Protein AF-0000000083205286 (afdb_homodimer)

Nearest PDB structures (foldseek):
  1tbw-assembly1_A  TM=3.039E-01  e=1.364E-01  Canis lupus familiaris
  3hy3-assembly1_A  TM=5.755E-01  e=4.249E+00  Homo sapiens
  6asq-assembly1_A  TM=2.634E-01  e=1.875E-01  Canis lupus familiaris
  4nh9-assembly1_A  TM=1.576E-01  e=9.306E-02  Homo sapiens
  6c91-assembly1_B-2  TM=2.487E-01  e=3.778E-01  Canis lupus familiaris

pLDDT: mean 75.02, std 19.28, range [24.83, 97.94]

Solvent-accessible surface area (backbone atoms only — not comparable to full-atom values): 28706 Å² total; per-residue (Å²): 123,73,58,51,61,51,50,43,53,39,55,13,52,40,60,54,64,45,63,73,66,80,78,65,88,62,72,61,52,34,20,33,78,33,34,46,70,60,41,48,43,30,66,72,67,17,35,45,64,31,44,39,41,77,72,50,52,46,80,65,44,57,50,70,33,60,51,54,27,57,76,36,51,88,51,39,76,78,43,65,61,59,57,59,29,56,40,29,16,41,31,70,28,14,71,59,86,73,54,63,66,57,36,38,57,66,34,38,21,27,14,32,32,40,28,30,31,48,70,49,47,51,52,42,49,33,58,65,42,66,67,62,25,35,19,29,41,42,72,42,69,49,42,61,32,70,55,57,75,79,65,64,51,66,63,60,44,70,74,59,72,85,54,72,65,76,85,37,48,50,48,74,64,23,50,50,47,51,51,48,40,67,26,39,40,52,46,91,53,52,88,53,48,39,31,34,42,35,38,48,50,38,89,45,88,81,50,47,64,90,44,62,45,71,37,83,42,76,66,25,42,54,34,35,36,32,28,69,53,46,70,65,62,64,66,59,52,52,55,49,23,68,76,45,52,22,31,33,30,32,35,36,79,45,58,66,39,70,49,73,45,73,43,80,75,43,61,44,83,81,104,122,76,58,51,59,51,50,42,54,35,54,13,51,42,58,54,61,45,62,71,65,82,79,66,89,64,72,60,55,35,21,32,78,32,34,45,69,59,41,49,43,30,66,72,67,17,34,47,63,30,44,39,42,77,72,50,53,47,79,65,43,56,51,72,35,60,52,55,27,56,74,35,51,89,50,41,74,80,45,63,61,61,58,59,29,57,40,31,16,41,30,70,27,16,72,58,87,74,54,63,65,58,37,39,58,66,34,39,22,27,12,33,32,40,28,30,32,47,70,49,46,50,51,39,49,34,59,65,42,65,67,61,26,34,18,30,41,43,72,42,69,49,42,61,33,71,53,57,74,80,65,64,51,66,62,59,42,70,74,59,72,86,54,73,66,76,85,38,48,50,49,74,65,25,50,51,46,51,50,50,41,66,28,38,41,52,47,90,52,52,87,53,49,40,32,35,43,36,37,49,50,40,90,45,86,80,51,48,63,90,43,61,44,71,37,80,42,74,66,24,43,53,33,35,36,31,28,68,54,45,70,64,62,63,65,57,54,51,53,50,22,67,74,47,52,21,31,34,30,33,34,38,78,45,57,65,38,70,49,73,43,75,42,80,75,42,60,43,84,82,103

Radius of gyration: 26.82 Å; Cα contacts (8 Å, |Δi|>4): 1043; chains: 2; bounding box: 70×79×53 Å

Sequence (542 aa):
MVNGIFLYLYQRFKAQESTMTNKDQHPAILYKYIDTTGGLSMLQKEELWFRRTGFLNDPYDCYLSHECQGKYPEFSVSFDLNELTKYFGICSLSETATTFLMWSYYNEHKGMCIGVNMKDIYTSLINHFHDKINSYLSFRKVVYKNKLPDLNLINIVPFDYQTPRIDNTPSKKAQNEINGFLSTKAKWWEHEKEYRLILRQTPNPYLNLDEPVKLQMRNLINRVYLGCKFDGNIDTIINIAKEKKFDVYKFRQQSHTYGLYAEKLYSHNNQMVNGIFLYLYQRFKAQESTMTNKDQHPAILYKYIDTTGGLSMLQKEELWFRRTGFLNDPYDCYLSHECQGKYPEFSVSFDLNELTKYFGICSLSETATTFLMWSYYNEHKGMCIGVNMKDIYTSLINHFHDKINSYLSFRKVVYKNKLPDLNLINIVPFDYQTPRIDNTPSKKAQNEINGFLSTKAKWWEHEKEYRLILRQTPNPYLNLDEPVKLQMRNLINRVYLGCKFDGNIDTIINIAKEKKFDVYKFRQQSHTYGLYAEKLYSHNNQ

Structure (mmCIF, N/CA/C/O backbone):
data_AF-0000000083205286-model_v1
#
loop_
_entity.id
_entity.type
_entity.pdbx_description
1 polymer 'DUF2971 domain-containing protein'
#
loop_
_atom_site.group_PDB
_atom_site.id
_atom_site.type_symbol
_atom_site.label_atom_id
_atom_site.label_alt_id
_atom_site.label_comp_id
_atom_site.label_asym_id
_atom_site.label_entity_id
_atom_site.label_seq_id
_atom_site.pdbx_PDB_ins_code
_atom_site.Cartn_x
_atom_site.Cartn_y
_atom_site.Cartn_z
_atom_site.occupancy
_atom_site.B_iso_or_equiv
_atom_site.auth_seq_id
_atom_site.auth_comp_id
_atom_site.auth_asym_id
_atom_site.auth_atom_id
_atom_site.pdbx_PDB_model_num
ATOM 1 N N . MET A 1 1 ? 23.703 20.875 22.359 1 24.83 1 MET A N 1
ATOM 2 C CA . MET A 1 1 ? 23.422 22.234 21.891 1 24.83 1 MET A CA 1
ATOM 3 C C . MET A 1 1 ? 22.531 22.219 20.656 1 24.83 1 MET A C 1
ATOM 5 O O . MET A 1 1 ? 22.406 23.234 19.969 1 24.83 1 MET A O 1
ATOM 9 N N . VAL A 1 2 ? 22.219 21.094 20.109 1 33.22 2 VAL A N 1
ATOM 10 C CA . VAL A 1 2 ? 21.391 20.625 19 1 33.22 2 VAL A CA 1
ATOM 11 C C . VAL A 1 2 ? 19.969 21.141 19.172 1 33.22 2 VAL A C 1
ATOM 13 O O . VAL A 1 2 ? 19.203 21.172 18.203 1 33.22 2 VAL A O 1
ATOM 16 N N . ASN A 1 3 ? 19.656 21.484 20.375 1 37.88 3 ASN A N 1
ATOM 17 C CA . ASN A 1 3 ? 18.453 21.953 21.047 1 37.88 3 ASN A CA 1
ATOM 18 C C . ASN A 1 3 ? 18.078 23.375 20.594 1 37.88 3 ASN A C 1
ATOM 20 O O . ASN A 1 3 ? 16.922 23.75 20.672 1 37.88 3 ASN A O 1
ATOM 24 N N . GLY A 1 4 ? 19.125 24.016 20.359 1 36.72 4 GLY A N 1
ATOM 25 C CA . GLY A 1 4 ? 18.891 25.438 20.219 1 36.72 4 GLY A CA 1
ATOM 26 C C . GLY A 1 4 ? 18.188 25.812 18.938 1 36.72 4 GLY A C 1
ATOM 27 O O . GLY A 1 4 ? 17.297 26.656 18.938 1 36.72 4 GLY A O 1
ATOM 28 N N . ILE A 1 5 ? 18.672 25.25 17.875 1 41.09 5 ILE A N 1
ATOM 29 C CA . ILE A 1 5 ? 18.078 25.625 16.594 1 41.09 5 ILE A CA 1
ATOM 30 C C . ILE A 1 5 ? 16.641 25.125 16.516 1 41.09 5 ILE A C 1
ATOM 32 O O . ILE A 1 5 ? 15.758 25.828 16.016 1 41.09 5 ILE A O 1
ATOM 36 N N . PHE A 1 6 ? 16.438 23.969 17.016 1 41.41 6 PHE A N 1
ATOM 37 C CA . PHE A 1 6 ? 15.094 23.406 17.078 1 41.41 6 PHE A CA 1
ATOM 38 C C . PHE A 1 6 ? 14.18 24.297 17.906 1 41.41 6 PHE A C 1
ATOM 40 O O . PHE A 1 6 ? 13.047 24.578 17.516 1 41.41 6 PHE A O 1
ATOM 47 N N . LEU A 1 7 ? 14.75 24.453 19.047 1 41.81 7 LEU A N 1
ATOM 48 C CA . LEU A 1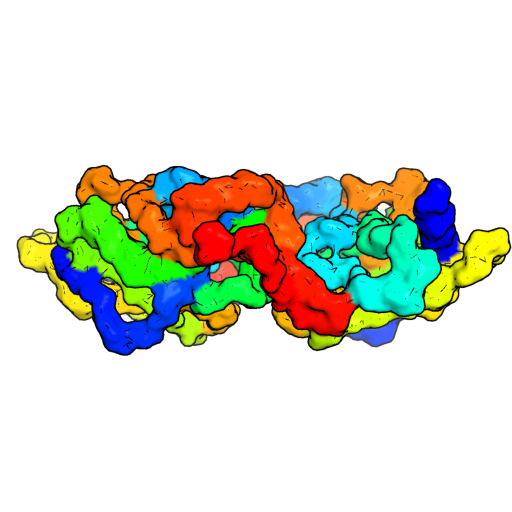 7 ? 14 25.359 19.906 1 41.81 7 LEU A CA 1
ATOM 49 C C . LEU A 1 7 ? 13.758 26.703 19.203 1 41.81 7 LEU A C 1
ATOM 51 O O . LEU A 1 7 ? 12.68 27.297 19.344 1 41.81 7 LEU A O 1
ATOM 55 N N . TYR A 1 8 ? 14.695 26.922 18.422 1 41.91 8 TYR A N 1
ATOM 56 C CA . TYR A 1 8 ? 14.602 28.188 17.688 1 41.91 8 TYR A CA 1
ATOM 57 C C . TYR A 1 8 ? 13.555 28.094 16.578 1 41.91 8 TYR A C 1
ATOM 59 O O . TYR A 1 8 ? 12.719 28.984 16.438 1 41.91 8 TYR A O 1
ATOM 67 N N . LEU A 1 9 ? 13.625 27.109 15.797 1 45.19 9 LEU A N 1
ATOM 68 C CA . LEU A 1 9 ? 12.633 26.906 14.758 1 45.19 9 LEU A CA 1
ATOM 69 C C . LEU A 1 9 ? 11.242 26.734 15.359 1 45.19 9 LEU A C 1
ATOM 71 O O . LEU A 1 9 ? 10.258 27.25 14.836 1 45.19 9 LEU A O 1
ATOM 75 N N . TYR A 1 10 ? 11.273 26.062 16.422 1 45.06 10 TYR A N 1
ATOM 76 C CA . TYR A 1 10 ? 10.039 25.844 17.172 1 45.06 10 TYR A CA 1
ATOM 77 C C . TYR A 1 10 ? 9.438 27.172 17.625 1 45.06 10 TYR A C 1
ATOM 79 O O . TYR A 1 10 ? 8.227 27.375 17.516 1 45.06 10 TYR A O 1
ATOM 87 N N . GLN A 1 11 ? 10.219 27.859 18.234 1 43.25 11 GLN A N 1
ATOM 88 C CA . GLN A 1 11 ? 9.75 29.109 18.812 1 43.25 11 GLN A CA 1
ATOM 89 C C . GLN A 1 11 ? 9.273 30.078 17.734 1 43.25 11 GLN A C 1
ATOM 91 O O . GLN A 1 11 ? 8.359 30.875 17.969 1 43.25 11 GLN A O 1
ATOM 96 N N . ARG A 1 12 ? 9.844 29.906 16.688 1 43.41 12 ARG A N 1
ATOM 97 C CA . ARG A 1 12 ? 9.555 30.922 15.68 1 43.41 12 ARG A CA 1
ATOM 98 C C . ARG A 1 12 ? 8.32 30.547 14.867 1 43.41 12 ARG A C 1
ATOM 100 O O . ARG A 1 12 ? 7.699 31.406 14.242 1 43.41 12 ARG A O 1
ATOM 107 N N . PHE A 1 13 ? 8.148 29.328 14.648 1 42.94 13 PHE A N 1
ATOM 108 C CA . PHE A 1 13 ? 6.965 28.953 13.883 1 42.94 13 PHE A CA 1
ATOM 109 C C . PHE A 1 13 ? 5.695 29.281 14.656 1 42.94 13 PHE A C 1
ATOM 111 O O . PHE A 1 13 ? 4.594 28.922 14.242 1 42.94 13 PHE A O 1
ATOM 118 N N . LYS A 1 14 ? 5.844 29.906 15.836 1 36.5 14 LYS A N 1
ATOM 119 C CA . LYS A 1 14 ? 4.66 30.234 16.625 1 36.5 14 LYS A CA 1
ATOM 120 C C . LYS A 1 14 ? 3.609 30.953 15.773 1 36.5 14 LYS A C 1
ATOM 122 O O . LYS A 1 14 ? 2.424 30.609 15.836 1 36.5 14 LYS A O 1
ATOM 127 N N . ALA A 1 15 ? 3.727 32.312 15.531 1 34 15 ALA A N 1
ATOM 128 C CA . ALA A 1 15 ? 2.607 33.219 15.664 1 34 15 ALA A CA 1
ATOM 129 C C . ALA A 1 15 ? 1.735 33.219 14.414 1 34 15 ALA A C 1
ATOM 131 O O . ALA A 1 15 ? 0.61 33.719 14.43 1 34 15 ALA A O 1
ATOM 132 N N . GLN A 1 16 ? 2.219 33.188 13.156 1 35.47 16 GLN A N 1
ATOM 133 C CA . GLN A 1 16 ? 1.238 33.875 12.312 1 35.47 16 GLN A CA 1
ATOM 134 C C . GLN A 1 16 ? 0.126 32.906 11.891 1 35.47 16 GLN A C 1
ATOM 136 O O . GLN A 1 16 ? 0.354 31.719 11.75 1 35.47 16 GLN A O 1
ATOM 141 N N . GLU A 1 17 ? -1.087 33.5 11.789 1 35.66 17 GLU A N 1
ATOM 142 C CA . GLU A 1 17 ? -2.432 33.094 11.391 1 35.66 17 GLU A CA 1
ATOM 143 C C . GLU A 1 17 ? -2.426 32.469 10.008 1 35.66 17 GLU A C 1
ATOM 145 O O . GLU A 1 17 ? -1.973 33.062 9.039 1 35.66 17 GLU A O 1
ATOM 150 N N . SER A 1 18 ? -1.903 31.281 9.82 1 40.41 18 SER A N 1
ATOM 151 C CA . SER A 1 18 ? -2.176 30.828 8.461 1 40.41 18 SER A CA 1
ATOM 152 C C . SER A 1 18 ? -3.676 30.703 8.203 1 40.41 18 SER A C 1
ATOM 154 O O . SER A 1 18 ? -4.387 30.047 8.969 1 40.41 18 SER A O 1
ATOM 156 N N . THR A 1 19 ? -4.328 31.766 7.75 1 40.41 19 THR A N 1
ATOM 157 C CA . THR A 1 19 ? -5.707 31.75 7.277 1 40.41 19 THR A CA 1
ATOM 158 C C . THR A 1 19 ? -5.883 30.734 6.156 1 40.41 19 THR A C 1
ATOM 160 O O . THR A 1 19 ? -4.945 30.453 5.406 1 40.41 19 THR A O 1
ATOM 163 N N . MET A 1 20 ? -6.688 29.734 6.328 1 46.91 20 MET A N 1
ATOM 164 C CA . MET A 1 20 ? -7.199 29.062 5.141 1 46.91 20 MET A CA 1
ATOM 165 C C . MET A 1 20 ? -7.266 30.016 3.955 1 46.91 20 MET A C 1
ATOM 167 O O . MET A 1 20 ? -7.977 31.031 4.004 1 46.91 20 MET A O 1
ATOM 171 N N . THR A 1 21 ? -6.195 30.5 3.412 1 41.5 21 THR A N 1
ATOM 172 C CA . THR A 1 21 ? -6.41 31.422 2.301 1 41.5 21 THR A CA 1
ATOM 173 C C . THR A 1 21 ? -7.598 30.969 1.453 1 41.5 21 THR A C 1
ATOM 175 O O . THR A 1 21 ? -7.668 29.812 1.027 1 41.5 21 THR A O 1
ATOM 178 N N . ASN A 1 22 ? -8.742 31.516 1.727 1 43.78 22 ASN A N 1
ATOM 179 C CA . ASN A 1 22 ? -10.055 31.484 1.081 1 43.78 22 ASN A CA 1
ATOM 180 C C . ASN A 1 22 ? -9.93 31.219 -0.417 1 43.78 22 ASN A C 1
ATOM 182 O O . ASN A 1 22 ? -10.938 31.016 -1.099 1 43.78 22 ASN A O 1
ATOM 186 N N . LYS A 1 23 ? -8.844 31.609 -1.103 1 43.66 23 LYS A N 1
ATOM 187 C CA . LYS A 1 23 ? -8.953 31.641 -2.559 1 43.66 23 LYS A CA 1
ATOM 188 C C . LYS A 1 23 ? -8.852 30.234 -3.146 1 43.66 23 LYS A C 1
ATOM 190 O O . LYS A 1 23 ? -9.055 30.047 -4.348 1 43.66 23 LYS A O 1
ATOM 195 N N . ASP A 1 24 ? -8.195 29.234 -2.441 1 52.19 24 ASP A N 1
ATOM 196 C CA . ASP A 1 24 ? -8.031 28 -3.207 1 52.19 24 ASP A CA 1
ATOM 197 C C . ASP A 1 24 ? -9.297 27.156 -3.168 1 52.19 24 ASP A C 1
ATOM 199 O O . ASP A 1 24 ? -9.844 26.891 -2.096 1 52.19 24 ASP A O 1
ATOM 203 N N . GLN A 1 25 ? -10.039 27.188 -4.137 1 66.44 25 GLN A N 1
ATOM 204 C CA . GLN A 1 25 ? -11.234 26.391 -4.414 1 66.44 25 GLN A CA 1
ATOM 205 C C . GLN A 1 25 ? -11.016 24.922 -4.07 1 66.44 25 GLN A C 1
ATOM 207 O O . GLN A 1 25 ? -10.203 24.25 -4.703 1 66.44 25 GLN A O 1
ATOM 212 N N . HIS A 1 26 ? -10.992 24.609 -2.699 1 78.06 26 HIS A N 1
ATOM 213 C CA . HIS A 1 26 ? -10.969 23.203 -2.344 1 78.06 26 HIS A CA 1
ATOM 214 C C . HIS A 1 26 ? -12.383 22.641 -2.244 1 78.06 26 HIS A C 1
ATOM 216 O O . HIS A 1 26 ? -13.336 23.375 -2.012 1 78.06 26 HIS A O 1
ATOM 222 N N . PRO A 1 27 ? -12.453 21.266 -2.51 1 86.75 27 PRO A N 1
ATOM 223 C CA . PRO A 1 27 ? -13.766 20.656 -2.275 1 86.75 27 PRO A CA 1
ATOM 224 C C . PRO A 1 27 ? -14.234 20.797 -0.827 1 86.75 27 PRO A C 1
ATOM 226 O O . PRO A 1 27 ? -13.406 20.844 0.089 1 86.75 27 PRO A O 1
ATOM 229 N N . ALA A 1 28 ? -15.484 20.984 -0.706 1 88.31 28 ALA A N 1
ATOM 230 C CA . ALA A 1 28 ? -16.062 21.125 0.627 1 88.31 28 ALA A CA 1
ATOM 231 C C . ALA A 1 28 ? -15.828 19.875 1.466 1 88.31 28 ALA A C 1
ATOM 233 O O . ALA A 1 28 ? -15.602 19.953 2.674 1 88.31 28 ALA A O 1
ATOM 234 N N . ILE A 1 29 ? -15.922 18.703 0.761 1 93.38 29 ILE A N 1
ATOM 235 C CA . ILE A 1 29 ? -15.719 17.438 1.437 1 93.38 29 ILE A CA 1
ATOM 236 C C . ILE A 1 29 ? -14.422 16.797 0.95 1 93.38 29 ILE A C 1
ATOM 238 O O . ILE A 1 29 ? -14.172 16.719 -0.255 1 93.38 29 ILE A O 1
ATOM 242 N N . LEU A 1 30 ? -13.57 16.406 1.927 1 95.38 30 LEU A N 1
AT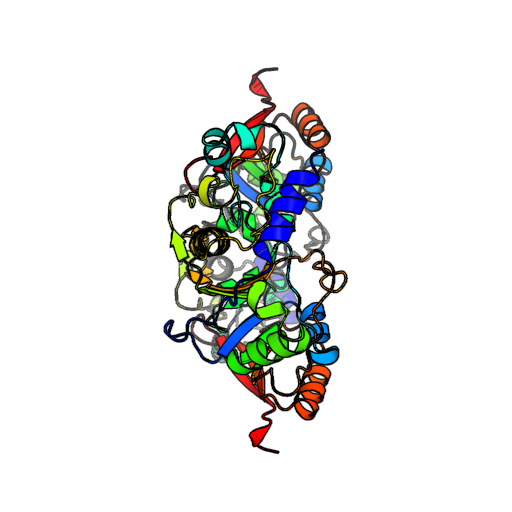OM 243 C CA . LEU A 1 30 ? -12.375 15.617 1.646 1 95.38 30 LEU A CA 1
ATOM 244 C C . LEU A 1 30 ? -12.406 14.281 2.395 1 95.38 30 LEU A C 1
ATOM 246 O O . LEU A 1 30 ? -13.203 14.109 3.318 1 95.38 30 LEU A O 1
ATOM 250 N N . TYR A 1 31 ? -11.586 13.398 1.957 1 96.25 31 TYR A N 1
ATOM 251 C CA . TYR A 1 31 ? -11.742 12.023 2.406 1 96.25 31 TYR A CA 1
ATOM 252 C C . TYR A 1 31 ? -10.461 11.508 3.055 1 96.25 31 TYR A C 1
ATOM 254 O O . TYR A 1 31 ? -9.359 11.758 2.549 1 96.25 31 TYR A O 1
ATOM 262 N N . LYS A 1 32 ? -10.609 10.82 4.145 1 95.81 32 LYS A N 1
ATOM 263 C CA . LYS A 1 32 ? -9.5 10.156 4.828 1 95.81 32 LYS A CA 1
ATOM 264 C C . LYS A 1 32 ? -9.594 8.641 4.68 1 95.81 32 LYS A C 1
ATOM 266 O O . LYS A 1 32 ? -10.531 8.023 5.172 1 95.81 32 LYS A O 1
ATOM 271 N N . TYR A 1 33 ? -8.625 8.094 3.951 1 96.38 33 TYR A N 1
ATOM 272 C CA . TYR A 1 33 ? -8.492 6.645 3.914 1 96.38 33 TYR A CA 1
ATOM 273 C C . TYR A 1 33 ? -7.887 6.121 5.211 1 96.38 33 TYR A C 1
ATOM 275 O O . TYR A 1 33 ? -6.859 6.625 5.672 1 96.38 33 TYR A O 1
ATOM 283 N N . ILE A 1 34 ? -8.516 5.117 5.773 1 95.62 34 ILE A N 1
ATOM 284 C CA . ILE A 1 34 ? -8.07 4.672 7.09 1 95.62 34 ILE A CA 1
ATOM 285 C C . ILE A 1 34 ? -8.484 3.217 7.305 1 95.62 34 ILE A C 1
ATOM 287 O O . ILE A 1 34 ? -9.453 2.744 6.711 1 95.62 34 ILE A O 1
ATOM 291 N N . ASP A 1 35 ? -7.719 2.514 8.117 1 95.31 35 ASP A N 1
ATOM 292 C CA . ASP A 1 35 ? -8.086 1.133 8.414 1 95.31 35 ASP A CA 1
ATOM 293 C C . ASP A 1 35 ? -9.242 1.076 9.406 1 95.31 35 ASP A C 1
ATOM 295 O O . ASP A 1 35 ? -9.688 2.109 9.906 1 95.31 35 ASP A O 1
ATO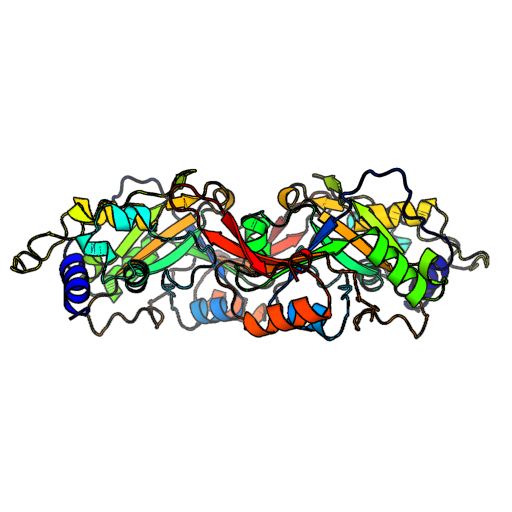M 299 N N . THR A 1 36 ? -9.734 -0.119 9.648 1 96.62 36 THR A N 1
ATOM 300 C CA . THR A 1 36 ? -10.93 -0.292 10.461 1 96.62 36 THR A CA 1
ATOM 301 C C . THR A 1 36 ? -10.688 0.206 11.883 1 96.62 36 THR A C 1
ATOM 303 O O . THR A 1 36 ? -11.508 0.943 12.438 1 96.62 36 THR A O 1
ATOM 306 N N . THR A 1 37 ? -9.602 -0.136 12.5 1 94.12 37 THR A N 1
ATOM 307 C CA . THR A 1 37 ? -9.289 0.242 13.867 1 94.12 37 THR A CA 1
ATOM 308 C C . THR A 1 37 ? -9.18 1.758 14 1 94.12 37 THR A C 1
ATOM 310 O O . THR A 1 37 ? -9.789 2.357 14.891 1 94.12 37 THR A O 1
ATOM 313 N N . GLY A 1 38 ? -8.391 2.359 13.141 1 93.12 38 GLY A N 1
ATOM 314 C CA . GLY A 1 38 ? -8.242 3.807 13.156 1 93.12 38 GLY A CA 1
ATOM 315 C C . GLY A 1 38 ? -9.539 4.543 12.883 1 93.12 38 GLY A C 1
ATOM 316 O O . GLY A 1 38 ? -9.828 5.562 13.508 1 93.12 38 GLY A O 1
ATOM 317 N N . GLY A 1 39 ? -10.266 4.016 11.922 1 94.44 39 GLY A N 1
ATOM 318 C CA . GLY A 1 39 ? -11.547 4.633 11.602 1 94.44 39 GLY A CA 1
ATOM 319 C C . GLY A 1 39 ? -12.516 4.621 12.766 1 94.44 39 GLY A C 1
ATOM 320 O O . GLY A 1 39 ? -13.18 5.625 13.039 1 94.44 39 GLY A O 1
ATOM 321 N N . LEU A 1 40 ? -12.602 3.482 13.438 1 93.69 40 LEU A N 1
ATOM 322 C CA . LEU A 1 40 ? -13.492 3.381 14.586 1 93.69 40 LEU A CA 1
ATOM 323 C C . LEU A 1 40 ? -13.062 4.348 15.688 1 93.69 40 LEU A C 1
ATOM 325 O O . LEU A 1 40 ? -13.906 4.98 16.328 1 93.69 40 LEU A O 1
ATOM 329 N N . SER A 1 41 ? -11.805 4.406 15.875 1 91 41 SER A N 1
ATOM 330 C CA . SER A 1 41 ? -11.297 5.359 16.859 1 91 41 SER A CA 1
ATOM 331 C C . SER A 1 41 ? -11.688 6.789 16.5 1 91 41 SER A C 1
ATOM 333 O O . SER A 1 41 ? -12.164 7.539 17.344 1 91 41 SER A O 1
ATOM 335 N N . MET A 1 42 ? -11.477 7.137 15.281 1 91.38 42 MET A N 1
ATOM 336 C CA . MET A 1 42 ? -11.82 8.477 14.812 1 91.38 42 MET A CA 1
ATOM 337 C C . MET A 1 42 ? -13.305 8.758 15 1 91.38 42 MET A C 1
ATOM 339 O O . MET A 1 42 ? -13.688 9.844 15.438 1 91.38 42 MET A O 1
ATOM 343 N N . LEU A 1 43 ? -14.109 7.797 14.711 1 91.44 43 LEU A N 1
ATOM 344 C CA . LEU A 1 43 ? -15.562 7.977 14.758 1 91.44 43 LEU A CA 1
ATOM 345 C C . LEU A 1 43 ? -16.062 7.965 16.203 1 91.44 43 LEU A C 1
ATOM 347 O O . LEU A 1 43 ? -16.859 8.828 16.594 1 91.44 43 LEU A O 1
ATOM 351 N N . GLN A 1 44 ? -15.609 7.059 16.969 1 89.88 44 GLN A N 1
ATOM 352 C CA . GLN A 1 44 ? -16.125 6.875 18.312 1 89.88 44 GLN A CA 1
ATOM 353 C C . GLN A 1 44 ? -15.508 7.879 19.281 1 89.88 44 GLN A C 1
ATOM 355 O O . GLN A 1 44 ? -16.219 8.492 20.078 1 89.88 44 GLN A O 1
ATOM 360 N N . LYS A 1 45 ? -14.234 8.008 19.219 1 86.94 45 LYS A N 1
ATOM 361 C CA . LYS A 1 45 ? -13.539 8.867 20.172 1 86.94 45 LYS A CA 1
ATOM 362 C C . LYS A 1 45 ? -13.461 10.305 19.656 1 86.94 45 LYS A C 1
ATOM 364 O O . LYS A 1 45 ? -13 11.195 20.359 1 86.94 45 LYS A O 1
ATOM 369 N N . GLU A 1 46 ? -13.82 10.539 18.422 1 85.94 46 GLU A N 1
ATOM 370 C CA . GLU A 1 46 ? -13.82 11.859 17.812 1 85.94 46 GLU A CA 1
ATOM 371 C C . GLU A 1 46 ? -12.422 12.477 17.828 1 85.94 46 GLU A C 1
ATOM 373 O O . GLU A 1 46 ? -12.234 13.586 18.328 1 85.94 46 GLU A O 1
ATOM 378 N N . GLU A 1 47 ? -11.609 11.703 17.297 1 86.81 47 GLU A N 1
ATOM 379 C CA . GLU A 1 47 ? -10.219 12.133 17.312 1 86.81 47 GLU A CA 1
ATOM 380 C C . GLU A 1 47 ? -9.633 12.133 15.898 1 86.81 47 GLU A C 1
ATOM 382 O O . GLU A 1 47 ? -10.039 11.328 15.055 1 86.81 47 GLU A O 1
ATOM 387 N N . LEU A 1 48 ? -8.758 13.031 15.648 1 87.81 48 LEU A N 1
ATOM 388 C CA . LEU A 1 48 ? -8.023 13.133 14.391 1 87.81 48 LEU A CA 1
ATOM 389 C C . LEU A 1 48 ? -6.523 12.992 14.633 1 87.81 48 LEU A C 1
ATOM 391 O O . LEU A 1 48 ? -5.969 13.641 15.523 1 87.81 48 LEU A O 1
ATOM 395 N N . TRP A 1 49 ? -5.984 12.133 13.883 1 87.5 49 TRP A N 1
ATOM 396 C CA . TRP A 1 49 ? -4.551 11.906 14.031 1 87.5 49 TRP A CA 1
ATOM 397 C C . TRP A 1 49 ? -3.762 12.742 13.031 1 87.5 49 TRP A C 1
ATOM 399 O O . TRP A 1 49 ? -4.16 12.875 11.867 1 87.5 49 TRP A O 1
ATOM 409 N N . PHE A 1 50 ? -2.709 13.32 13.547 1 89.38 50 PHE A N 1
ATOM 410 C CA . PHE A 1 50 ? -1.677 13.938 12.727 1 89.38 50 PHE A CA 1
ATOM 411 C C . PHE A 1 50 ? -0.38 13.141 12.797 1 89.38 50 PHE A C 1
ATOM 413 O O . PHE A 1 50 ? 0.263 13.078 13.844 1 89.38 50 PHE A O 1
ATOM 420 N N . ARG A 1 51 ? -0.047 12.562 11.672 1 87 51 ARG A N 1
ATOM 421 C CA . ARG A 1 51 ? 1.141 11.711 11.648 1 87 51 ARG A CA 1
ATOM 422 C C . ARG A 1 51 ? 2.404 12.547 11.469 1 87 51 ARG A C 1
ATOM 424 O O . ARG A 1 51 ? 2.461 13.422 10.602 1 87 51 ARG A O 1
ATOM 431 N N . ARG A 1 52 ? 3.354 12.117 12.242 1 82.38 52 ARG A N 1
ATOM 432 C CA . ARG A 1 52 ? 4.641 12.789 12.094 1 82.38 52 ARG A CA 1
ATOM 433 C C . ARG A 1 52 ? 5.258 12.492 10.734 1 82.38 52 ARG A C 1
ATOM 435 O O . ARG A 1 52 ? 5.168 11.367 10.234 1 82.38 52 ARG A O 1
ATOM 442 N N . THR A 1 53 ? 5.914 13.391 10.133 1 78.5 53 THR A N 1
ATOM 443 C CA . THR A 1 53 ? 6.465 13.297 8.781 1 78.5 53 THR A CA 1
ATOM 444 C C . THR A 1 53 ? 7.473 12.156 8.688 1 78.5 53 THR A C 1
ATOM 446 O O . THR A 1 53 ? 7.621 11.531 7.633 1 78.5 53 THR A O 1
ATOM 449 N N . GLY A 1 54 ? 8.133 11.828 9.75 1 71.5 54 GLY A N 1
ATOM 450 C CA . GLY A 1 54 ? 9.117 10.758 9.727 1 71.5 54 GLY A CA 1
ATOM 451 C C . GLY A 1 54 ? 8.492 9.383 9.578 1 71.5 54 GLY A C 1
ATOM 452 O O . GLY A 1 54 ? 9.188 8.406 9.273 1 71.5 54 GLY A O 1
ATOM 453 N N . PHE A 1 55 ? 7.16 9.281 9.617 1 75.5 55 PHE A N 1
ATOM 454 C CA . PHE A 1 55 ? 6.496 7.984 9.609 1 75.5 55 PHE A CA 1
ATOM 455 C C . PHE A 1 55 ? 5.68 7.809 8.336 1 75.5 55 PHE A C 1
ATOM 457 O O . PHE A 1 55 ? 4.91 6.855 8.211 1 75.5 55 PHE A O 1
ATOM 464 N N . LEU A 1 56 ? 5.895 8.641 7.453 1 81.19 56 LEU A N 1
ATOM 465 C CA . LEU A 1 56 ? 5.168 8.539 6.191 1 81.19 56 LEU A CA 1
ATOM 466 C C . LEU A 1 56 ? 5.758 7.43 5.32 1 81.19 56 LEU A C 1
ATOM 468 O O . LEU A 1 56 ? 6.949 7.137 5.402 1 81.19 56 LEU A O 1
ATOM 472 N N . ASN A 1 57 ? 4.988 6.812 4.5 1 75.25 57 ASN A N 1
ATOM 473 C CA . ASN A 1 57 ? 5.367 5.648 3.709 1 75.25 57 ASN A CA 1
ATOM 474 C C . ASN A 1 57 ? 6.379 6.012 2.625 1 75.25 57 ASN A C 1
ATOM 476 O O . ASN A 1 57 ? 7.199 5.18 2.232 1 75.25 57 ASN A O 1
ATOM 480 N N . ASP A 1 58 ? 6.293 7.168 2.092 1 81.19 58 ASP A N 1
ATOM 481 C CA . ASP A 1 58 ? 7.191 7.641 1.043 1 81.19 58 ASP A CA 1
ATOM 482 C C . ASP A 1 58 ? 8.461 8.25 1.639 1 81.19 58 ASP A C 1
ATOM 484 O O . ASP A 1 58 ? 8.398 9.281 2.316 1 81.19 58 ASP A O 1
ATOM 488 N N . PRO A 1 59 ? 9.531 7.633 1.353 1 80.38 59 PRO A N 1
ATOM 489 C CA . PRO A 1 59 ? 10.773 8.164 1.921 1 80.38 59 PRO A CA 1
ATOM 490 C C . PRO A 1 59 ? 11.117 9.555 1.392 1 80.38 59 PRO A C 1
ATOM 492 O O . PRO A 1 59 ? 11.906 10.273 2.01 1 80.38 59 PRO A O 1
ATOM 495 N N . TYR A 1 60 ? 10.516 9.891 0.306 1 81.94 60 TYR A N 1
ATOM 496 C CA . TYR A 1 60 ? 10.789 11.203 -0.254 1 81.94 60 TYR A CA 1
ATOM 497 C C . TYR A 1 60 ? 9.859 12.258 0.338 1 81.94 60 TYR A C 1
ATOM 499 O O . TYR A 1 60 ? 10.078 13.461 0.165 1 81.94 60 TYR A O 1
ATOM 507 N N . ASP A 1 61 ? 8.852 11.672 0.95 1 83 61 ASP A N 1
ATOM 508 C CA . ASP A 1 61 ? 7.863 12.625 1.455 1 83 61 ASP A CA 1
ATOM 509 C C . ASP A 1 61 ? 8.43 13.445 2.615 1 83 61 ASP A C 1
ATOM 511 O O . ASP A 1 61 ? 8.828 12.883 3.637 1 83 61 ASP A O 1
ATOM 515 N N . CYS A 1 62 ? 8.461 14.758 2.43 1 80.06 62 CYS A N 1
ATOM 516 C CA . CYS A 1 62 ? 9 15.688 3.418 1 80.06 62 CYS A CA 1
ATOM 517 C C . CYS A 1 62 ? 10.469 15.398 3.701 1 80.06 62 CYS A C 1
ATOM 519 O O . CYS A 1 62 ? 10.898 15.43 4.855 1 80.06 62 CYS A O 1
ATOM 521 N N . TYR A 1 63 ? 11.148 14.969 2.662 1 73.81 63 TYR A N 1
ATOM 522 C CA . TYR A 1 63 ? 12.57 14.633 2.75 1 73.81 63 TYR A CA 1
ATOM 523 C C . TYR A 1 63 ? 13.43 15.797 2.271 1 73.81 63 TYR A C 1
ATOM 525 O O . TYR A 1 63 ? 13.219 16.328 1.181 1 73.81 63 TYR A O 1
ATOM 533 N N . LEU A 1 64 ? 14.312 16.188 3.16 1 67.94 64 LEU A N 1
ATOM 534 C CA . LEU A 1 64 ? 15.281 17.203 2.752 1 67.94 64 LEU A CA 1
ATOM 535 C C . LEU A 1 64 ? 16.547 16.562 2.217 1 67.94 64 LEU A C 1
ATOM 537 O O . LEU A 1 64 ? 17.234 15.844 2.941 1 67.94 64 LEU A O 1
ATOM 541 N N . SER A 1 65 ? 16.828 16.891 1.026 1 66.62 65 SER A N 1
ATOM 542 C CA . SER A 1 65 ? 17.984 16.281 0.384 1 66.62 65 SER A CA 1
ATOM 543 C C . SER A 1 65 ? 19.281 16.781 1 1 66.62 65 SER A C 1
ATOM 545 O O . SER A 1 65 ? 19.328 17.859 1.584 1 66.62 65 SER A O 1
ATOM 547 N N . HIS A 1 66 ? 20.219 15.961 0.852 1 62.56 66 HIS A N 1
ATOM 548 C CA . HIS A 1 66 ? 21.562 16.328 1.318 1 62.56 66 HIS A CA 1
ATOM 549 C C . HIS A 1 66 ? 22.062 17.594 0.621 1 62.56 66 HIS A C 1
ATOM 551 O O . HIS A 1 66 ? 22.766 18.406 1.229 1 62.56 66 HIS A O 1
ATOM 557 N N . GLU A 1 67 ? 21.672 17.656 -0.565 1 61.97 67 GLU A N 1
ATOM 558 C CA . GLU A 1 67 ? 22.109 18.828 -1.315 1 61.97 67 GLU A CA 1
ATOM 559 C C . GLU A 1 67 ? 21.562 20.109 -0.697 1 61.97 67 GLU A C 1
ATOM 561 O O . GLU A 1 67 ? 22.266 21.109 -0.62 1 61.97 67 GLU A O 1
ATOM 566 N N . CYS A 1 68 ? 20.359 19.969 -0.404 1 60.88 68 CYS A N 1
ATOM 567 C CA . CYS A 1 68 ? 19.781 21.109 0.272 1 60.88 68 CYS A CA 1
ATOM 568 C C . CYS A 1 68 ? 20.516 21.422 1.571 1 60.88 68 CYS A C 1
ATOM 570 O O . CYS A 1 68 ? 20.766 22.578 1.896 1 60.88 68 CYS A O 1
ATOM 572 N N . GLN A 1 69 ? 20.969 20.297 2.066 1 61.16 69 GLN A N 1
ATOM 573 C CA . GLN A 1 69 ? 21.719 20.453 3.316 1 61.16 69 GLN A CA 1
ATOM 574 C C . GLN A 1 69 ? 23.094 21.047 3.072 1 61.16 69 GLN A C 1
ATOM 576 O O . GLN A 1 69 ? 23.594 21.828 3.877 1 61.16 69 GLN A O 1
ATOM 581 N N . GLY A 1 70 ? 23.594 20.578 1.963 1 61.34 70 GLY A N 1
ATOM 582 C CA . GLY A 1 70 ? 24.922 21.047 1.609 1 61.34 70 GLY A CA 1
ATOM 583 C C . GLY A 1 70 ? 24.953 22.531 1.25 1 61.34 70 GLY A C 1
ATOM 584 O O . GLY A 1 70 ? 25.969 23.203 1.454 1 61.34 70 GLY A O 1
ATOM 585 N N . LYS A 1 71 ? 23.844 22.938 0.68 1 64 71 LYS A N 1
ATOM 586 C CA . LYS A 1 71 ? 23.766 24.344 0.325 1 64 71 LYS A CA 1
ATOM 587 C C . LYS A 1 71 ? 23.859 25.234 1.565 1 64 71 LYS A C 1
ATOM 589 O O . LYS A 1 71 ? 24.25 26.406 1.479 1 64 71 LYS A O 1
ATOM 594 N N . TYR A 1 72 ? 23.469 24.609 2.568 1 57.84 72 TYR A N 1
ATOM 595 C CA . TYR A 1 72 ? 23.5 25.344 3.826 1 57.84 72 TYR A CA 1
ATOM 596 C C . TYR A 1 72 ? 24.344 24.625 4.859 1 57.84 72 TYR A C 1
ATOM 598 O O . TYR A 1 72 ? 23.828 24.031 5.805 1 57.84 72 TYR A O 1
ATOM 606 N N . PRO A 1 73 ? 25.641 24.594 4.52 1 56.41 73 PRO A N 1
ATOM 607 C CA . PRO A 1 73 ? 26.562 23.828 5.359 1 56.41 73 PRO A CA 1
ATOM 608 C C . PRO A 1 73 ? 26.391 24.109 6.848 1 56.41 73 PRO A C 1
ATOM 610 O O . PRO A 1 73 ? 26.672 23.25 7.684 1 56.41 73 PRO A O 1
ATOM 613 N N . GLU A 1 74 ? 26.062 25.344 7.086 1 53.19 74 GLU A N 1
ATOM 614 C CA . GLU A 1 74 ? 25.891 25.703 8.492 1 53.19 74 GLU A CA 1
ATOM 615 C C . GLU A 1 74 ? 24.812 24.859 9.156 1 53.19 74 GLU A C 1
ATOM 617 O O . GLU A 1 74 ? 24.828 24.672 10.367 1 53.19 74 GLU A O 1
ATOM 622 N N . PHE A 1 75 ? 23.953 24.453 8.242 1 51.91 75 PHE A N 1
ATOM 623 C CA . PHE A 1 75 ? 22.875 23.625 8.773 1 51.91 75 PHE A CA 1
ATOM 624 C C . PHE A 1 75 ? 23.219 22.156 8.641 1 51.91 75 PHE A C 1
ATOM 626 O O . PHE A 1 75 ? 22.562 21.297 9.242 1 51.91 75 PHE A O 1
ATOM 633 N N . SER A 1 76 ? 24.094 21.781 7.668 1 49.78 76 SER A N 1
ATOM 634 C CA . SER A 1 76 ? 24.438 20.406 7.32 1 49.78 76 SER A CA 1
ATOM 635 C C . SER A 1 76 ? 25.016 19.672 8.516 1 49.78 76 SER A C 1
ATOM 637 O O . SER A 1 76 ? 24.844 18.453 8.641 1 49.78 76 SER A O 1
ATOM 639 N N . VAL A 1 77 ? 25.953 20.375 9.141 1 44.28 77 VAL A N 1
ATOM 640 C CA . VAL A 1 77 ? 26.75 19.641 10.109 1 44.28 77 VAL A CA 1
ATOM 641 C C . VAL A 1 77 ? 25.844 18.969 11.125 1 44.28 77 VAL A C 1
ATOM 643 O O . VAL A 1 77 ? 26.047 17.812 11.5 1 44.28 77 VAL A O 1
ATOM 646 N N . SER A 1 78 ? 25.047 19.75 11.906 1 43.94 78 SER A N 1
ATOM 647 C CA . SER A 1 78 ? 24.562 19.312 13.203 1 43.94 78 SER A CA 1
ATOM 648 C C . SER A 1 78 ? 23.109 18.812 13.109 1 43.94 78 SER A C 1
ATOM 650 O O . SER A 1 78 ? 22.578 18.266 14.062 1 43.94 78 SER A O 1
ATOM 652 N N . PHE A 1 79 ? 22.422 19.047 12.008 1 44.88 79 PHE A N 1
ATOM 653 C CA . PHE A 1 79 ? 20.984 18.812 12.148 1 44.88 79 PHE A CA 1
ATOM 654 C C . PHE A 1 79 ? 20.484 17.875 11.055 1 44.88 79 PHE A C 1
ATOM 656 O O . PHE A 1 79 ? 20.719 18.125 9.867 1 44.88 79 PHE A O 1
ATOM 663 N N . ASP A 1 80 ? 20.328 16.719 11.359 1 51.47 80 ASP A N 1
ATOM 664 C CA . ASP A 1 80 ? 19.547 15.859 10.477 1 51.47 80 ASP A CA 1
ATOM 665 C C . ASP A 1 80 ? 18.203 16.5 10.133 1 51.47 80 ASP A C 1
ATOM 667 O O . ASP A 1 80 ? 17.312 16.594 10.984 1 51.47 80 ASP A O 1
ATOM 671 N N . LEU A 1 81 ? 18.234 17.484 9.242 1 53.91 81 LEU A N 1
ATOM 672 C CA . LEU A 1 81 ? 17.047 18.203 8.781 1 53.91 81 LEU A CA 1
ATOM 673 C C . LEU A 1 81 ? 15.812 17.312 8.828 1 53.91 81 LEU A C 1
ATOM 675 O O . LEU A 1 81 ? 14.695 17.797 9.008 1 53.91 81 LEU A O 1
ATOM 679 N N . ASN A 1 82 ? 16.062 16.031 8.727 1 59.97 82 ASN A N 1
ATOM 680 C CA . ASN A 1 82 ? 14.93 15.125 8.852 1 59.97 82 ASN A CA 1
ATOM 681 C C . ASN A 1 82 ? 14.352 15.148 10.266 1 59.97 82 ASN A C 1
ATOM 683 O O . ASN A 1 82 ? 13.18 14.805 10.461 1 59.97 82 ASN A O 1
ATOM 687 N N . GLU A 1 83 ? 15.094 15.75 11.102 1 61.09 83 GLU A N 1
ATOM 688 C CA . GLU A 1 83 ? 14.578 15.961 12.453 1 61.09 83 GLU A CA 1
ATOM 689 C C . GLU A 1 83 ? 13.492 17.031 12.469 1 61.09 83 GLU A C 1
ATOM 691 O O . GLU A 1 83 ? 12.586 16.984 13.297 1 61.09 83 GLU A O 1
ATOM 696 N N . LEU A 1 84 ? 13.672 18.016 11.5 1 60.28 84 LEU A N 1
ATOM 697 C CA . LEU A 1 84 ? 12.68 19.078 11.398 1 60.28 84 LEU A CA 1
ATOM 698 C C . LEU A 1 84 ? 11.289 18.5 11.133 1 60.28 84 LEU A C 1
ATOM 700 O O . LEU A 1 84 ? 10.297 18.984 11.68 1 60.28 84 LEU A O 1
ATOM 704 N N . THR A 1 85 ? 11.359 17.516 10.383 1 62.97 85 THR A N 1
ATOM 705 C CA . THR A 1 85 ? 10.078 16.984 9.938 1 62.97 85 THR A CA 1
ATOM 706 C C . THR A 1 85 ? 9.336 16.312 11.094 1 62.97 85 THR A C 1
ATOM 708 O O . THR A 1 85 ? 8.109 16.219 11.07 1 62.97 85 THR A O 1
ATOM 711 N N . LYS A 1 86 ? 10.086 16.125 12.133 1 66.19 86 LYS A N 1
ATOM 712 C CA . LYS A 1 86 ? 9.477 15.461 13.281 1 66.19 86 LYS A CA 1
ATOM 713 C C . LYS A 1 86 ? 8.586 16.422 14.055 1 66.19 86 LYS A C 1
ATOM 715 O O . LYS A 1 86 ? 7.77 16 14.883 1 66.19 86 LYS A O 1
ATOM 720 N N . TYR A 1 87 ? 8.617 17.656 13.711 1 70.81 87 TYR A N 1
ATOM 721 C CA . TYR A 1 87 ? 7.844 18.672 14.422 1 70.81 87 TYR A CA 1
ATOM 722 C C . TYR A 1 87 ? 6.547 18.984 13.68 1 70.81 87 TYR A C 1
ATOM 724 O O . TYR A 1 87 ? 5.785 19.875 14.094 1 70.81 87 TYR A O 1
ATOM 732 N N . PHE A 1 88 ? 6.398 18.359 12.688 1 79.88 88 PHE A N 1
ATOM 733 C CA . PHE A 1 88 ? 5.168 18.562 11.93 1 79.88 88 PHE A CA 1
ATOM 734 C C . PHE A 1 88 ? 4.352 17.281 11.875 1 79.88 88 PHE A C 1
ATOM 736 O O . PHE A 1 88 ? 4.906 16.188 11.734 1 79.88 88 PHE A O 1
ATOM 743 N N . GLY A 1 89 ? 3.117 17.453 12.109 1 86.75 89 GLY A N 1
ATOM 744 C CA . GLY A 1 89 ? 2.156 16.391 11.906 1 86.75 89 GLY A CA 1
ATOM 745 C C . GLY A 1 89 ? 1.276 16.594 10.688 1 86.75 89 GLY A C 1
ATOM 746 O O . GLY A 1 89 ? 0.853 17.719 10.406 1 86.75 89 GLY A O 1
ATOM 747 N N . ILE A 1 90 ? 1.119 15.562 9.992 1 91.38 90 ILE A N 1
ATOM 748 C CA . ILE A 1 90 ? 0.36 15.648 8.75 1 91.38 90 ILE A CA 1
ATOM 749 C C . ILE A 1 90 ? -0.897 14.789 8.852 1 91.38 90 ILE A C 1
ATOM 751 O O . ILE A 1 90 ? -0.842 13.648 9.32 1 91.38 90 ILE A O 1
ATOM 755 N N . CYS A 1 91 ? -2.025 15.383 8.562 1 92.62 91 CYS A N 1
ATOM 756 C CA . CYS A 1 91 ? -3.25 14.648 8.266 1 92.62 91 CYS A CA 1
ATOM 757 C C . CYS A 1 91 ? -3.559 14.688 6.773 1 92.62 91 CYS A C 1
ATOM 759 O O . CYS A 1 91 ? -3.906 15.742 6.23 1 92.62 91 CYS A O 1
ATOM 761 N N . SER A 1 92 ? -3.436 13.555 6.164 1 94.88 92 SER A N 1
ATOM 762 C CA . SER A 1 92 ? -3.605 13.461 4.719 1 94.88 92 SER A CA 1
ATOM 763 C C . SER A 1 92 ? -5.055 13.172 4.352 1 94.88 92 SER A C 1
ATOM 765 O O . SER A 1 92 ? -5.672 12.25 4.906 1 94.88 92 SER A O 1
ATOM 767 N N . LEU A 1 93 ? -5.566 13.977 3.422 1 95.5 93 LEU A N 1
ATOM 768 C CA . LEU A 1 93 ? -6.914 13.82 2.883 1 95.5 93 LEU A CA 1
ATOM 769 C C . LEU A 1 93 ? -6.883 13.742 1.36 1 95.5 93 LEU A C 1
ATOM 771 O O . LEU A 1 93 ? -5.918 14.18 0.73 1 95.5 93 LEU A O 1
ATOM 775 N N . SER A 1 94 ? -7.898 13.156 0.845 1 96.69 94 SER A N 1
ATOM 776 C CA . SER A 1 94 ? -7.984 13.016 -0.605 1 96.69 94 SER A CA 1
ATOM 777 C C . SER A 1 94 ? -9.258 13.672 -1.146 1 96.69 94 SER A C 1
ATOM 779 O O . SER A 1 94 ? -10.273 13.734 -0.451 1 96.69 94 SER A O 1
ATOM 781 N N . GLU A 1 95 ? -9.227 14.109 -2.438 1 94.69 95 GLU A N 1
ATOM 782 C CA . GLU A 1 95 ? -10.383 14.68 -3.117 1 94.69 95 GLU A CA 1
ATOM 783 C C . GLU A 1 95 ? -11.414 13.609 -3.463 1 94.69 95 GLU A C 1
ATOM 785 O O . GLU A 1 95 ? -12.578 13.922 -3.715 1 94.69 95 GLU A O 1
ATOM 790 N N . THR A 1 96 ? -10.961 12.359 -3.447 1 91.81 96 THR A N 1
ATOM 791 C CA . THR A 1 96 ? -11.859 11.32 -3.928 1 91.81 96 THR A CA 1
ATOM 792 C C . THR A 1 96 ? -11.875 10.125 -2.973 1 91.81 96 THR A C 1
ATOM 794 O O . THR A 1 96 ? -10.891 9.875 -2.275 1 91.81 96 THR A O 1
ATOM 797 N N . ALA A 1 97 ? -13.039 9.43 -2.943 1 92.12 97 ALA A N 1
ATOM 798 C CA . ALA A 1 97 ? -13.195 8.211 -2.156 1 92.12 97 ALA A CA 1
ATOM 799 C C . ALA A 1 97 ? -13.266 6.98 -3.057 1 92.12 97 ALA A C 1
ATOM 801 O O . ALA A 1 97 ? -13.391 5.855 -2.572 1 92.12 97 ALA A O 1
ATOM 802 N N . THR A 1 98 ? -13.078 7.168 -4.332 1 84.69 98 THR A N 1
ATOM 803 C CA . THR A 1 98 ? -13.477 6.109 -5.254 1 84.69 98 THR A CA 1
ATOM 804 C C . THR A 1 98 ? -12.258 5.523 -5.961 1 84.69 98 THR A C 1
ATOM 806 O O . THR A 1 98 ? -12.383 4.598 -6.766 1 84.69 98 THR A O 1
ATOM 809 N N . THR A 1 99 ? -11.156 5.996 -5.691 1 84.19 99 THR A N 1
ATOM 810 C CA . THR A 1 99 ? -9.992 5.516 -6.426 1 84.19 99 THR A CA 1
ATOM 811 C C . THR A 1 99 ? -9.578 4.125 -5.941 1 84.19 99 THR A C 1
ATOM 813 O O . THR A 1 99 ? -9.25 3.941 -4.77 1 84.19 99 THR A O 1
ATOM 816 N N . PHE A 1 100 ? -9.57 3.207 -6.871 1 84.5 100 PHE A N 1
ATOM 817 C CA . PHE A 1 100 ? -9.281 1.812 -6.551 1 84.5 100 PHE A CA 1
ATOM 818 C C . PHE A 1 100 ? -7.883 1.665 -5.969 1 84.5 100 PHE A C 1
ATOM 820 O O . PHE A 1 100 ? -7.684 0.928 -5 1 84.5 100 PHE A O 1
ATOM 827 N N . LEU A 1 101 ? -6.973 2.373 -6.52 1 85.06 101 LEU A N 1
ATOM 828 C CA . LEU A 1 101 ? -5.582 2.277 -6.09 1 85.06 101 LEU A CA 1
ATOM 829 C C . LEU A 1 101 ? -5.434 2.705 -4.633 1 85.06 101 LEU A C 1
ATOM 831 O O . LEU A 1 101 ? -4.742 2.045 -3.855 1 85.06 101 LEU A O 1
ATOM 835 N N . MET A 1 102 ? -6.129 3.729 -4.258 1 90.44 102 MET A N 1
ATOM 836 C CA . MET A 1 102 ? -6.051 4.219 -2.885 1 90.44 102 MET A CA 1
ATOM 837 C C . MET A 1 102 ? -6.609 3.189 -1.907 1 90.44 102 MET A C 1
ATOM 839 O O . MET A 1 102 ? -6.016 2.939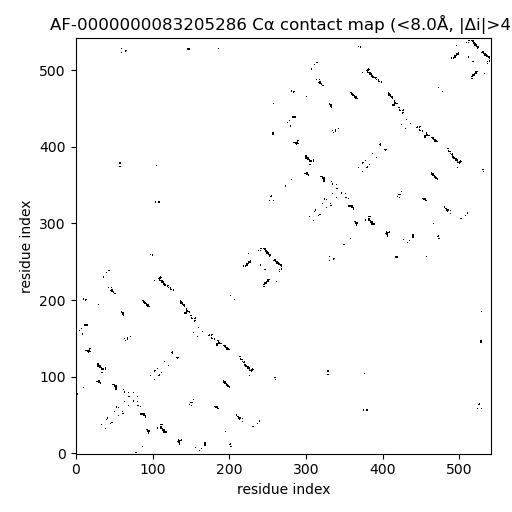 -0.857 1 90.44 102 MET A O 1
ATOM 843 N N . TRP A 1 103 ? -7.711 2.592 -2.285 1 91.81 103 TRP A N 1
ATOM 844 C CA . TRP A 1 103 ? -8.312 1.569 -1.437 1 91.81 103 TRP A CA 1
ATOM 845 C C . TRP A 1 103 ? -7.383 0.373 -1.277 1 91.81 103 TRP A C 1
ATOM 847 O O . TRP A 1 103 ? -7.199 -0.137 -0.17 1 91.81 103 TRP A O 1
ATOM 857 N N . SER A 1 104 ? -6.809 -0.001 -2.311 1 88.12 104 SER A N 1
ATOM 858 C CA . SER A 1 104 ? -5.953 -1.182 -2.307 1 88.12 104 SER A CA 1
ATOM 859 C C . SER A 1 104 ? -4.68 -0.939 -1.504 1 88.12 104 SER A C 1
ATOM 861 O O . SER A 1 104 ? -4.25 -1.802 -0.736 1 88.12 104 SER A O 1
ATOM 863 N N . TYR A 1 105 ? -4.121 0.199 -1.608 1 85.44 105 TYR A N 1
ATOM 864 C CA . TYR A 1 105 ? -2.82 0.491 -1.021 1 85.44 105 TYR A CA 1
ATOM 865 C C . TYR A 1 105 ? -2.957 0.879 0.446 1 85.44 105 TYR A C 1
ATOM 867 O O . TYR A 1 105 ? -2.094 0.553 1.265 1 85.44 105 TYR A O 1
ATOM 875 N N . TYR A 1 106 ? -4.004 1.484 0.755 1 86.88 106 TYR A N 1
ATOM 876 C CA . TYR A 1 106 ? -4.043 2.064 2.094 1 86.88 106 TYR A CA 1
ATOM 877 C C . TYR A 1 106 ? -4.77 1.144 3.066 1 86.88 106 TYR A C 1
ATOM 879 O O . TYR A 1 106 ? -4.473 1.136 4.262 1 86.88 106 TYR A O 1
ATOM 887 N N . ASN A 1 107 ? -5.664 0.323 2.566 1 88.56 107 ASN A N 1
ATOM 888 C CA . ASN A 1 107 ? -6.336 -0.543 3.529 1 88.56 107 ASN A CA 1
ATOM 889 C C . ASN A 1 107 ? -6.855 -1.818 2.871 1 88.56 107 ASN A C 1
ATOM 891 O O . ASN A 1 107 ? -7.707 -2.51 3.43 1 88.56 107 ASN A O 1
ATOM 895 N N . GLU A 1 108 ? -6.41 -2.109 1.644 1 88.19 108 GLU A N 1
ATOM 896 C CA . GLU A 1 108 ? -6.742 -3.334 0.92 1 88.19 108 GLU A CA 1
ATOM 897 C C . GLU A 1 108 ? -8.258 -3.539 0.852 1 88.19 108 GLU A C 1
ATOM 899 O O . GLU A 1 108 ? -8.734 -4.668 0.941 1 88.19 108 GLU A O 1
ATOM 904 N N . HIS A 1 109 ? -8.969 -2.484 0.952 1 92.19 109 HIS A N 1
ATOM 905 C CA . HIS A 1 109 ? -10.43 -2.482 0.908 1 92.19 109 HIS A CA 1
ATOM 906 C C . HIS A 1 109 ? -11.016 -3.059 2.189 1 92.19 109 HIS A C 1
ATOM 908 O O . HIS A 1 109 ? -12.219 -3.348 2.252 1 92.19 109 HIS A O 1
ATOM 914 N N . LYS A 1 110 ? -10.25 -3.199 3.178 1 94.12 110 LYS A N 1
ATOM 915 C CA . LYS A 1 110 ? -10.719 -3.768 4.438 1 94.12 110 LYS A CA 1
ATOM 916 C C . LYS A 1 110 ? -11.156 -2.674 5.406 1 94.12 110 LYS A C 1
ATOM 918 O O . LYS A 1 110 ? -11.82 -2.951 6.41 1 94.12 110 LYS A O 1
ATOM 923 N N . GLY A 1 111 ? -10.789 -1.466 5.074 1 96.38 111 GLY A N 1
ATOM 924 C CA . GLY A 1 111 ? -11.023 -0.37 6 1 96.38 111 GLY A CA 1
ATOM 925 C C . GLY A 1 111 ? -12.148 0.55 5.555 1 96.38 111 GLY A C 1
ATOM 926 O O . GLY A 1 111 ? -13.172 0.089 5.047 1 96.38 111 GLY A O 1
ATOM 927 N N . MET A 1 112 ? -11.883 1.901 5.938 1 97.19 112 MET A N 1
ATOM 928 C CA . MET A 1 112 ? -12.906 2.912 5.688 1 97.19 112 MET A CA 1
ATOM 929 C C . MET A 1 112 ? -12.312 4.129 4.984 1 97.19 112 MET A C 1
ATOM 931 O O . MET A 1 112 ? -11.094 4.293 4.949 1 97.19 112 MET A O 1
ATOM 935 N N . CYS A 1 113 ? -13.188 4.809 4.402 1 97.06 113 CYS A N 1
ATOM 936 C CA . CYS A 1 113 ? -12.922 6.152 3.898 1 97.06 113 CYS A CA 1
ATOM 937 C C . CYS A 1 113 ? -13.93 7.152 4.449 1 97.06 113 CYS A C 1
ATOM 939 O O . CYS A 1 113 ? -15.133 7.043 4.188 1 97.06 113 CYS A O 1
ATOM 941 N N . ILE A 1 114 ? -13.438 8.102 5.168 1 96 114 ILE A N 1
ATOM 942 C CA . ILE A 1 114 ? -14.312 8.992 5.926 1 96 114 ILE A CA 1
ATOM 943 C C . ILE A 1 114 ? -14.32 10.383 5.289 1 96 114 ILE A C 1
ATOM 945 O O . ILE A 1 114 ? -13.273 11.023 5.184 1 96 114 ILE A O 1
ATOM 949 N N . GLY A 1 115 ? -15.516 10.773 4.863 1 94.81 115 GLY A N 1
ATOM 950 C CA . GLY A 1 115 ? -15.688 12.125 4.34 1 94.81 115 GLY A CA 1
ATOM 951 C C . GLY A 1 115 ? -15.859 13.164 5.426 1 94.81 115 GLY A C 1
ATOM 952 O O . GLY A 1 115 ? -16.734 13.039 6.277 1 94.81 115 GLY A O 1
ATOM 953 N N . VAL A 1 116 ? -15.023 14.195 5.359 1 91.88 116 VAL A N 1
ATOM 954 C CA . VAL A 1 116 ? -15.07 15.234 6.383 1 91.88 116 VAL A CA 1
ATOM 955 C C . VAL A 1 116 ? -15.375 16.578 5.734 1 91.88 116 VAL A C 1
ATOM 957 O O . VAL A 1 116 ? -14.883 16.875 4.641 1 91.88 116 VAL A O 1
ATOM 960 N N . ASN A 1 117 ? -16.188 17.328 6.418 1 88.19 117 ASN A N 1
ATOM 961 C CA . ASN A 1 117 ? -16.438 18.703 6.02 1 88.19 117 ASN A CA 1
ATOM 962 C C . ASN A 1 117 ? -15.297 19.625 6.434 1 88.19 117 ASN A C 1
ATOM 964 O O . ASN A 1 117 ? -15.07 19.844 7.629 1 88.19 117 ASN A O 1
ATOM 968 N N . MET A 1 118 ? -14.695 20.25 5.473 1 86.88 118 MET A N 1
ATOM 969 C CA . MET A 1 118 ? -13.453 20.969 5.75 1 86.88 118 MET A CA 1
ATOM 970 C C . MET A 1 118 ? -13.719 22.25 6.535 1 86.88 118 MET A C 1
ATOM 972 O O . MET A 1 118 ? -12.906 22.656 7.367 1 86.88 118 MET A O 1
ATOM 976 N N . LYS A 1 119 ? -14.758 22.875 6.277 1 81.56 119 LYS A N 1
ATOM 977 C CA . LYS A 1 119 ? -15.102 24.062 7.062 1 81.56 119 LYS A CA 1
ATOM 978 C C . LYS A 1 119 ? -15.266 23.719 8.539 1 81.56 119 LYS A C 1
ATOM 980 O O . LYS A 1 119 ? -14.742 24.422 9.406 1 81.56 119 LYS A O 1
ATOM 985 N N . ASP A 1 120 ? -15.914 22.609 8.758 1 81.62 120 ASP A N 1
ATOM 986 C CA . ASP A 1 120 ? -16.203 22.203 10.133 1 81.62 120 ASP A CA 1
ATOM 987 C C . ASP A 1 120 ? -14.93 21.703 10.836 1 81.62 120 ASP A C 1
ATOM 989 O O . ASP A 1 120 ? -14.711 22.016 12.008 1 81.62 120 ASP A O 1
ATOM 993 N N . ILE A 1 121 ? -14.141 20.984 10.117 1 82.88 121 ILE A N 1
ATOM 994 C CA . ILE A 1 121 ? -12.906 20.469 10.711 1 82.88 121 ILE A CA 1
ATOM 995 C C . ILE A 1 121 ? -11.977 21.625 11.062 1 82.88 121 ILE A C 1
ATOM 997 O O . ILE A 1 121 ? -11.367 21.641 12.133 1 82.88 121 ILE A O 1
ATOM 1001 N N . TYR A 1 122 ? -11.93 22.5 10.195 1 78.31 122 TYR A N 1
ATOM 1002 C CA . TYR A 1 122 ? -11.055 23.656 10.422 1 78.31 122 TYR A CA 1
ATOM 1003 C C . TYR A 1 122 ? -11.523 24.469 11.617 1 78.31 122 TYR A C 1
ATOM 1005 O O . TYR A 1 122 ? -10.727 24.828 12.484 1 78.31 122 TYR A O 1
ATOM 1013 N N . THR A 1 123 ? -12.773 24.719 11.641 1 76.62 123 THR A N 1
ATOM 1014 C CA . THR A 1 123 ? -13.352 25.469 12.75 1 76.62 123 THR A CA 1
ATOM 1015 C C . THR A 1 123 ? -13.141 24.734 14.07 1 76.62 123 THR A C 1
ATOM 1017 O O . THR A 1 123 ? -12.789 25.344 15.078 1 76.62 123 THR A O 1
ATOM 1020 N N . SER A 1 124 ? -13.305 23.453 14.062 1 81 124 SER A N 1
ATOM 1021 C CA . SER A 1 124 ? -13.133 22.641 15.266 1 81 124 SER A CA 1
ATOM 1022 C C . SER A 1 124 ? -11.688 22.672 15.75 1 81 124 SER A C 1
ATOM 1024 O O . SER A 1 124 ? -11.43 22.719 16.953 1 81 124 SER A O 1
ATOM 1026 N N . LEU A 1 125 ? -10.805 22.625 14.82 1 80.75 125 LEU A N 1
ATOM 1027 C CA . LEU A 1 125 ? -9.391 22.656 15.164 1 80.75 125 LEU A CA 1
ATOM 1028 C C . LEU A 1 125 ? -9 24 15.75 1 80.75 125 LEU A C 1
ATOM 1030 O O . LEU A 1 125 ? -8.25 24.078 16.719 1 80.75 125 LEU A O 1
ATOM 1034 N N . ILE A 1 126 ? -9.523 25.062 15.227 1 74.44 126 ILE A N 1
ATOM 1035 C CA . ILE A 1 126 ? -9.242 26.406 15.719 1 74.44 126 ILE A CA 1
ATOM 1036 C C . ILE A 1 126 ? -9.766 26.531 17.141 1 74.44 126 ILE A C 1
ATOM 1038 O O . ILE A 1 126 ? -9.078 27.078 18.016 1 74.44 126 ILE A O 1
ATOM 1042 N N . ASN A 1 127 ? -10.938 26.016 17.297 1 75.19 127 ASN A N 1
ATOM 1043 C CA . ASN A 1 127 ? -11.547 26.094 18.625 1 75.19 127 ASN A CA 1
ATOM 1044 C C . ASN A 1 127 ? -10.773 25.266 19.641 1 75.19 127 ASN A C 1
ATOM 1046 O O . ASN A 1 127 ? -10.641 25.656 20.797 1 75.19 127 ASN A O 1
ATOM 1050 N N . HIS A 1 128 ? -10.344 24.125 19.219 1 76.62 128 HIS A N 1
ATOM 1051 C CA . HIS A 1 128 ? -9.609 23.219 20.094 1 76.62 128 HIS A CA 1
ATOM 1052 C C . HIS A 1 128 ? -8.312 23.859 20.578 1 76.62 128 HIS A C 1
ATOM 1054 O O . HIS A 1 128 ? -7.957 23.734 21.75 1 76.62 128 HIS A O 1
ATOM 1060 N N . PHE A 1 129 ? -7.695 24.547 19.703 1 73.19 129 PHE A N 1
ATOM 1061 C CA . PHE A 1 129 ? -6.398 25.109 20.062 1 73.19 129 PHE A CA 1
ATOM 1062 C C . PHE A 1 129 ? -6.527 26.578 20.438 1 73.19 129 PHE A C 1
ATOM 1064 O O . PHE A 1 129 ? -5.523 27.266 20.594 1 73.19 129 PHE A O 1
ATOM 1071 N N . HIS A 1 130 ? -7.711 26.875 21 1 63.91 130 HIS A N 1
ATOM 1072 C CA . HIS A 1 130 ? -8.047 28.188 21.547 1 63.91 130 HIS A CA 1
ATOM 1073 C C . HIS A 1 130 ? -7.328 29.297 20.797 1 63.91 130 HIS A C 1
ATOM 1075 O O . HIS A 1 130 ? -6.668 30.141 21.406 1 63.91 130 HIS A O 1
ATOM 1081 N N . ASP A 1 131 ? -7.488 29.484 19.609 1 55.16 131 ASP A N 1
ATOM 1082 C CA . ASP A 1 131 ? -7.051 30.578 18.734 1 55.16 131 ASP A CA 1
ATOM 1083 C C . ASP A 1 131 ? -5.527 30.625 18.641 1 55.16 131 ASP A C 1
ATOM 1085 O O . ASP A 1 131 ? -4.969 31.484 17.953 1 55.16 131 ASP A O 1
ATOM 1089 N N . LYS A 1 132 ? -4.969 29.812 19.547 1 53.41 132 LYS A N 1
ATOM 1090 C CA . LYS A 1 132 ? -3.51 29.844 19.484 1 53.41 132 LYS A CA 1
ATOM 1091 C C . LYS A 1 132 ? -2.996 29.078 18.266 1 53.41 132 LYS A C 1
ATOM 1093 O O . LYS A 1 132 ? -1.809 29.141 17.938 1 53.41 132 LYS A O 1
ATOM 1098 N N . ILE A 1 133 ? -4.016 28.359 17.516 1 53.78 133 ILE A N 1
ATOM 1099 C CA . ILE A 1 133 ? -3.682 27.375 16.484 1 53.78 133 ILE A CA 1
ATOM 1100 C C . ILE A 1 133 ? -3.391 28.094 15.172 1 53.78 133 ILE A C 1
ATOM 1102 O O . ILE A 1 133 ? -2.619 27.609 14.352 1 53.78 133 ILE A O 1
ATOM 1106 N N . ASN A 1 134 ? -4.137 29.297 15.047 1 53.59 134 ASN A N 1
ATOM 1107 C CA . ASN A 1 134 ? -4.023 29.828 13.695 1 53.59 134 ASN A CA 1
ATOM 1108 C C . ASN A 1 134 ? -2.576 29.844 13.211 1 53.59 134 ASN A C 1
ATOM 1110 O O . ASN A 1 134 ? -2.314 29.703 12.016 1 53.59 134 ASN A O 1
ATOM 1114 N N . SER A 1 135 ? -1.662 29.719 14.305 1 55.25 135 SER A N 1
ATOM 1115 C CA . SER A 1 135 ? -0.265 29.859 13.914 1 55.25 135 SER A CA 1
ATOM 1116 C C . SER A 1 135 ? 0.379 28.5 13.648 1 55.25 135 SER A C 1
ATOM 1118 O O . SER A 1 135 ? 1.469 28.438 13.07 1 55.25 135 SER A O 1
ATOM 1120 N N . TYR A 1 136 ? -0.522 27.5 13.852 1 68.75 136 TYR A N 1
ATOM 1121 C CA . TYR A 1 136 ? 0.205 26.234 13.789 1 68.75 136 TYR A CA 1
ATOM 1122 C C . TYR A 1 136 ? -0.489 25.266 12.844 1 68.75 136 TYR A C 1
ATOM 1124 O O . TYR A 1 136 ? 0.015 24.172 12.602 1 68.75 136 TYR A O 1
ATOM 1132 N N . LEU A 1 137 ? -1.612 25.781 12.219 1 78.25 137 LEU A N 1
ATOM 1133 C CA . LEU A 1 137 ? -2.379 24.906 11.336 1 78.25 137 LEU A CA 1
ATOM 1134 C C . LEU A 1 137 ? -2.348 25.406 9.898 1 78.25 137 LEU A C 1
ATOM 1136 O O . LEU A 1 137 ? -2.525 26.609 9.664 1 78.25 137 LEU A O 1
ATOM 1140 N N . SER A 1 138 ? -1.986 24.578 9.023 1 81.69 138 SER A N 1
ATOM 1141 C CA . SER A 1 138 ? -2.018 24.906 7.602 1 81.69 138 SER A CA 1
ATOM 1142 C C . SER A 1 138 ? -2.797 23.859 6.816 1 81.69 138 SER A C 1
ATOM 1144 O O . SER A 1 138 ? -2.867 22.688 7.223 1 81.69 138 SER A O 1
ATOM 1146 N N . PHE A 1 139 ? -3.502 24.359 5.832 1 87.19 139 PHE A N 1
ATOM 1147 C CA . PHE A 1 139 ? -4.223 23.531 4.883 1 87.19 139 PHE A CA 1
ATOM 1148 C C . PHE A 1 139 ? -3.709 23.734 3.467 1 87.19 139 PHE A C 1
ATOM 1150 O O . PHE A 1 139 ? -3.699 24.875 2.971 1 87.19 139 PHE A O 1
ATOM 1157 N N . ARG A 1 140 ? -3.207 22.672 2.846 1 89.56 140 ARG A N 1
ATOM 1158 C CA . ARG A 1 140 ? -2.562 22.828 1.545 1 89.56 140 ARG A CA 1
ATOM 1159 C C . ARG A 1 140 ? -2.936 21.688 0.61 1 89.56 140 ARG A C 1
ATOM 1161 O O . ARG A 1 140 ? -3.02 20.531 1.036 1 89.56 140 ARG A O 1
ATOM 1168 N N . LYS A 1 141 ? -3.16 22.125 -0.672 1 94 141 LYS A N 1
ATOM 1169 C CA . LYS A 1 141 ? -3.197 21.109 -1.718 1 94 141 LYS A CA 1
ATOM 1170 C C . LYS A 1 141 ? -1.791 20.625 -2.062 1 94 141 LYS A C 1
ATOM 1172 O O . LYS A 1 141 ? -0.87 21.422 -2.211 1 94 141 LYS A O 1
ATOM 1177 N N . VAL A 1 142 ? -1.662 19.312 -2.127 1 94.62 142 VAL A N 1
ATOM 1178 C CA . VAL A 1 142 ? -0.356 18.766 -2.469 1 94.62 142 VAL A CA 1
ATOM 1179 C C . VAL A 1 142 ? -0.048 19.031 -3.939 1 94.62 142 VAL A C 1
ATOM 1181 O O . VAL A 1 142 ? -0.911 18.859 -4.801 1 94.62 142 VAL A O 1
ATOM 1184 N N . VAL A 1 143 ? 1.148 19.562 -4.125 1 94.19 143 VAL A N 1
ATOM 1185 C CA . VAL A 1 143 ? 1.651 19.766 -5.477 1 94.19 143 VAL A CA 1
ATOM 1186 C C . VAL A 1 143 ? 2.576 18.609 -5.863 1 94.19 143 VAL A C 1
ATOM 1188 O O . VAL A 1 143 ? 3.402 18.172 -5.055 1 94.19 143 VAL A O 1
ATOM 1191 N N . TYR A 1 144 ? 2.385 18.125 -7.105 1 92.88 144 TYR A N 1
ATOM 1192 C CA . TYR A 1 144 ? 3.182 16.984 -7.582 1 92.88 144 TYR A CA 1
ATOM 1193 C C . TYR A 1 144 ? 4.223 17.453 -8.594 1 92.88 144 TYR A C 1
ATOM 1195 O O . TYR A 1 144 ? 3.889 18.094 -9.586 1 92.88 144 TYR A O 1
ATOM 1203 N N . LYS A 1 145 ? 5.457 17.125 -8.266 1 90.44 145 LYS A N 1
ATOM 1204 C CA . LYS A 1 145 ? 6.562 17.562 -9.109 1 90.44 145 LYS A CA 1
ATOM 1205 C C . LYS A 1 145 ? 7.523 16.422 -9.414 1 90.44 145 LYS A C 1
ATOM 1207 O O . LYS A 1 145 ? 7.453 15.367 -8.789 1 90.44 145 LYS A O 1
ATOM 1212 N N . ASN A 1 146 ? 8.383 16.625 -10.422 1 86.25 146 ASN A N 1
ATOM 1213 C CA . ASN A 1 146 ? 9.422 15.664 -10.766 1 86.25 146 ASN A CA 1
ATOM 1214 C C . ASN A 1 146 ? 10.703 15.914 -9.984 1 86.25 146 ASN A C 1
ATOM 1216 O O . ASN A 1 146 ? 11.516 15.008 -9.797 1 86.25 146 ASN A O 1
ATOM 1220 N N . LYS A 1 147 ? 10.844 17.156 -9.539 1 82.75 147 LYS A N 1
ATOM 1221 C CA . LYS A 1 147 ? 12.047 17.531 -8.805 1 82.75 147 LYS A CA 1
ATOM 1222 C C . LYS A 1 147 ? 11.734 17.797 -7.332 1 82.75 147 LYS A C 1
ATOM 1224 O O . LYS A 1 147 ? 10.641 18.266 -7 1 82.75 147 LYS A O 1
ATOM 1229 N N . LEU A 1 148 ? 12.805 17.422 -6.539 1 78.56 148 LEU A N 1
ATOM 1230 C CA . LEU A 1 148 ? 12.656 17.672 -5.113 1 78.56 148 LEU A CA 1
ATOM 1231 C C . LEU A 1 148 ? 12.516 19.172 -4.844 1 78.56 148 LEU A C 1
ATOM 1233 O O . LEU A 1 148 ? 13.18 19.984 -5.492 1 78.56 148 LEU A O 1
ATOM 1237 N N . PRO A 1 149 ? 11.57 19.484 -3.916 1 73.69 149 PRO A N 1
ATOM 1238 C CA . PRO A 1 149 ? 11.469 20.891 -3.561 1 73.69 149 PRO A CA 1
ATOM 1239 C C . PRO A 1 149 ? 12.727 21.422 -2.869 1 73.69 149 PRO A C 1
ATOM 1241 O O . PRO A 1 149 ? 13.43 20.672 -2.197 1 73.69 149 PRO A O 1
ATOM 1244 N N . ASP A 1 150 ? 13.031 22.578 -3.248 1 67.81 150 ASP A N 1
ATOM 1245 C CA . ASP A 1 150 ? 14.141 23.266 -2.594 1 67.81 150 ASP A CA 1
ATOM 1246 C C . ASP A 1 150 ? 13.672 24.031 -1.365 1 67.81 150 ASP A C 1
ATOM 1248 O O . ASP A 1 150 ? 12.562 24.562 -1.352 1 67.81 150 ASP A O 1
ATOM 1252 N N . LEU A 1 151 ? 14.273 23.672 -0.27 1 67.38 151 LEU A N 1
ATOM 1253 C CA . LEU A 1 151 ? 13.992 24.484 0.917 1 67.38 151 LEU A CA 1
ATOM 1254 C C . LEU A 1 151 ? 15.07 25.547 1.124 1 67.38 151 LEU A C 1
ATOM 1256 O O . LEU A 1 151 ? 16.25 25.219 1.235 1 67.38 151 LEU A O 1
ATOM 1260 N N . ASN A 1 152 ? 14.602 26.75 0.839 1 62.66 152 ASN A N 1
ATOM 1261 C CA . ASN A 1 152 ? 15.523 27.812 1.197 1 62.66 152 ASN A CA 1
ATOM 1262 C C . ASN A 1 152 ? 15.609 28 2.709 1 62.66 152 ASN A C 1
ATOM 1264 O O . ASN A 1 152 ? 14.805 28.734 3.295 1 62.66 152 ASN A O 1
ATOM 1268 N N . LEU A 1 153 ? 16.531 27.297 3.287 1 61.31 153 LEU A N 1
ATOM 1269 C CA . LEU A 1 153 ? 16.672 27.25 4.738 1 61.31 153 LEU A CA 1
ATOM 1270 C C . LEU A 1 153 ? 16.984 28.625 5.301 1 61.31 153 LEU A C 1
ATOM 1272 O O . LEU A 1 153 ? 16.703 28.906 6.465 1 61.31 153 LEU A O 1
ATOM 1276 N N . ILE A 1 154 ? 17.562 29.453 4.402 1 58.53 154 ILE A N 1
ATOM 1277 C CA . ILE A 1 154 ? 17.922 30.781 4.852 1 58.53 154 ILE A CA 1
ATOM 1278 C C . ILE A 1 154 ? 16.656 31.531 5.285 1 58.53 154 ILE A C 1
ATOM 1280 O O . ILE A 1 154 ? 16.688 32.312 6.242 1 58.53 154 ILE A O 1
ATOM 1284 N N . ASN A 1 155 ? 15.664 31.25 4.477 1 58.75 155 ASN A N 1
ATOM 1285 C CA . ASN A 1 155 ? 14.414 31.922 4.777 1 58.75 155 ASN A CA 1
ATOM 1286 C C . ASN A 1 155 ? 13.758 31.359 6.039 1 58.75 155 ASN A C 1
ATOM 1288 O O . ASN A 1 155 ? 12.922 32.031 6.656 1 58.75 155 ASN A O 1
ATOM 1292 N N . ILE A 1 156 ? 14.172 30.25 6.25 1 57.56 156 ILE A N 1
ATOM 1293 C CA . ILE A 1 156 ? 13.531 29.547 7.352 1 57.56 156 ILE A CA 1
ATOM 1294 C C . ILE A 1 156 ? 14.328 29.75 8.641 1 57.56 156 ILE A C 1
ATOM 1296 O O . ILE A 1 156 ? 13.75 29.969 9.703 1 57.56 156 ILE A O 1
ATOM 1300 N N . VAL A 1 157 ? 15.828 29.656 8.438 1 50.59 157 VAL A N 1
ATOM 1301 C CA . VAL A 1 157 ? 16.688 29.719 9.617 1 50.59 157 VAL A CA 1
ATOM 1302 C C . VAL A 1 157 ? 17.297 31.125 9.727 1 50.59 157 VAL A C 1
ATOM 1304 O O . VAL A 1 157 ? 17.875 31.625 8.766 1 50.59 157 VAL A O 1
ATOM 1307 N N . PRO A 1 158 ? 16.75 32.031 10.383 1 44.59 158 PRO A N 1
ATOM 1308 C CA . PRO A 1 158 ? 17.531 33.281 10.445 1 44.59 158 PRO A CA 1
ATOM 1309 C C . PRO A 1 158 ? 19 33.031 10.828 1 44.59 158 PRO A C 1
ATOM 1311 O O . PRO A 1 158 ? 19.297 32.125 11.617 1 44.59 158 PRO A O 1
ATOM 1314 N N . PHE A 1 159 ? 19.938 33.156 10.023 1 38.56 159 PHE A N 1
ATOM 1315 C CA . PHE A 1 159 ? 21.375 33.031 10.289 1 38.56 159 PHE A CA 1
ATOM 1316 C C . PHE A 1 159 ? 21.734 33.656 11.641 1 38.56 159 PHE A C 1
ATOM 1318 O O . PHE A 1 159 ? 22.828 33.438 12.156 1 38.56 159 PHE A O 1
ATOM 1325 N N . ASP A 1 160 ? 21.297 34.844 12.078 1 37.72 160 ASP A N 1
ATOM 1326 C CA . ASP A 1 160 ? 22.016 35.281 13.273 1 37.72 160 ASP A CA 1
ATOM 1327 C C . ASP A 1 160 ? 21.797 34.312 14.43 1 37.72 160 ASP A C 1
ATOM 1329 O O . ASP A 1 160 ? 20.859 34.469 15.211 1 37.72 160 ASP A O 1
ATOM 1333 N N . TYR A 1 161 ? 22.062 33.094 14.273 1 39.84 161 TYR A N 1
ATOM 1334 C CA . TYR A 1 161 ? 22.078 32.094 15.328 1 39.84 161 TYR A CA 1
ATOM 1335 C C . TYR A 1 161 ? 22.5 32.688 16.656 1 39.84 161 TYR A C 1
ATOM 1337 O O . TYR A 1 161 ? 22.188 32.156 17.719 1 39.84 161 TYR A O 1
ATOM 1345 N N . GLN A 1 162 ? 23.438 33.531 16.703 1 37.66 162 GLN A N 1
ATOM 1346 C CA . GLN A 1 162 ? 23.953 34.156 17.922 1 37.66 162 GLN A CA 1
ATOM 1347 C C . GLN A 1 162 ? 22.938 35.156 18.5 1 37.66 162 GLN A C 1
ATOM 1349 O O . GLN A 1 162 ? 23.016 35.5 19.672 1 37.66 162 GLN A O 1
ATOM 1354 N N . THR A 1 163 ? 22.297 35.969 17.703 1 35.12 163 THR A N 1
ATOM 1355 C CA . THR A 1 163 ? 21.375 36.938 18.281 1 35.12 163 THR A CA 1
ATOM 1356 C C . THR A 1 163 ? 19.922 36.562 17.984 1 35.12 163 THR A C 1
ATOM 1358 O O . THR A 1 163 ? 19.469 36.656 16.844 1 35.12 163 THR A O 1
ATOM 1361 N N . PRO A 1 164 ? 19.406 35.625 18.766 1 38.38 164 PRO A N 1
ATOM 1362 C CA . PRO A 1 164 ? 17.984 35.312 18.688 1 38.38 164 PRO A CA 1
ATOM 1363 C C . PRO A 1 164 ? 17.125 36.562 18.453 1 38.38 164 PRO A C 1
ATOM 1365 O O . PRO A 1 164 ? 17.188 37.5 19.219 1 38.38 164 PRO A O 1
ATOM 1368 N N . ARG A 1 165 ? 17.141 37.188 17.312 1 40 165 ARG A N 1
ATOM 1369 C CA . ARG A 1 165 ? 16.203 38.281 17.281 1 40 165 ARG A CA 1
ATOM 1370 C C . ARG A 1 165 ? 14.859 37.875 17.875 1 40 165 ARG A C 1
ATOM 1372 O O . ARG A 1 165 ? 14.453 36.719 17.75 1 40 165 ARG A O 1
ATOM 1379 N N . ILE A 1 166 ? 14.406 38.469 18.875 1 36.88 166 ILE A N 1
ATOM 1380 C CA . ILE A 1 166 ? 13.18 38.375 19.641 1 36.88 166 ILE A CA 1
ATOM 1381 C C . ILE A 1 166 ? 11.984 38.219 18.703 1 36.88 166 ILE A C 1
ATOM 1383 O O . ILE A 1 166 ? 10.969 37.625 19.078 1 36.88 166 ILE A O 1
ATOM 1387 N N . ASP A 1 167 ? 11.828 39.031 17.703 1 38.97 167 ASP A N 1
ATOM 1388 C CA . ASP A 1 167 ? 10.555 39.031 16.984 1 38.97 167 ASP A CA 1
ATOM 1389 C C . ASP A 1 167 ? 10.406 37.75 16.156 1 38.97 167 ASP A C 1
ATOM 1391 O O . ASP A 1 167 ? 11.047 37.594 15.125 1 38.97 167 ASP A O 1
ATOM 1395 N N . ASN A 1 168 ? 10.266 36.438 16.734 1 43.38 168 ASN A N 1
ATOM 1396 C CA . ASN A 1 168 ? 10.289 35 16.578 1 43.38 168 ASN A CA 1
ATOM 1397 C C . ASN A 1 168 ? 9.305 34.531 15.516 1 43.38 168 ASN A C 1
ATOM 1399 O O . ASN A 1 168 ? 8.93 33.375 15.469 1 43.38 168 ASN A O 1
ATOM 1403 N N . THR A 1 169 ? 8.453 35.406 14.922 1 46.75 169 THR A N 1
ATOM 1404 C CA . THR A 1 169 ? 7.43 34.969 13.984 1 46.75 169 THR A CA 1
ATOM 1405 C C . THR A 1 169 ? 8.047 34.625 12.633 1 46.75 169 THR A C 1
ATOM 1407 O O . THR A 1 169 ? 8.727 35.469 12.039 1 46.75 169 THR A O 1
ATOM 1410 N N . PRO A 1 170 ? 8.117 33.312 12.328 1 52.12 170 PRO A N 1
ATOM 1411 C CA . PRO A 1 170 ? 8.57 33.125 10.945 1 52.12 170 PRO A CA 1
ATOM 1412 C C . PRO A 1 170 ? 7.852 34.062 9.969 1 52.12 170 PRO A C 1
ATOM 1414 O O . PRO A 1 170 ? 6.664 34.344 10.148 1 52.12 170 PRO A O 1
ATOM 1417 N N . SER A 1 171 ? 8.594 34.719 9.148 1 60.41 171 SER A N 1
ATOM 1418 C CA . SER A 1 171 ? 8 35.531 8.086 1 60.41 171 SER A CA 1
ATOM 1419 C C . SER A 1 171 ? 7.023 34.688 7.258 1 60.41 171 SER A C 1
ATOM 1421 O O . SER A 1 171 ? 7.094 33.469 7.242 1 60.41 171 SER A O 1
ATOM 1423 N N . LYS A 1 172 ? 5.832 35.281 6.973 1 65.75 172 LYS A N 1
ATOM 1424 C CA . LYS A 1 172 ? 4.895 34.688 6.035 1 65.75 172 LYS A CA 1
ATOM 1425 C C . LYS A 1 172 ? 5.629 33.938 4.926 1 65.75 172 LYS A C 1
ATOM 1427 O O . LYS A 1 172 ? 5.191 32.875 4.492 1 65.75 172 LYS A O 1
ATOM 1432 N N . LYS A 1 173 ? 6.762 34.438 4.605 1 67.88 173 LYS A N 1
ATOM 1433 C CA . LYS A 1 173 ? 7.555 33.844 3.549 1 67.88 173 LYS A CA 1
ATOM 1434 C C . LYS A 1 173 ? 8.141 32.5 4 1 67.88 173 LYS A C 1
ATOM 1436 O O . LYS A 1 173 ? 8.117 31.516 3.248 1 67.88 173 LYS A O 1
ATOM 1441 N N . ALA A 1 174 ? 8.633 32.406 5.223 1 67.94 174 ALA A N 1
ATOM 1442 C CA . ALA A 1 174 ? 9.203 31.172 5.762 1 67.94 174 ALA A CA 1
ATOM 1443 C C . ALA A 1 174 ? 8.133 30.094 5.906 1 67.94 174 ALA A C 1
ATOM 1445 O O . ALA A 1 174 ? 8.367 28.922 5.574 1 67.94 174 ALA A O 1
ATOM 1446 N N . GLN A 1 175 ? 6.973 30.516 6.27 1 70.12 175 GLN A N 1
ATOM 1447 C CA . GLN A 1 175 ? 5.863 29.578 6.426 1 70.12 175 GLN A CA 1
ATOM 1448 C C . GLN A 1 175 ? 5.441 29 5.078 1 70.12 175 GLN A C 1
ATOM 1450 O O . GLN A 1 175 ? 5.215 27.797 4.965 1 70.12 175 GLN A O 1
ATOM 1455 N N . ASN A 1 176 ? 5.375 29.891 4.176 1 74.81 176 ASN A N 1
ATOM 1456 C CA . ASN A 1 176 ? 4.996 29.438 2.84 1 74.81 176 ASN A CA 1
ATOM 1457 C C . ASN A 1 176 ? 6.023 28.469 2.26 1 74.81 176 ASN A C 1
ATOM 1459 O O . ASN A 1 176 ? 5.664 27.516 1.563 1 74.81 176 ASN A O 1
ATOM 1463 N N . GLU A 1 177 ? 7.191 28.734 2.609 1 74.75 177 GLU A N 1
ATOM 1464 C CA . GLU A 1 177 ? 8.258 27.859 2.123 1 74.75 177 GLU A CA 1
ATOM 1465 C C . GLU A 1 177 ? 8.188 26.484 2.77 1 74.75 177 GLU A C 1
ATOM 1467 O O . GLU A 1 177 ? 8.273 25.453 2.082 1 74.75 177 GLU A O 1
ATOM 1472 N N . ILE A 1 178 ? 7.98 26.469 4.008 1 76.31 178 ILE A N 1
ATOM 1473 C CA . ILE A 1 178 ? 7.93 25.203 4.73 1 76.31 178 ILE A CA 1
ATOM 1474 C C . ILE A 1 178 ? 6.684 24.422 4.32 1 76.31 178 ILE A C 1
ATOM 1476 O O . ILE A 1 178 ? 6.754 23.219 4.051 1 76.31 178 ILE A O 1
ATOM 1480 N N . ASN A 1 179 ? 5.582 25.141 4.223 1 79.44 179 ASN A N 1
ATOM 1481 C CA . ASN A 1 179 ? 4.34 24.484 3.82 1 79.44 179 ASN A CA 1
ATOM 1482 C C . ASN A 1 179 ? 4.426 23.953 2.395 1 79.44 179 ASN A C 1
ATOM 1484 O O . ASN A 1 179 ? 3.881 22.891 2.094 1 79.44 179 ASN A O 1
ATOM 1488 N N . GLY A 1 180 ? 5.07 24.734 1.609 1 80.75 180 GLY A N 1
ATOM 1489 C CA . GLY A 1 180 ? 5.301 24.266 0.255 1 80.75 180 GLY A CA 1
ATOM 1490 C C . GLY A 1 180 ? 6.141 23 0.2 1 80.75 180 GLY A C 1
ATOM 1491 O O . GLY A 1 180 ? 5.82 22.062 -0.537 1 80.75 180 GLY A O 1
ATOM 1492 N N . PHE A 1 181 ? 7.109 23.016 1.087 1 81.38 181 PHE A N 1
ATOM 1493 C CA . PHE A 1 181 ? 7.973 21.844 1.192 1 81.38 181 PHE A CA 1
ATOM 1494 C C . PHE A 1 181 ? 7.188 20.641 1.704 1 81.38 181 PHE A C 1
ATOM 1496 O O . PHE A 1 181 ? 7.281 19.547 1.14 1 81.38 181 PHE A O 1
ATOM 1503 N N . LEU A 1 182 ? 6.355 20.859 2.664 1 85.31 182 LEU A N 1
ATOM 1504 C CA . LEU A 1 182 ? 5.617 19.781 3.309 1 85.31 182 LEU A CA 1
ATOM 1505 C C . LEU A 1 182 ? 4.461 19.312 2.428 1 85.31 182 LEU A C 1
ATOM 1507 O O . LEU A 1 182 ? 3.877 18.25 2.674 1 85.31 182 LEU A O 1
ATOM 1511 N N . SER A 1 183 ? 4.141 20.078 1.358 1 90.81 183 SER A N 1
ATOM 1512 C CA . SER A 1 183 ? 3.012 19.766 0.496 1 90.81 183 SER A CA 1
ATOM 1513 C C . SER A 1 183 ? 3.467 19.484 -0.933 1 90.81 183 SER A C 1
ATOM 1515 O O . SER A 1 183 ? 2.773 19.844 -1.89 1 90.81 183 SER A O 1
ATOM 1517 N N . THR A 1 184 ? 4.609 19.016 -1.071 1 89.81 184 THR A N 1
ATOM 1518 C CA . THR A 1 184 ? 5.121 18.625 -2.379 1 89.81 184 THR A CA 1
ATOM 1519 C C . THR A 1 184 ? 5.473 17.141 -2.396 1 89.81 184 THR A C 1
ATOM 1521 O O . THR A 1 184 ? 6.141 16.641 -1.485 1 89.81 184 THR A O 1
ATOM 1524 N N . LYS A 1 185 ? 4.969 16.469 -3.352 1 91.12 185 LYS A N 1
ATOM 1525 C CA . LYS A 1 185 ? 5.266 15.047 -3.545 1 91.12 185 LYS A CA 1
ATOM 1526 C C . LYS A 1 185 ? 5.738 14.773 -4.969 1 91.12 185 LYS A C 1
ATOM 1528 O O . LYS A 1 185 ? 5.605 15.633 -5.848 1 91.12 185 LYS A O 1
ATOM 1533 N N . ALA A 1 186 ? 6.285 13.633 -5.121 1 89.94 186 ALA A N 1
ATOM 1534 C CA . ALA A 1 186 ? 6.672 13.195 -6.461 1 89.94 186 ALA A CA 1
ATOM 1535 C C . ALA A 1 186 ? 5.449 13 -7.348 1 89.94 186 ALA A C 1
ATOM 1537 O O . ALA A 1 186 ? 4.383 12.602 -6.871 1 89.94 186 ALA A O 1
ATOM 1538 N N . LYS A 1 187 ? 5.621 13.133 -8.648 1 90.69 187 LYS A N 1
ATOM 1539 C CA . LYS A 1 187 ? 4.551 13.062 -9.641 1 90.69 187 LYS A CA 1
ATOM 1540 C C . LYS A 1 187 ? 3.885 11.695 -9.633 1 90.69 187 LYS A C 1
ATOM 1542 O O . LYS A 1 187 ? 2.688 11.578 -9.898 1 90.69 187 LYS A O 1
ATOM 1547 N N . TRP A 1 188 ? 4.57 10.703 -9.273 1 84.94 188 TRP A N 1
ATOM 1548 C CA . TRP A 1 188 ? 4.004 9.359 -9.32 1 84.94 188 TRP A CA 1
ATOM 1549 C C . TRP A 1 188 ? 2.922 9.18 -8.258 1 84.94 188 TRP A C 1
ATOM 1551 O O . TRP A 1 188 ? 2.201 8.18 -8.258 1 84.94 188 TRP A O 1
ATOM 1561 N N . TRP A 1 189 ? 2.736 10.164 -7.414 1 90.31 189 TRP A N 1
ATOM 1562 C CA . TRP A 1 189 ? 1.701 10.117 -6.387 1 90.31 189 TRP A CA 1
ATOM 1563 C C . TRP A 1 189 ? 0.495 10.961 -6.789 1 90.31 189 TRP A C 1
ATOM 1565 O O . TRP A 1 189 ? -0.432 11.148 -5.996 1 90.31 189 TRP A O 1
ATOM 1575 N N . GLU A 1 190 ? 0.45 11.391 -7.938 1 92 190 GLU A N 1
ATOM 1576 C CA . GLU A 1 190 ? -0.57 12.336 -8.375 1 92 190 GLU A CA 1
ATOM 1577 C C . GLU A 1 190 ? -1.969 11.742 -8.25 1 92 190 GLU A C 1
ATOM 1579 O O . GLU A 1 190 ? -2.939 12.461 -8.023 1 92 190 GLU A O 1
ATOM 1584 N N . HIS A 1 191 ? -2.102 10.484 -8.336 1 87.94 191 HIS A N 1
ATOM 1585 C CA . HIS A 1 191 ? -3.402 9.828 -8.273 1 87.94 191 HIS A CA 1
ATOM 1586 C C . HIS A 1 191 ? -4.039 9.992 -6.898 1 87.94 191 HIS A C 1
ATOM 1588 O O . HIS A 1 191 ? -5.238 9.773 -6.734 1 87.94 191 HIS A O 1
ATOM 1594 N N . GLU A 1 192 ? -3.293 10.398 -5.91 1 91.62 192 GLU A N 1
ATOM 1595 C CA . GLU A 1 192 ? -3.811 10.531 -4.551 1 91.62 192 GLU A CA 1
ATOM 1596 C C . GLU A 1 192 ? -4.707 11.758 -4.422 1 91.62 192 GLU A C 1
ATOM 1598 O O . GLU A 1 192 ? -5.602 11.797 -3.57 1 91.62 192 GLU A O 1
ATOM 1603 N N . LYS A 1 193 ? -4.48 12.773 -5.285 1 95 193 LYS A N 1
ATOM 1604 C CA . LYS A 1 193 ? -5.207 14.031 -5.188 1 95 193 LYS A CA 1
ATOM 1605 C C . LYS A 1 193 ? -5.281 14.516 -3.742 1 95 193 LYS A C 1
ATOM 1607 O O . LYS A 1 193 ? -6.367 14.797 -3.232 1 95 193 LYS A O 1
ATOM 1612 N N . GLU A 1 194 ? -4.168 14.695 -3.207 1 95.25 194 GLU A N 1
ATOM 1613 C CA . GLU A 1 194 ? -4 14.797 -1.76 1 95.25 194 GLU A CA 1
ATOM 1614 C C . GLU A 1 194 ? -4.098 16.234 -1.288 1 95.25 194 GLU A C 1
ATOM 1616 O O . GLU A 1 194 ? -3.588 17.156 -1.947 1 95.25 194 GLU A O 1
ATOM 1621 N N . TYR A 1 195 ? -4.793 16.438 -0.218 1 94.44 195 TYR A N 1
ATOM 1622 C CA . TYR A 1 195 ? -4.754 17.641 0.612 1 94.44 195 TYR A CA 1
ATOM 1623 C C . TYR A 1 195 ? -4.211 17.328 2 1 94.44 195 TYR A C 1
ATOM 1625 O O . TYR A 1 195 ? -4.441 16.234 2.533 1 94.44 195 TYR A O 1
ATOM 1633 N N . ARG A 1 196 ? -3.49 18.344 2.572 1 93.06 196 ARG A N 1
ATOM 1634 C CA . ARG A 1 196 ? -2.891 18.109 3.883 1 93.06 196 ARG A CA 1
ATOM 1635 C C . ARG A 1 196 ? -3.318 19.188 4.879 1 93.06 196 ARG A C 1
ATOM 1637 O O . ARG A 1 196 ? -3.307 20.375 4.562 1 93.06 196 ARG A O 1
ATOM 1644 N N . LEU A 1 197 ? -3.822 18.719 6.043 1 90.25 197 LEU A N 1
ATOM 1645 C CA . LEU A 1 197 ? -3.785 19.531 7.25 1 90.25 197 LEU A CA 1
ATOM 1646 C C . LEU A 1 197 ? -2.443 19.391 7.965 1 90.25 197 LEU A C 1
ATOM 1648 O O . LEU A 1 197 ? -2.02 18.281 8.273 1 90.25 197 LEU A O 1
ATOM 1652 N N . ILE A 1 198 ? -1.759 20.469 8.117 1 87.5 198 ILE A N 1
ATOM 1653 C CA . ILE A 1 198 ? -0.423 20.453 8.703 1 87.5 198 ILE A CA 1
ATOM 1654 C C . ILE A 1 198 ? -0.445 21.156 10.055 1 87.5 198 ILE A C 1
ATOM 1656 O O . ILE A 1 198 ? -0.87 22.312 10.156 1 87.5 198 ILE A O 1
ATOM 1660 N N . LEU A 1 199 ? -0.049 20.328 11.047 1 83.62 199 LEU A N 1
ATOM 1661 C CA . LEU A 1 199 ? 0.029 20.844 12.406 1 83.62 199 LEU A CA 1
ATOM 1662 C C . LEU A 1 199 ? 1.479 20.953 12.867 1 83.62 199 LEU A C 1
ATOM 1664 O O . LEU A 1 199 ? 2.24 19.984 12.758 1 83.62 199 LEU A O 1
ATOM 1668 N N . ARG A 1 200 ? 1.849 22.031 13.25 1 76.81 200 ARG A N 1
ATOM 1669 C CA . ARG A 1 200 ? 3.195 22.234 13.781 1 76.81 200 ARG A CA 1
ATOM 1670 C C . ARG A 1 200 ? 3.227 22.031 15.289 1 76.81 200 ARG A C 1
ATOM 1672 O O . ARG A 1 200 ? 2.344 22.516 16 1 76.81 200 ARG A O 1
ATOM 1679 N N . GLN A 1 201 ? 4.266 21.156 15.688 1 65 201 GLN A N 1
ATOM 1680 C CA . GLN A 1 201 ? 4.445 20.984 17.125 1 65 201 GLN A CA 1
ATOM 1681 C C . GLN A 1 201 ? 4.867 22.281 17.797 1 65 201 GLN A C 1
ATOM 1683 O O . GLN A 1 201 ? 5.672 23.047 17.25 1 65 201 GLN A O 1
ATOM 1688 N N . THR A 1 202 ? 4.043 22.703 18.719 1 54.88 202 THR A N 1
ATOM 1689 C CA . THR A 1 202 ? 4.426 23.875 19.5 1 54.88 202 THR A CA 1
ATOM 1690 C C . THR A 1 202 ? 4.895 23.469 20.891 1 54.88 202 THR A C 1
ATOM 1692 O O . THR A 1 202 ? 4.598 22.375 21.359 1 54.88 202 THR A O 1
ATOM 1695 N N . PRO A 1 203 ? 5.996 24.094 21.375 1 48.5 203 PRO A N 1
ATOM 1696 C CA . PRO A 1 203 ? 6.305 23.859 22.781 1 48.5 203 PRO A CA 1
ATOM 1697 C C . PRO A 1 203 ? 5.055 23.828 23.656 1 48.5 203 PRO A C 1
ATOM 1699 O O . PRO A 1 203 ? 5.148 23.594 24.859 1 48.5 203 PRO A O 1
ATOM 1702 N N . ASN A 1 204 ? 4.047 24.141 23.016 1 48.75 204 ASN A N 1
ATOM 1703 C CA . ASN A 1 204 ? 2.834 24.109 23.828 1 48.75 204 ASN A CA 1
ATOM 1704 C C . ASN A 1 204 ? 2.535 22.688 24.344 1 48.75 204 ASN A C 1
ATOM 1706 O O . ASN A 1 204 ? 2.441 21.75 23.547 1 48.75 204 ASN A O 1
ATOM 1710 N N . PRO A 1 205 ? 2.623 22.547 25.625 1 50.88 205 PRO A N 1
ATOM 1711 C CA . PRO A 1 205 ? 2.371 21.281 26.297 1 50.88 205 PRO A CA 1
ATOM 1712 C C . PRO A 1 205 ? 1.125 20.562 25.766 1 50.88 205 PRO A C 1
ATOM 1714 O O . PRO A 1 205 ? 0.976 19.359 25.953 1 50.88 205 PRO A O 1
ATOM 1717 N N . TYR A 1 206 ? 0.369 21.391 25.078 1 52.94 206 TYR A N 1
ATOM 1718 C CA . TYR A 1 206 ? -0.924 20.781 24.766 1 52.94 206 TYR A CA 1
ATOM 1719 C C . TYR A 1 206 ? -0.896 20.109 23.391 1 52.94 206 TYR A C 1
ATOM 1721 O O . TYR A 1 206 ? -1.835 19.391 23.031 1 52.94 206 TYR A O 1
ATOM 1729 N N . LEU A 1 207 ? 0.159 20.484 22.625 1 60.44 207 LEU A N 1
ATOM 1730 C CA . LEU A 1 207 ? 0.203 19.781 21.344 1 60.44 207 LEU A CA 1
ATOM 1731 C C . LEU A 1 207 ? 1.27 18.703 21.359 1 60.44 207 LEU A C 1
ATOM 1733 O O . LEU A 1 207 ? 2.447 18.969 21.578 1 60.44 207 LEU A O 1
ATOM 1737 N N . ASN A 1 208 ? 0.775 17.5 21.5 1 71.12 208 ASN A N 1
ATOM 1738 C CA . ASN A 1 208 ? 1.605 16.312 21.375 1 71.12 208 ASN A CA 1
ATOM 1739 C C . ASN A 1 208 ? 1.25 15.523 20.109 1 71.12 208 ASN A C 1
ATOM 1741 O O . ASN A 1 208 ? 0.175 14.922 20.031 1 71.12 208 ASN A O 1
ATOM 1745 N N . LEU A 1 209 ? 2.133 15.641 19.141 1 75.94 209 LEU A N 1
ATOM 1746 C CA . LEU A 1 209 ? 1.877 14.984 17.859 1 75.94 209 LEU A CA 1
ATOM 1747 C C . LEU A 1 209 ? 1.819 13.477 18.031 1 75.94 209 LEU A C 1
ATOM 1749 O O . LEU A 1 209 ? 1.38 12.758 17.125 1 75.94 209 LEU A O 1
ATOM 1753 N N . ASP A 1 210 ? 2.205 13.039 19.188 1 78.25 210 ASP A N 1
ATOM 1754 C CA . ASP A 1 210 ? 2.146 11.602 19.438 1 78.25 210 ASP A CA 1
ATOM 1755 C C . ASP A 1 210 ? 0.758 11.188 19.922 1 78.25 210 ASP A C 1
ATOM 1757 O O . ASP A 1 210 ? 0.5 10.008 20.141 1 78.25 210 ASP A O 1
ATOM 1761 N N . GLU A 1 211 ? -0.09 12.195 20.062 1 83.31 211 GLU A N 1
ATOM 1762 C CA . GLU A 1 211 ? -1.475 11.953 20.453 1 83.31 211 GLU A CA 1
ATOM 1763 C C . GLU A 1 211 ? -2.449 12.539 19.438 1 83.31 211 GLU A C 1
ATOM 1765 O O . GLU A 1 211 ? -2.145 13.539 18.781 1 83.31 211 GLU A O 1
ATOM 1770 N N . PRO A 1 212 ? -3.617 11.891 19.422 1 87 212 PRO A N 1
ATOM 1771 C CA . PRO A 1 212 ? -4.629 12.453 18.516 1 87 212 PRO A CA 1
ATOM 1772 C C . PRO A 1 212 ? -5.227 13.758 19.047 1 87 212 PRO A C 1
ATOM 1774 O O . PRO A 1 212 ? -5.18 14.016 20.25 1 87 212 PRO A O 1
ATOM 1777 N N . VAL A 1 213 ? -5.672 14.523 18.156 1 83.12 213 VAL A N 1
ATOM 1778 C CA . VAL A 1 213 ? -6.395 15.734 18.531 1 83.12 213 VAL A CA 1
ATOM 1779 C C . VAL A 1 213 ? -7.875 15.414 18.719 1 83.12 213 VAL A C 1
ATOM 1781 O O . VAL A 1 213 ? -8.523 14.891 17.812 1 83.12 213 VAL A O 1
ATOM 1784 N N . LYS A 1 214 ? -8.297 15.672 19.875 1 83.06 214 LYS A N 1
ATOM 1785 C CA . LYS A 1 214 ? -9.719 15.461 20.156 1 83.06 214 LYS A CA 1
ATOM 1786 C C . LYS A 1 214 ? -10.562 16.609 19.594 1 83.06 214 LYS A C 1
ATOM 1788 O O . LYS A 1 214 ? -10.258 17.781 19.828 1 83.06 214 LYS A O 1
ATOM 1793 N N . LEU A 1 215 ? -11.422 16.156 18.797 1 78.94 215 LEU A N 1
ATOM 1794 C CA . LEU A 1 215 ? -12.312 17.156 18.203 1 78.94 215 LEU A CA 1
ATOM 1795 C C . LEU A 1 215 ? -13.766 16.859 18.547 1 78.94 215 LEU A C 1
ATOM 1797 O O . LEU A 1 215 ? -14.117 15.734 18.891 1 78.94 215 LEU A O 1
ATOM 1801 N N . GLN A 1 216 ? -14.5 17.891 18.859 1 65.81 216 GLN A N 1
ATOM 1802 C CA . GLN A 1 216 ? -15.938 17.656 18.922 1 65.81 216 GLN A CA 1
ATOM 1803 C C . GLN A 1 216 ? -16.516 17.375 17.531 1 65.81 216 GLN A C 1
ATOM 1805 O O . GLN A 1 216 ? -16.828 18.297 16.781 1 65.81 216 GLN A O 1
ATOM 1810 N N . MET A 1 217 ? -16.359 16.141 17.234 1 59.44 217 MET A N 1
ATOM 1811 C CA . MET A 1 217 ? -16.594 15.688 15.859 1 59.44 217 MET A CA 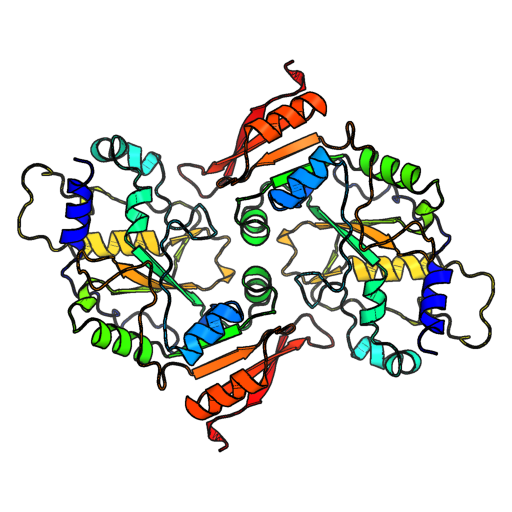1
ATOM 1812 C C . MET A 1 217 ? -18.078 15.695 15.531 1 59.44 217 MET A C 1
ATOM 1814 O O . MET A 1 217 ? -18.469 15.43 14.391 1 59.44 217 MET A O 1
ATOM 1818 N N . ARG A 1 218 ? -18.875 16.047 16.516 1 59.75 218 ARG A N 1
ATOM 1819 C CA . ARG A 1 218 ? -20.281 16.078 16.125 1 59.75 218 ARG A CA 1
ATOM 1820 C C . ARG A 1 218 ? -20.5 16.922 14.883 1 59.75 218 ARG A C 1
ATOM 1822 O O . ARG A 1 218 ? -20 18.047 14.805 1 59.75 218 ARG A O 1
ATOM 1829 N N . ASN A 1 219 ? -20.828 16.297 13.742 1 65.19 219 ASN A N 1
ATOM 1830 C CA . ASN A 1 219 ? -21.219 16.938 12.484 1 65.19 219 ASN A CA 1
ATOM 1831 C C . ASN A 1 219 ? -20 17.125 11.562 1 65.19 219 ASN A C 1
ATOM 1833 O O . ASN A 1 219 ? -20.062 17.891 10.609 1 65.19 219 ASN A O 1
ATOM 1837 N N . LEU A 1 220 ? -18.844 16.594 12 1 80.62 220 LEU A N 1
ATOM 1838 C CA . LEU A 1 220 ? -17.688 16.828 11.148 1 80.62 220 LEU A CA 1
ATOM 1839 C C . LEU A 1 220 ? -17.641 15.836 9.992 1 80.62 220 LEU A C 1
ATOM 1841 O O . LEU A 1 220 ? -17.062 16.125 8.938 1 80.62 220 LEU A O 1
ATOM 1845 N N . ILE A 1 221 ? -18.422 14.719 10.266 1 86.25 221 ILE A N 1
ATOM 1846 C CA . ILE A 1 221 ? -18.375 13.641 9.281 1 86.25 221 ILE A CA 1
ATOM 1847 C C . ILE A 1 221 ? -19.594 13.711 8.383 1 86.25 221 ILE A C 1
ATOM 1849 O O . ILE A 1 221 ? -20.734 13.836 8.867 1 86.25 221 ILE A O 1
ATOM 1853 N N . ASN A 1 222 ? -19.391 13.695 7.199 1 85.31 222 ASN A N 1
ATOM 1854 C CA . ASN A 1 222 ? -20.453 13.75 6.203 1 85.31 222 ASN A CA 1
ATOM 1855 C C . ASN A 1 222 ? -20.906 12.352 5.785 1 85.31 222 ASN A C 1
ATOM 1857 O O . ASN A 1 222 ? -22.094 12.047 5.805 1 85.31 222 ASN A O 1
ATOM 1861 N N . ARG A 1 223 ? -20 11.586 5.492 1 93.94 223 ARG A N 1
ATOM 1862 C CA . ARG A 1 223 ? -20.281 10.234 5.031 1 93.94 223 ARG A CA 1
ATOM 1863 C C . ARG A 1 223 ? -19.094 9.312 5.266 1 93.94 223 ARG A C 1
ATOM 1865 O O . ARG A 1 223 ? -17.953 9.781 5.367 1 93.94 223 ARG A O 1
ATOM 1872 N N . VAL A 1 224 ? -19.453 8.031 5.355 1 96.62 224 VAL A N 1
ATOM 1873 C CA . VAL A 1 224 ? -18.438 6.996 5.523 1 96.62 224 VAL A CA 1
ATOM 1874 C C . VAL A 1 224 ? -18.609 5.914 4.465 1 96.62 224 VAL A C 1
ATOM 1876 O O . VAL A 1 224 ? -19.734 5.441 4.23 1 96.62 224 VAL A O 1
ATOM 1879 N N . TYR A 1 225 ? -17.547 5.648 3.793 1 97.56 225 TYR A N 1
ATOM 1880 C CA . TYR A 1 225 ? -17.5 4.535 2.854 1 97.56 225 TYR A CA 1
ATOM 1881 C C . TYR A 1 225 ? -16.766 3.344 3.455 1 97.56 225 TYR A C 1
ATOM 1883 O O . TYR A 1 225 ? -15.672 3.494 4.004 1 97.56 225 TYR A O 1
ATOM 1891 N N . LEU A 1 226 ? -17.453 2.207 3.365 1 97.94 226 LEU A N 1
ATOM 1892 C CA . LEU A 1 226 ? -16.797 0.951 3.723 1 97.94 226 LEU A CA 1
ATOM 1893 C C . LEU A 1 226 ? -16.25 0.25 2.482 1 97.94 226 LEU A C 1
ATOM 1895 O O . LEU A 1 226 ? -16.891 0.258 1.428 1 97.94 226 LEU A O 1
ATOM 1899 N N . GLY A 1 227 ? -15.039 -0.326 2.625 1 95.19 227 GLY A N 1
ATOM 1900 C CA . GLY A 1 227 ? -14.438 -1.027 1.501 1 95.19 227 GLY A CA 1
ATOM 1901 C C . GLY A 1 227 ? -15.18 -2.301 1.13 1 95.19 227 GLY A C 1
ATOM 1902 O O . GLY A 1 227 ? -16 -2.791 1.899 1 95.19 227 GLY A O 1
ATOM 1903 N N . CYS A 1 228 ? -14.844 -2.885 -0.003 1 90.25 228 CYS A N 1
ATOM 1904 C CA . CYS A 1 228 ? -15.461 -4.102 -0.516 1 90.25 228 CYS A CA 1
ATOM 1905 C C . CYS A 1 228 ? -15.25 -5.266 0.441 1 90.25 228 CYS A C 1
ATOM 1907 O O . CYS A 1 228 ? -16.141 -6.109 0.608 1 90.25 228 CYS A O 1
ATOM 1909 N N . LYS A 1 229 ? -14.148 -5.305 1.086 1 88.75 229 LYS A N 1
ATOM 1910 C CA . LYS A 1 229 ? -13.773 -6.387 1.992 1 88.75 229 LYS A CA 1
ATOM 1911 C C . LYS A 1 229 ? -13.758 -5.91 3.441 1 88.75 229 LYS A C 1
ATOM 1913 O O . LYS A 1 229 ? -12.977 -6.406 4.258 1 88.75 229 LYS A O 1
ATOM 1918 N N . PHE A 1 230 ? -14.617 -4.977 3.715 1 95.31 230 PHE A N 1
ATOM 1919 C CA . PHE A 1 230 ? -14.617 -4.398 5.055 1 95.31 230 PHE A CA 1
ATOM 1920 C C . PHE A 1 230 ? -14.586 -5.492 6.113 1 95.31 230 PHE A C 1
ATOM 1922 O O . PHE A 1 230 ? -15.398 -6.414 6.086 1 95.31 230 PHE A O 1
ATOM 1929 N N . ASP A 1 231 ? -13.68 -5.328 7.059 1 93.5 231 ASP A N 1
ATOM 1930 C CA . ASP A 1 231 ? -13.477 -6.402 8.023 1 93.5 231 ASP A CA 1
ATOM 1931 C C . ASP A 1 231 ? -14 -6.012 9.398 1 93.5 231 ASP A C 1
ATOM 1933 O O . ASP A 1 231 ? -13.758 -6.715 10.383 1 93.5 231 ASP A O 1
ATOM 1937 N N . GLY A 1 232 ? -14.648 -4.934 9.547 1 95 232 GLY A N 1
ATOM 1938 C CA . GLY A 1 232 ? -15.273 -4.527 10.797 1 95 232 GLY A CA 1
ATOM 1939 C C . GLY A 1 232 ? -16.734 -4.934 10.891 1 95 232 GLY A C 1
ATOM 1940 O O . GLY A 1 232 ? -17.219 -5.734 10.086 1 95 232 GLY A O 1
ATOM 1941 N N . ASN A 1 233 ? -17.328 -4.465 11.961 1 96.44 233 ASN A N 1
ATOM 1942 C CA . ASN A 1 233 ? -18.75 -4.699 12.18 1 96.44 233 ASN A CA 1
ATOM 1943 C C . ASN A 1 233 ? -19.609 -3.562 11.609 1 96.44 233 ASN A C 1
ATOM 1945 O O . ASN A 1 233 ? -19.594 -2.449 12.141 1 96.44 233 ASN A O 1
ATOM 1949 N N . ILE A 1 234 ? -20.359 -3.92 10.609 1 97.06 234 ILE A N 1
ATOM 1950 C CA . ILE A 1 234 ? -21.141 -2.922 9.891 1 97.06 234 ILE A CA 1
ATOM 1951 C C . ILE A 1 234 ? -22.172 -2.312 10.828 1 97.06 234 ILE A C 1
ATOM 1953 O O . ILE A 1 234 ? -22.422 -1.103 10.797 1 97.06 234 ILE A O 1
ATOM 1957 N N . ASP A 1 235 ? -22.766 -3.117 11.633 1 96.94 235 ASP A N 1
ATOM 1958 C CA . ASP A 1 235 ? -23.797 -2.625 12.547 1 96.94 235 ASP A CA 1
ATOM 1959 C C . ASP A 1 235 ? -23.234 -1.582 13.5 1 96.94 235 ASP A C 1
ATOM 1961 O O . ASP A 1 235 ? -23.906 -0.617 13.852 1 96.94 235 ASP A O 1
ATOM 1965 N N . THR A 1 236 ? -22.094 -1.836 13.906 1 96.62 236 THR A N 1
ATOM 1966 C CA . THR A 1 236 ? -21.438 -0.872 14.773 1 96.62 236 THR A CA 1
ATOM 1967 C C . THR A 1 236 ? -21.297 0.481 14.086 1 96.62 236 THR A C 1
ATOM 1969 O O . THR A 1 236 ? -21.578 1.521 14.688 1 96.62 236 THR A O 1
ATOM 1972 N N . ILE A 1 237 ? -20.906 0.501 12.836 1 96.5 237 ILE A N 1
ATOM 1973 C CA . ILE A 1 237 ? -20.734 1.733 12.078 1 96.5 237 ILE A CA 1
ATOM 1974 C C . ILE A 1 237 ? -22.078 2.43 11.906 1 96.5 237 ILE A C 1
ATOM 1976 O O . ILE A 1 237 ? -22.188 3.645 12.086 1 96.5 237 ILE A O 1
ATOM 1980 N N . ILE A 1 238 ? -23.062 1.663 11.617 1 96.69 238 ILE A N 1
ATOM 1981 C CA . ILE A 1 238 ? -24.391 2.219 11.414 1 96.69 238 ILE A CA 1
ATOM 1982 C C . ILE A 1 238 ? -24.906 2.848 12.711 1 96.69 238 ILE A C 1
ATOM 1984 O O . ILE A 1 238 ? -25.5 3.922 12.695 1 96.69 238 ILE A O 1
ATOM 1988 N N . ASN A 1 239 ? -24.672 2.166 13.797 1 95.62 239 ASN A N 1
ATOM 1989 C CA . ASN A 1 239 ? -25.078 2.713 15.078 1 95.62 239 ASN A CA 1
ATOM 1990 C C . ASN A 1 239 ? -24.391 4.043 15.375 1 95.62 239 ASN A C 1
ATOM 1992 O O . ASN A 1 239 ? -25.016 4.977 15.875 1 95.62 239 ASN A O 1
ATOM 1996 N N . ILE A 1 240 ? -23.188 4.094 15.078 1 93.38 240 ILE A N 1
ATOM 1997 C CA . ILE A 1 240 ? -22.453 5.344 15.25 1 93.38 240 ILE A CA 1
ATOM 1998 C C . ILE A 1 240 ? -23.031 6.41 14.328 1 93.38 240 ILE A C 1
ATOM 2000 O O . ILE A 1 240 ? -23.188 7.57 14.727 1 93.38 240 ILE A O 1
ATOM 2004 N N . ALA A 1 241 ? -23.328 6.035 13.156 1 93.81 241 ALA A N 1
ATOM 2005 C CA . ALA A 1 241 ? -23.891 6.949 12.164 1 93.81 241 ALA A CA 1
ATOM 2006 C C . ALA A 1 241 ? -25.219 7.527 12.633 1 93.81 241 ALA A C 1
ATOM 2008 O O . ALA A 1 241 ? -25.516 8.695 12.367 1 93.81 241 ALA A O 1
ATOM 2009 N N . LYS A 1 242 ? -26 6.754 13.25 1 92.06 242 LYS A N 1
ATOM 2010 C CA . LYS A 1 242 ? -27.266 7.223 13.797 1 92.06 242 LYS A CA 1
ATOM 2011 C C . LYS A 1 242 ? -27.047 8.312 14.844 1 92.06 242 LYS A C 1
ATOM 2013 O O . LYS A 1 242 ? -27.797 9.297 14.891 1 92.06 242 LYS A O 1
ATOM 2018 N N . GLU A 1 243 ? -26.078 8.078 15.609 1 88.5 243 GLU A N 1
ATOM 2019 C CA . GLU A 1 243 ? -25.781 9.016 16.688 1 88.5 243 GLU A CA 1
ATOM 2020 C C . GLU A 1 243 ? -25.141 10.289 16.156 1 88.5 243 GLU A C 1
ATOM 2022 O O . GLU A 1 243 ? -25.469 11.391 16.609 1 88.5 243 GLU A O 1
ATOM 2027 N N . LYS A 1 244 ? -24.312 10.156 15.18 1 88.06 244 LYS A N 1
ATOM 2028 C CA . LYS A 1 244 ? -23.5 11.281 14.727 1 88.06 244 LYS A CA 1
ATOM 2029 C C . LYS A 1 244 ? -24.047 11.867 13.43 1 88.06 244 LYS A C 1
ATOM 2031 O O . LYS A 1 244 ? -23.484 12.836 12.898 1 88.06 244 LYS A O 1
ATOM 2036 N N . LYS A 1 245 ? -24.938 11.258 12.828 1 88.12 245 LYS A N 1
ATOM 2037 C CA . LYS A 1 245 ? -25.734 11.805 11.727 1 88.12 245 LYS A CA 1
ATOM 2038 C C . LYS A 1 245 ? -24.922 11.859 10.438 1 88.12 245 LYS A C 1
ATOM 2040 O O . LYS A 1 245 ? -24.828 12.914 9.805 1 88.12 245 LYS A O 1
ATOM 2045 N N . PHE A 1 246 ? -24.422 10.82 9.984 1 92.12 246 PHE A N 1
ATOM 2046 C CA . PHE A 1 246 ? -23.766 10.742 8.68 1 92.12 246 PHE A CA 1
ATOM 2047 C C . PHE A 1 246 ? -24.266 9.539 7.891 1 92.12 246 PHE A C 1
ATOM 2049 O O . PHE A 1 246 ? -24.891 8.641 8.453 1 92.12 246 PHE A O 1
ATOM 2056 N N . ASP A 1 247 ? -24.062 9.602 6.637 1 95 247 ASP A N 1
ATOM 2057 C CA . ASP A 1 247 ? -24.453 8.5 5.758 1 95 247 ASP A CA 1
ATOM 2058 C C . ASP A 1 247 ? -23.375 7.414 5.73 1 95 247 ASP A C 1
ATOM 2060 O O . ASP A 1 247 ? -22.203 7.695 5.949 1 95 247 ASP A O 1
ATOM 2064 N N . VAL A 1 248 ? -23.844 6.145 5.504 1 97.31 248 VAL A N 1
ATOM 2065 C CA . VAL A 1 248 ? -22.922 5.02 5.391 1 97.31 248 VAL A CA 1
ATOM 2066 C C . VAL A 1 248 ? -23.109 4.32 4.051 1 97.31 248 VAL A C 1
ATOM 2068 O O . VAL A 1 248 ? -24.25 3.998 3.67 1 97.31 248 VAL A O 1
ATOM 2071 N N . TYR A 1 249 ? -22.031 4.246 3.381 1 97.62 249 TYR A N 1
ATOM 2072 C CA . TYR A 1 249 ? -22.016 3.516 2.119 1 97.62 249 TYR A CA 1
ATOM 2073 C C . TYR A 1 249 ? -21.031 2.346 2.184 1 97.62 249 TYR A C 1
ATOM 2075 O O . TYR A 1 249 ? -20.109 2.348 2.996 1 97.62 249 TYR A O 1
ATOM 2083 N N . LYS A 1 250 ? -21.281 1.354 1.355 1 96.94 250 LYS A N 1
ATOM 2084 C CA . LYS A 1 250 ? -20.328 0.268 1.146 1 96.94 250 LYS A CA 1
ATOM 2085 C C . LYS A 1 250 ? -20.016 0.079 -0.337 1 96.94 250 LYS A C 1
ATOM 2087 O O . LYS A 1 250 ? -20.938 0.03 -1.161 1 96.94 250 LYS A O 1
ATOM 2092 N N . PHE A 1 251 ? -18.766 0.044 -0.633 1 93.81 251 PHE A N 1
ATOM 2093 C CA . PHE A 1 251 ? -18.375 -0.19 -2.021 1 93.81 251 PHE A CA 1
ATOM 2094 C C . PHE A 1 251 ? -18.578 -1.655 -2.395 1 93.81 251 PHE A C 1
ATOM 2096 O O . PHE A 1 251 ? -18.297 -2.549 -1.593 1 93.81 251 PHE A O 1
ATOM 2103 N N . ARG A 1 252 ? -19.047 -1.811 -3.561 1 88.19 252 ARG A N 1
ATOM 2104 C CA . ARG A 1 252 ? -19.219 -3.127 -4.164 1 88.19 252 ARG A CA 1
ATOM 2105 C C . ARG A 1 252 ? -18.562 -3.188 -5.543 1 88.19 252 ARG A C 1
ATOM 2107 O O . ARG A 1 252 ? -18.391 -2.158 -6.199 1 88.19 252 ARG A O 1
ATOM 2114 N N . GLN A 1 253 ? -18.203 -4.418 -5.887 1 82.44 253 GLN A N 1
ATOM 2115 C CA . GLN A 1 253 ? -17.594 -4.617 -7.199 1 82.44 253 GLN A CA 1
ATOM 2116 C C . GLN A 1 253 ? -18.656 -4.613 -8.305 1 82.44 253 GLN A C 1
ATOM 2118 O O . GLN A 1 253 ? -19.75 -5.148 -8.125 1 82.44 253 GLN A O 1
ATOM 2123 N N . GLN A 1 254 ? -18.281 -3.945 -9.406 1 79.5 254 GLN A N 1
ATOM 2124 C CA . GLN A 1 254 ? -19.156 -3.99 -10.578 1 79.5 254 GLN A CA 1
ATOM 2125 C C . GLN A 1 254 ? -19.078 -5.348 -11.273 1 79.5 254 GLN A C 1
ATOM 2127 O O . GLN A 1 254 ? -18.078 -6.062 -11.125 1 79.5 254 GLN A O 1
ATOM 2132 N N . SER A 1 255 ? -20.078 -5.688 -12.008 1 72.25 255 SER A N 1
ATOM 2133 C CA . SER A 1 255 ? -20.188 -7.027 -12.578 1 72.25 255 SER A CA 1
ATOM 2134 C C . SER A 1 255 ? -19.5 -7.113 -13.938 1 72.25 255 SER A C 1
ATOM 2136 O O . SER A 1 255 ? -19 -8.172 -14.32 1 72.25 255 SER A O 1
ATOM 2138 N N . HIS A 1 256 ? -19.375 -6.008 -14.688 1 71.38 256 HIS A N 1
ATOM 2139 C CA . HIS A 1 256 ? -18.922 -6.148 -16.062 1 71.38 256 HIS A CA 1
ATOM 2140 C C . HIS A 1 256 ? -17.594 -5.414 -16.281 1 71.38 256 HIS A C 1
ATOM 2142 O O . HIS A 1 256 ? -16.828 -5.758 -17.188 1 71.38 256 HIS A O 1
ATOM 2148 N N . THR A 1 257 ? -17.344 -4.418 -15.547 1 75.69 257 THR A N 1
ATOM 2149 C CA . THR A 1 257 ? -16.141 -3.611 -15.688 1 75.69 257 THR A CA 1
ATOM 2150 C C . THR A 1 257 ? -15.43 -3.457 -14.352 1 75.69 257 THR A C 1
ATOM 2152 O O . THR A 1 257 ? -16.031 -3.658 -13.297 1 75.69 257 THR A O 1
ATOM 2155 N N . TYR A 1 258 ? -14.164 -3.301 -14.609 1 80.94 258 TYR A N 1
ATOM 2156 C CA . TYR A 1 258 ? -13.461 -2.922 -13.391 1 80.94 258 TYR A CA 1
ATOM 2157 C C . TYR A 1 258 ? -13.992 -1.605 -12.836 1 80.94 258 TYR A C 1
ATOM 2159 O O . TYR A 1 258 ? -14.016 -0.592 -13.539 1 80.94 258 TYR A O 1
ATOM 2167 N N . GLY A 1 259 ? -14.555 -1.7 -11.719 1 78.31 259 GLY A N 1
ATOM 2168 C CA . GLY A 1 259 ? -15.102 -0.505 -11.102 1 78.31 259 GLY A CA 1
ATOM 2169 C C . GLY A 1 259 ? -15.828 -0.789 -9.797 1 78.31 259 GLY A C 1
ATOM 2170 O O . GLY A 1 259 ? -16.172 -1.938 -9.508 1 78.31 259 GLY A O 1
ATOM 2171 N N . LEU A 1 260 ? -15.945 0.248 -9.023 1 82.75 260 LEU A N 1
ATOM 2172 C CA . LEU A 1 260 ? -16.656 0.153 -7.75 1 82.75 260 LEU A CA 1
ATOM 2173 C C . LEU A 1 260 ? -17.906 1.009 -7.762 1 82.75 260 LEU A C 1
ATOM 2175 O O . LEU A 1 260 ? -17.953 2.047 -8.422 1 82.75 260 LEU A O 1
ATOM 2179 N N . TYR A 1 261 ? -18.922 0.5 -7.215 1 87.69 261 TYR A N 1
ATOM 2180 C CA . TYR A 1 261 ? -20.078 1.353 -6.934 1 87.69 261 TYR A CA 1
ATOM 2181 C C . TYR A 1 261 ? -20.406 1.364 -5.445 1 87.69 261 TYR A C 1
ATOM 2183 O O . TYR A 1 261 ? -20.125 0.395 -4.734 1 87.69 261 TYR A O 1
ATOM 2191 N N . ALA A 1 262 ? -20.953 2.465 -5.016 1 93.25 262 ALA A N 1
ATOM 2192 C CA . ALA A 1 262 ? -21.266 2.65 -3.602 1 93.25 262 ALA A CA 1
ATOM 2193 C C . ALA A 1 262 ? -22.719 2.297 -3.312 1 93.25 262 ALA A C 1
ATOM 2195 O O . ALA A 1 262 ? -23.641 2.898 -3.879 1 93.25 262 ALA A O 1
ATOM 2196 N N . GLU A 1 263 ? -22.875 1.331 -2.514 1 95 263 GLU A N 1
ATOM 2197 C CA . GLU A 1 263 ? -24.219 0.982 -2.033 1 95 263 GLU A CA 1
ATOM 2198 C C . GLU A 1 263 ? -24.531 1.699 -0.725 1 95 263 GLU A C 1
ATOM 2200 O O . GLU A 1 263 ? -23.781 1.602 0.244 1 95 263 GLU A O 1
ATOM 2205 N N . LYS A 1 264 ? -25.734 2.336 -0.68 1 95.88 264 LYS A N 1
ATOM 2206 C CA . LYS A 1 264 ? -26.125 3.037 0.541 1 95.88 264 LYS A CA 1
ATOM 2207 C C . LYS A 1 264 ? -26.625 2.062 1.599 1 95.88 264 LYS A C 1
ATOM 2209 O O . LYS A 1 264 ? -27.578 1.312 1.354 1 95.88 264 LYS A O 1
ATOM 2214 N N . LEU A 1 265 ? -25.969 2.062 2.744 1 96.94 265 LEU A N 1
ATOM 2215 C CA . LEU A 1 265 ? -26.359 1.177 3.836 1 96.94 265 LEU A CA 1
ATOM 2216 C C . LEU A 1 265 ? -27.234 1.913 4.844 1 96.94 265 LEU A C 1
ATOM 2218 O O . LEU A 1 265 ? -28.094 1.307 5.488 1 96.94 265 LEU A O 1
ATOM 2222 N N . TYR A 1 266 ? -26.938 3.15 5.055 1 96 266 TYR A N 1
ATOM 2223 C CA . TYR A 1 266 ? -27.672 3.98 6.008 1 96 266 TYR A CA 1
ATOM 2224 C C . TYR A 1 266 ? -27.672 5.438 5.566 1 96 266 TYR A C 1
ATOM 2226 O O . TYR A 1 266 ? -26.656 5.957 5.094 1 96 266 TYR A O 1
ATOM 2234 N N . SER A 1 267 ? -28.859 6.055 5.645 1 93.81 267 SER A N 1
ATOM 2235 C CA . SER A 1 267 ? -29.016 7.484 5.383 1 93.81 267 SER A CA 1
ATOM 2236 C C . SER A 1 267 ? -29.547 8.219 6.609 1 93.81 267 SER A C 1
ATOM 2238 O O . SER A 1 267 ? -30.578 7.832 7.172 1 93.81 267 SER A O 1
ATOM 2240 N N . HIS A 1 268 ? -28.812 9.172 7.023 1 85.31 268 HIS A N 1
ATOM 2241 C CA . HIS A 1 268 ? -29.25 9.938 8.188 1 85.31 268 HIS A CA 1
ATOM 2242 C C . HIS A 1 268 ? -30.422 10.844 7.824 1 85.31 268 HIS A C 1
ATOM 2244 O O . HIS A 1 268 ? -31.297 11.094 8.656 1 85.31 268 HIS A O 1
ATOM 2250 N N . ASN A 1 269 ? -30.516 11.523 6.629 1 73.69 269 ASN A N 1
ATOM 2251 C CA . ASN A 1 269 ? -31.656 12.375 6.301 1 73.69 269 ASN A CA 1
ATOM 2252 C C . ASN A 1 269 ? -32.969 11.578 6.27 1 73.69 269 ASN A C 1
ATOM 2254 O O . ASN A 1 269 ? -34.031 12.148 6.414 1 73.69 269 ASN A O 1
ATOM 2258 N N . ASN A 1 270 ? -33.031 10.266 5.949 1 53.91 270 ASN A N 1
ATOM 2259 C CA . ASN A 1 270 ? -34.312 9.562 5.879 1 53.91 270 ASN A CA 1
ATOM 2260 C C . ASN A 1 270 ? -34.812 9.18 7.266 1 53.91 270 ASN A C 1
ATOM 2262 O O . ASN A 1 270 ? -35.75 8.406 7.395 1 53.91 270 ASN A O 1
ATOM 2266 N N . GLN A 1 271 ? -34.156 9.484 8.375 1 42.94 271 GLN A N 1
ATOM 2267 C CA . GLN A 1 271 ? -34.875 9.25 9.609 1 42.94 271 GLN A CA 1
ATOM 2268 C C . GLN A 1 271 ? -35.688 10.492 10.023 1 42.94 271 GLN A C 1
ATOM 2270 O O . GLN A 1 271 ? -35.219 11.617 9.82 1 42.94 271 GLN A O 1
ATOM 2275 N N . MET B 1 1 ? -22.844 -31.781 -1.168 1 25.08 1 MET B N 1
ATOM 2276 C CA . MET B 1 1 ? -22.641 -32.25 -2.535 1 25.08 1 MET B CA 1
ATOM 2277 C C . MET B 1 1 ? -21.781 -31.266 -3.326 1 25.08 1 MET B C 1
ATOM 2279 O O . MET B 1 1 ? -21.719 -31.344 -4.555 1 25.08 1 MET B O 1
ATOM 2283 N N . VAL B 1 2 ? -21.484 -30.109 -2.818 1 33.22 2 VAL B N 1
ATOM 2284 C CA . VAL B 1 2 ? -20.688 -28.938 -3.156 1 33.22 2 VAL B CA 1
ATOM 2285 C C . VAL B 1 2 ? -19.266 -29.344 -3.494 1 33.22 2 VAL B C 1
ATOM 2287 O O . VAL B 1 2 ? -18.562 -28.625 -4.203 1 33.22 2 VAL B O 1
ATOM 2290 N N . ASN B 1 3 ? -18.922 -30.5 -3.008 1 37.75 3 ASN B N 1
ATOM 2291 C CA . ASN B 1 3 ? -17.703 -31.297 -2.998 1 37.75 3 ASN B CA 1
ATOM 2292 C C . ASN B 1 3 ? -17.375 -31.828 -4.391 1 37.75 3 ASN B C 1
ATOM 2294 O O . ASN B 1 3 ? -16.203 -32 -4.727 1 37.75 3 ASN B O 1
ATOM 2298 N N . GLY B 1 4 ? -18.422 -32.062 -5 1 36.69 4 GLY B N 1
ATOM 2299 C CA . GLY B 1 4 ? -18.219 -32.844 -6.211 1 36.69 4 GLY B CA 1
ATOM 2300 C C . GLY B 1 4 ? -17.609 -32.031 -7.344 1 36.69 4 GLY B C 1
ATOM 2301 O O . GLY B 1 4 ? -16.734 -32.531 -8.055 1 36.69 4 GLY B O 1
ATOM 2302 N N . ILE B 1 5 ? -18.156 -30.859 -7.547 1 41.12 5 ILE B N 1
ATOM 2303 C CA . ILE B 1 5 ? -17.656 -30.078 -8.672 1 41.12 5 ILE B CA 1
ATOM 2304 C C . ILE B 1 5 ? -16.219 -29.656 -8.398 1 41.12 5 ILE B C 1
ATOM 2306 O O . ILE B 1 5 ? -15.383 -29.688 -9.305 1 41.12 5 ILE B O 1
ATOM 2310 N N . PHE B 1 6 ? -15.953 -29.328 -7.199 1 41.44 6 PHE B N 1
ATOM 2311 C CA . PHE B 1 6 ? -14.602 -28.984 -6.785 1 41.44 6 PHE B CA 1
ATOM 2312 C C . PHE B 1 6 ? -13.656 -30.156 -7.02 1 41.44 6 PHE B C 1
ATOM 2314 O O . PHE B 1 6 ? -12.555 -29.969 -7.543 1 41.44 6 PHE B O 1
ATOM 2321 N N . LEU B 1 7 ? -14.164 -31.156 -6.422 1 42 7 LEU B N 1
ATOM 2322 C CA . LEU B 1 7 ? -13.375 -32.375 -6.629 1 42 7 LEU B CA 1
ATOM 2323 C C . LEU B 1 7 ? -13.188 -32.656 -8.117 1 42 7 LEU B C 1
ATOM 2325 O O . LEU B 1 7 ? -12.109 -33.062 -8.547 1 42 7 LEU B O 1
ATOM 2329 N N . TYR B 1 8 ? -14.164 -32.188 -8.75 1 41.88 8 TYR B N 1
ATOM 2330 C CA . TYR B 1 8 ? -14.133 -32.406 -10.188 1 41.88 8 TYR B CA 1
ATOM 2331 C C . TYR B 1 8 ? -13.148 -31.453 -10.859 1 41.88 8 TYR B C 1
ATOM 2333 O O . TYR B 1 8 ? -12.336 -31.875 -11.688 1 41.88 8 TYR B O 1
ATOM 2341 N N . LEU B 1 9 ? -13.266 -30.234 -10.594 1 45.22 9 LEU B N 1
ATOM 2342 C CA . LEU B 1 9 ? -12.32 -29.266 -11.141 1 45.22 9 LEU B CA 1
ATOM 2343 C C . LEU B 1 9 ? -10.898 -29.594 -10.703 1 45.22 9 LEU B C 1
ATOM 2345 O O . LEU B 1 9 ? -9.961 -29.469 -11.492 1 45.22 9 LEU B O 1
ATOM 2349 N N . TYR B 1 10 ? -10.859 -30.016 -9.516 1 44.91 10 TYR B N 1
ATOM 2350 C CA . TYR B 1 10 ? -9.586 -30.438 -8.945 1 44.91 10 TYR B CA 1
ATOM 2351 C C . TYR B 1 10 ? -8.984 -31.594 -9.75 1 44.91 10 TYR B C 1
ATOM 2353 O O . TYR B 1 10 ? -7.789 -31.594 -10.039 1 44.91 10 TYR B O 1
ATOM 2361 N N . GLN B 1 11 ? -9.742 -32.5 -9.883 1 43.5 11 GLN B N 1
ATOM 2362 C CA . GLN B 1 11 ? -9.273 -33.719 -10.531 1 43.5 11 GLN B CA 1
ATOM 2363 C C . GLN B 1 11 ? -8.875 -33.438 -11.984 1 43.5 11 GLN B C 1
ATOM 2365 O O . GLN B 1 11 ? -7.965 -34.094 -12.516 1 43.5 11 GLN B O 1
ATOM 2370 N N . ARG B 1 12 ? -9.516 -32.562 -12.477 1 43.34 12 ARG B N 1
ATOM 2371 C CA . ARG B 1 12 ? -9.297 -32.375 -13.906 1 43.34 12 ARG B CA 1
ATOM 2372 C C . ARG B 1 12 ? -8.086 -31.5 -14.172 1 43.34 12 ARG B C 1
ATOM 2374 O O . ARG B 1 12 ? -7.484 -31.578 -15.242 1 43.34 12 ARG B O 1
ATOM 2381 N N . PHE B 1 13 ? -7.895 -30.578 -13.352 1 42.88 13 PHE B N 1
ATOM 2382 C CA . PHE B 1 13 ? -6.738 -29.734 -13.594 1 42.88 13 PHE B CA 1
ATOM 2383 C C . PHE B 1 13 ? -5.441 -30.5 -13.391 1 42.88 13 PHE B C 1
ATOM 2385 O O . PHE B 1 13 ? -4.352 -29.938 -13.438 1 42.88 13 PHE B O 1
ATOM 2392 N N . LYS B 1 14 ? -5.555 -31.812 -13.102 1 36.97 14 LYS B N 1
ATOM 2393 C CA . LYS B 1 14 ? -4.352 -32.625 -12.898 1 36.97 14 LYS B CA 1
ATOM 2394 C C . LYS B 1 14 ? -3.385 -32.469 -14.07 1 36.97 14 LYS B C 1
ATOM 2396 O O . LYS B 1 14 ? -2.17 -32.375 -13.867 1 36.97 14 LYS B O 1
ATOM 2401 N N . ALA B 1 15 ? -3.67 -33.031 -15.258 1 34.03 15 ALA B N 1
ATOM 2402 C CA . ALA B 1 15 ? -2.643 -33.719 -16.047 1 34.03 15 ALA B CA 1
ATOM 2403 C C . ALA B 1 15 ? -1.776 -32.719 -16.797 1 34.03 15 ALA B C 1
ATOM 2405 O O . ALA B 1 15 ? -0.66 -33.031 -17.203 1 34.03 15 ALA B O 1
ATOM 2406 N N . GLN B 1 16 ? -2.254 -31.703 -17.516 1 35.38 16 GLN B N 1
ATOM 2407 C CA . GLN B 1 16 ? -1.329 -31.438 -18.625 1 35.38 16 GLN B CA 1
ATOM 2408 C C . GLN B 1 16 ? -0.207 -30.5 -18.172 1 35.38 16 GLN B C 1
ATOM 2410 O O . GLN B 1 16 ? -0.404 -29.656 -17.312 1 35.38 16 GLN B O 1
ATOM 2415 N N . GLU B 1 17 ? 0.984 -30.781 -18.719 1 36 17 GLU B N 1
ATOM 2416 C CA . GLU B 1 17 ? 2.322 -30.203 -18.719 1 36 17 GLU B CA 1
ATOM 2417 C C . GLU B 1 17 ? 2.277 -28.734 -19.109 1 36 17 GLU B C 1
ATOM 2419 O O . GLU B 1 17 ? 1.785 -28.375 -20.188 1 36 17 GLU B O 1
ATOM 2424 N N . SER B 1 18 ? 1.771 -27.859 -18.297 1 40.47 18 SER B N 1
ATOM 2425 C CA . SER B 1 18 ? 1.995 -26.5 -18.812 1 40.47 18 SER B CA 1
ATOM 2426 C C . SER B 1 18 ? 3.484 -26.219 -18.984 1 40.47 18 SER B C 1
ATOM 2428 O O . SER B 1 18 ? 4.262 -26.375 -18.047 1 40.47 18 SER B O 1
ATOM 2430 N N . THR B 1 19 ? 4.07 -26.531 -20.125 1 40.53 19 THR B N 1
ATOM 2431 C CA . THR B 1 19 ? 5.426 -26.125 -20.5 1 40.53 19 THR B CA 1
ATOM 2432 C C . THR B 1 19 ? 5.574 -24.609 -20.438 1 40.53 19 THR B C 1
ATOM 2434 O O . THR B 1 19 ? 4.609 -23.875 -20.656 1 40.53 19 THR B O 1
ATOM 2437 N N . MET B 1 20 ? 6.398 -24.094 -19.578 1 47 20 MET B N 1
ATOM 2438 C CA . MET B 1 20 ? 6.871 -22.734 -19.859 1 47 20 MET B CA 1
ATOM 2439 C C . MET B 1 20 ? 6.867 -22.453 -21.359 1 47 20 MET B C 1
ATOM 2441 O O . MET B 1 20 ? 7.586 -23.109 -22.109 1 47 20 MET B O 1
ATOM 2445 N N . THR B 1 21 ? 5.766 -22.375 -22.016 1 41.56 21 THR B N 1
ATOM 2446 C CA . THR B 1 21 ? 5.91 -22.125 -23.438 1 41.56 21 THR B CA 1
ATOM 2447 C C . THR B 1 21 ? 7.066 -21.172 -23.703 1 41.56 21 THR B C 1
ATOM 2449 O O . THR B 1 21 ? 7.156 -20.109 -23.078 1 41.56 21 THR B O 1
ATOM 2452 N N . ASN B 1 22 ? 8.203 -21.688 -24.047 1 44.03 22 ASN B N 1
ATOM 2453 C CA . ASN B 1 22 ? 9.477 -21.141 -24.5 1 44.03 22 ASN B CA 1
ATOM 2454 C C . ASN B 1 22 ? 9.273 -19.812 -25.234 1 44.03 22 ASN B C 1
ATOM 2456 O O . ASN B 1 22 ? 10.242 -19.109 -25.547 1 44.03 22 ASN B O 1
ATOM 2460 N N . LYS B 1 23 ? 8.125 -19.531 -25.875 1 43.94 23 LYS B N 1
ATOM 2461 C CA . LYS B 1 23 ? 8.125 -18.406 -26.812 1 43.94 23 LYS B CA 1
ATOM 2462 C C . LYS B 1 23 ? 8.008 -17.078 -26.078 1 43.94 23 LYS B C 1
ATOM 2464 O O . LYS B 1 23 ? 8.125 -16.016 -26.672 1 43.94 23 LYS B O 1
ATOM 2469 N N . ASP B 1 24 ? 7.445 -17.047 -24.797 1 52.5 24 ASP B N 1
ATOM 2470 C CA . ASP B 1 24 ? 7.238 -15.688 -24.297 1 52.5 24 ASP B CA 1
ATOM 2471 C C . ASP B 1 24 ? 8.523 -15.117 -23.703 1 52.5 24 ASP B C 1
ATOM 2473 O O . ASP B 1 24 ? 9.164 -15.758 -22.875 1 52.5 24 ASP B O 1
ATOM 2477 N N . GLN B 1 25 ? 9.195 -14.344 -24.375 1 66.69 25 GLN B N 1
ATOM 2478 C CA . GLN B 1 25 ? 10.383 -13.578 -24.016 1 66.69 25 GLN B CA 1
ATOM 2479 C C . GLN B 1 25 ? 10.211 -12.914 -22.656 1 66.69 25 GLN B C 1
ATOM 2481 O O . GLN B 1 25 ? 9.375 -12.023 -22.484 1 66.69 25 GLN B O 1
ATOM 2486 N N . HIS B 1 26 ? 10.312 -13.773 -21.547 1 77.88 26 HIS B N 1
ATOM 2487 C CA . HIS B 1 26 ? 10.344 -13.156 -20.219 1 77.88 26 HIS B CA 1
ATOM 2488 C C . HIS B 1 26 ? 11.773 -12.836 -19.797 1 77.88 26 HIS B C 1
ATOM 2490 O O . HIS B 1 26 ? 12.719 -13.453 -20.281 1 77.88 26 HIS B O 1
ATOM 2496 N N . PRO B 1 27 ? 11.859 -11.758 -18.906 1 86.5 27 PRO B N 1
ATOM 2497 C CA . PRO B 1 27 ? 13.188 -11.516 -18.344 1 86.5 27 PRO B CA 1
ATOM 2498 C C . PRO B 1 27 ? 13.727 -12.711 -17.562 1 86.5 27 PRO B C 1
ATOM 2500 O O . PRO B 1 27 ? 12.945 -13.477 -16.984 1 86.5 27 PRO B O 1
ATOM 2503 N N . ALA B 1 28 ? 14.984 -12.891 -17.703 1 88 28 ALA B N 1
ATOM 2504 C CA . ALA B 1 28 ? 15.625 -14 -17 1 88 28 ALA B CA 1
ATOM 2505 C C . ALA B 1 28 ? 15.461 -13.867 -15.484 1 88 28 ALA B C 1
ATOM 2507 O O . ALA B 1 28 ? 15.289 -14.867 -14.781 1 88 28 ALA B O 1
ATOM 2508 N N . ILE B 1 29 ? 15.547 -12.586 -15.039 1 93.06 29 ILE B N 1
ATOM 2509 C CA . ILE B 1 29 ? 15.414 -12.305 -13.609 1 93.06 29 ILE B CA 1
ATOM 2510 C C . ILE B 1 29 ? 14.102 -11.555 -13.359 1 93.06 29 ILE B C 1
ATOM 2512 O O . ILE B 1 29 ? 13.797 -10.586 -14.055 1 93.06 29 ILE B O 1
ATOM 2516 N N . LEU B 1 30 ? 13.305 -12.094 -12.406 1 95.25 30 LEU B N 1
ATOM 2517 C CA . LEU B 1 30 ? 12.109 -11.406 -11.914 1 95.25 30 LEU B CA 1
ATOM 2518 C C . LEU B 1 30 ? 12.211 -11.141 -10.414 1 95.25 30 LEU B C 1
ATOM 2520 O O . LEU B 1 30 ? 13.062 -11.727 -9.734 1 95.25 30 LEU B O 1
ATOM 2524 N N . TYR B 1 31 ? 11.383 -10.266 -9.969 1 96.12 31 TYR B N 1
ATOM 2525 C CA . TYR B 1 31 ? 11.594 -9.734 -8.625 1 96.12 31 TYR B CA 1
ATOM 2526 C C . TYR B 1 31 ? 10.359 -9.945 -7.758 1 96.12 31 TYR B C 1
ATOM 2528 O O . TYR B 1 31 ? 9.234 -9.742 -8.211 1 96.12 31 TYR B O 1
ATOM 2536 N N . LYS B 1 32 ? 10.586 -10.344 -6.535 1 95.75 32 LYS B N 1
ATOM 2537 C CA . LYS B 1 32 ? 9.531 -10.484 -5.539 1 95.75 32 LYS B CA 1
ATOM 2538 C C . LYS B 1 32 ? 9.641 -9.414 -4.461 1 95.75 32 LYS B C 1
ATOM 2540 O O . LYS B 1 32 ? 10.625 -9.375 -3.717 1 95.75 32 LYS B O 1
ATOM 2545 N N . TYR B 1 33 ? 8.656 -8.531 -4.453 1 96.38 33 TYR B N 1
ATOM 2546 C CA . TYR B 1 33 ? 8.547 -7.586 -3.344 1 96.38 33 TYR B CA 1
ATOM 2547 C C . TYR B 1 33 ? 8.023 -8.273 -2.09 1 96.38 33 TYR B C 1
ATOM 2549 O O . TYR B 1 33 ? 7.012 -8.977 -2.141 1 96.38 33 TYR B O 1
ATOM 2557 N N . ILE B 1 34 ? 8.695 -8.062 -0.988 1 95.56 34 ILE B N 1
ATOM 2558 C CA . ILE B 1 34 ? 8.336 -8.812 0.21 1 95.56 34 ILE B CA 1
ATOM 2559 C C . ILE B 1 34 ? 8.789 -8.047 1.452 1 95.56 34 ILE B C 1
ATOM 2561 O O . ILE B 1 34 ? 9.742 -7.266 1.396 1 95.56 34 ILE B O 1
ATOM 2565 N N . ASP B 1 35 ? 8.086 -8.25 2.543 1 95.25 35 ASP B N 1
ATOM 2566 C CA . ASP B 1 35 ? 8.492 -7.605 3.785 1 95.25 35 ASP B CA 1
ATOM 2567 C C . ASP B 1 35 ? 9.703 -8.305 4.398 1 95.25 35 ASP B C 1
ATOM 2569 O O . ASP B 1 35 ? 10.148 -9.336 3.895 1 95.25 35 ASP B O 1
ATOM 2573 N N . THR B 1 36 ? 10.227 -7.727 5.445 1 96.56 36 THR B N 1
ATOM 2574 C CA . THR B 1 36 ? 11.469 -8.219 6.039 1 96.56 36 THR B CA 1
ATOM 2575 C C . THR B 1 36 ? 11.289 -9.641 6.562 1 96.56 36 THR B C 1
ATOM 2577 O O . THR B 1 36 ? 12.117 -10.508 6.305 1 96.56 36 THR B O 1
ATOM 2580 N N . THR B 1 37 ? 10.234 -9.914 7.262 1 94.06 37 THR B N 1
ATOM 2581 C CA . THR B 1 37 ? 9.984 -11.227 7.852 1 94.06 37 THR B CA 1
ATOM 2582 C C . THR B 1 37 ? 9.852 -12.289 6.77 1 94.06 37 THR B C 1
ATOM 2584 O O . THR B 1 37 ? 10.492 -13.344 6.84 1 94.06 37 THR B O 1
ATOM 2587 N N . GLY B 1 38 ? 9.016 -12.023 5.801 1 93 38 GLY B N 1
ATOM 2588 C CA . GLY B 1 38 ? 8.836 -12.961 4.703 1 93 38 GLY B CA 1
ATOM 2589 C C . GLY B 1 38 ? 10.102 -13.18 3.895 1 93 38 GLY B C 1
ATOM 2590 O O . GLY B 1 38 ? 10.398 -14.297 3.482 1 93 38 GLY B O 1
ATOM 2591 N N . GLY B 1 39 ? 10.781 -12.078 3.654 1 94.25 39 GLY B N 1
ATOM 2592 C CA . GLY B 1 39 ? 12.031 -12.188 2.916 1 94.25 39 GLY B CA 1
ATOM 2593 C C . GLY B 1 39 ? 13.062 -13.062 3.611 1 94.25 39 GLY B C 1
ATOM 2594 O O . GLY B 1 39 ? 13.719 -13.883 2.973 1 94.25 39 GLY B O 1
ATOM 2595 N N . LEU B 1 40 ? 13.203 -12.859 4.906 1 93.56 40 LEU B N 1
ATOM 2596 C CA . LEU B 1 40 ? 14.156 -13.664 5.672 1 93.56 40 LEU B CA 1
ATOM 2597 C C . LEU B 1 40 ? 13.766 -15.133 5.637 1 93.56 40 LEU B C 1
ATOM 2599 O O . LEU B 1 40 ? 14.625 -16 5.508 1 93.56 40 LEU B O 1
ATOM 2603 N N . SER B 1 41 ? 12.508 -15.352 5.77 1 90.81 41 SER 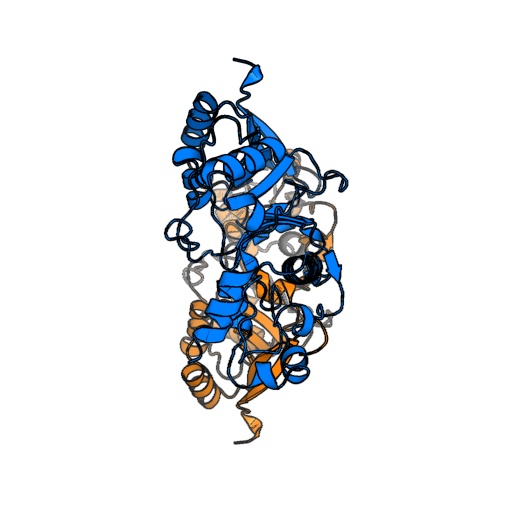B N 1
ATOM 2604 C CA . SER B 1 41 ? 12.031 -16.734 5.676 1 90.81 41 SER B CA 1
ATOM 2605 C C . SER B 1 41 ? 12.375 -17.344 4.32 1 90.81 41 SER B C 1
ATOM 2607 O O . SER B 1 41 ? 12.883 -18.469 4.254 1 90.81 41 SER B O 1
ATOM 2609 N N . MET B 1 42 ? 12.094 -16.625 3.293 1 91.19 42 MET B N 1
ATOM 2610 C CA . MET B 1 42 ? 12.383 -17.109 1.942 1 91.19 42 MET B CA 1
ATOM 2611 C C . MET B 1 42 ? 13.875 -17.391 1.771 1 91.19 42 MET B C 1
ATOM 2613 O O . MET B 1 42 ? 14.258 -18.391 1.181 1 91.19 42 MET B O 1
ATOM 2617 N N . LEU B 1 43 ? 14.688 -16.531 2.303 1 91.31 43 LEU B N 1
ATOM 2618 C CA . LEU B 1 43 ? 16.125 -16.656 2.121 1 91.31 43 LEU B CA 1
ATOM 2619 C C . LEU B 1 43 ? 16.703 -17.75 3.012 1 91.31 43 LEU B C 1
ATOM 2621 O O . LEU B 1 43 ? 17.5 -18.578 2.555 1 91.31 43 LEU B O 1
ATOM 2625 N N . GLN B 1 44 ? 16.297 -17.766 4.219 1 89.69 44 GLN B N 1
ATOM 2626 C CA . GLN B 1 44 ? 16.891 -18.688 5.184 1 89.69 44 GLN B CA 1
ATOM 2627 C C . GLN B 1 44 ? 16.312 -20.094 5.043 1 89.69 44 GLN B C 1
ATOM 2629 O O . GLN B 1 44 ? 17.047 -21.078 5.039 1 89.69 44 GLN B O 1
ATOM 2634 N N . LYS B 1 45 ? 15.023 -20.156 4.965 1 86.75 45 LYS B N 1
ATOM 2635 C CA . LYS B 1 45 ? 14.359 -21.453 4.926 1 86.75 45 LYS B CA 1
ATOM 2636 C C . LYS B 1 45 ? 14.227 -21.953 3.494 1 86.75 45 LYS B C 1
ATOM 2638 O O . LYS B 1 45 ? 13.781 -23.078 3.268 1 86.75 45 LYS B O 1
ATOM 2643 N N . GLU B 1 46 ? 14.516 -21.156 2.531 1 85.81 46 GLU B N 1
ATOM 2644 C CA . GLU B 1 46 ? 14.461 -21.516 1.117 1 85.81 46 GLU B CA 1
ATOM 2645 C C . GLU B 1 46 ? 13.055 -21.953 0.714 1 85.81 46 GLU B C 1
ATOM 2647 O O . GLU B 1 46 ? 12.867 -23.047 0.188 1 85.81 46 GLU B O 1
ATOM 2652 N N . GLU B 1 47 ? 12.234 -21.078 1.013 1 86.56 47 GLU B N 1
ATOM 2653 C CA . GLU B 1 47 ? 10.828 -21.391 0.749 1 86.56 47 GLU B CA 1
ATOM 2654 C C . GLU B 1 47 ? 10.18 -20.297 -0.107 1 86.56 47 GLU B C 1
ATOM 2656 O O . GLU B 1 47 ? 10.562 -19.141 -0.042 1 86.56 47 GLU B O 1
ATOM 2661 N N . LEU B 1 48 ? 9.273 -20.703 -0.917 1 87.69 48 LEU B N 1
ATOM 2662 C CA . LEU B 1 48 ? 8.469 -19.812 -1.749 1 87.69 48 LEU B CA 1
ATOM 2663 C C . LEU B 1 48 ? 6.988 -19.938 -1.418 1 87.69 48 LEU B C 1
ATOM 2665 O O . LEU B 1 48 ? 6.465 -21.062 -1.325 1 87.69 48 LEU B O 1
ATOM 2669 N N . TRP B 1 49 ? 6.434 -18.844 -1.2 1 87.25 49 TRP B N 1
ATOM 2670 C CA . TRP B 1 49 ? 5.012 -18.844 -0.86 1 87.25 49 TRP B CA 1
ATOM 2671 C C . TRP B 1 49 ? 4.156 -18.625 -2.1 1 87.25 49 TRP B C 1
ATOM 2673 O O . TRP B 1 49 ? 4.492 -17.797 -2.953 1 87.25 49 TRP B O 1
ATOM 2683 N N . PHE B 1 50 ? 3.119 -19.406 -2.15 1 89.31 50 PHE B N 1
ATOM 2684 C CA . PHE B 1 50 ? 2.031 -19.188 -3.096 1 89.31 50 PHE B CA 1
ATOM 2685 C C . PHE B 1 50 ? 0.757 -18.781 -2.369 1 89.31 50 PHE B C 1
ATOM 2687 O O . PHE B 1 50 ? 0.173 -19.562 -1.626 1 89.31 50 PHE B O 1
ATOM 2694 N N . ARG B 1 51 ? 0.381 -17.547 -2.619 1 86.94 51 ARG B N 1
ATOM 2695 C CA . ARG B 1 51 ? -0.788 -17.031 -1.917 1 86.94 51 ARG B CA 1
ATOM 2696 C C . ARG B 1 51 ? -2.078 -17.453 -2.613 1 86.94 51 ARG B C 1
ATOM 2698 O O . ARG B 1 51 ? -2.195 -17.328 -3.836 1 86.94 51 ARG B O 1
ATOM 2705 N N . ARG B 1 52 ? -2.977 -17.797 -1.74 1 82.25 52 ARG B N 1
ATOM 2706 C CA . ARG B 1 52 ? -4.285 -18.141 -2.289 1 82.25 52 ARG B CA 1
ATOM 2707 C C . ARG B 1 52 ? -4.965 -16.906 -2.889 1 82.25 52 ARG B C 1
ATOM 2709 O O . ARG B 1 52 ? -4.879 -15.812 -2.336 1 82.25 52 ARG B O 1
ATOM 2716 N N . THR B 1 53 ? -5.672 -17.031 -3.932 1 78.44 53 THR B N 1
ATOM 2717 C CA . THR B 1 53 ? -6.285 -15.945 -4.684 1 78.44 53 THR B CA 1
ATOM 2718 C C . THR B 1 53 ? -7.27 -15.172 -3.809 1 78.44 53 THR B C 1
ATOM 2720 O O . THR B 1 53 ? -7.453 -13.969 -3.988 1 78.44 53 THR B O 1
ATOM 2723 N N . GLY B 1 54 ? -7.871 -15.805 -2.863 1 71.5 54 GLY B N 1
ATOM 2724 C CA . GLY B 1 54 ? -8.828 -15.125 -2 1 71.5 54 GLY B CA 1
ATOM 2725 C C . GLY B 1 54 ? -8.18 -14.125 -1.062 1 71.5 54 GLY B C 1
ATOM 2726 O O . GLY B 1 54 ? -8.867 -13.289 -0.47 1 71.5 54 GLY B O 1
ATOM 2727 N N . PHE B 1 55 ? -6.852 -14.07 -1.018 1 75.31 55 PHE B N 1
ATOM 2728 C CA . PHE B 1 55 ? -6.16 -13.227 -0.056 1 75.31 55 PHE B CA 1
ATOM 2729 C C . PHE B 1 55 ? -5.406 -12.102 -0.767 1 75.31 55 PHE B C 1
ATOM 2731 O O . PHE B 1 55 ? -4.621 -11.383 -0.146 1 75.31 55 PHE B O 1
ATOM 2738 N N . LEU B 1 56 ? -5.68 -11.953 -1.956 1 81 56 LEU B N 1
ATOM 2739 C CA . LEU B 1 56 ? -5.023 -10.891 -2.705 1 81 56 LEU B CA 1
ATOM 2740 C C . LEU B 1 56 ? -5.633 -9.531 -2.367 1 81 56 LEU B C 1
ATOM 2742 O O . LEU B 1 56 ? -6.816 -9.445 -2.027 1 81 56 LEU B O 1
ATOM 2746 N N . ASN B 1 57 ? -4.898 -8.484 -2.439 1 75.12 57 ASN B N 1
ATOM 2747 C CA . ASN B 1 57 ? -5.293 -7.148 -2.012 1 75.12 57 ASN B CA 1
ATOM 2748 C C . ASN B 1 57 ? -6.367 -6.562 -2.924 1 75.12 57 ASN B C 1
ATOM 2750 O O . ASN B 1 57 ? -7.191 -5.762 -2.482 1 75.12 57 ASN B O 1
ATOM 2754 N N . ASP B 1 58 ? -6.332 -6.871 -4.164 1 81.38 58 ASP B N 1
ATOM 2755 C CA . ASP B 1 58 ? -7.293 -6.379 -5.145 1 81.38 58 ASP B CA 1
ATOM 2756 C C . ASP B 1 58 ? -8.539 -7.262 -5.188 1 81.38 58 ASP B C 1
ATOM 2758 O O . ASP B 1 58 ? -8.461 -8.43 -5.566 1 81.38 58 ASP B O 1
ATOM 2762 N N . PRO B 1 59 ? -9.609 -6.68 -4.832 1 80.75 59 PRO B N 1
ATOM 2763 C CA . PRO B 1 59 ? -10.836 -7.488 -4.824 1 80.75 59 PRO B CA 1
ATOM 2764 C C . PRO B 1 59 ? -11.234 -7.961 -6.219 1 80.75 59 PRO B C 1
ATOM 2766 O O . PRO B 1 59 ? -12 -8.914 -6.355 1 80.75 59 PRO B O 1
ATOM 2769 N N . TYR B 1 60 ? -10.688 -7.309 -7.18 1 82.31 60 TYR B N 1
ATOM 2770 C CA . TYR B 1 60 ? -11.023 -7.715 -8.539 1 82.31 60 TYR B CA 1
ATOM 2771 C C . TYR B 1 60 ? -10.086 -8.812 -9.023 1 82.31 60 TYR B C 1
ATOM 2773 O O . TYR B 1 60 ? -10.336 -9.445 -10.055 1 82.31 60 TYR B O 1
ATOM 2781 N N . ASP B 1 61 ? -9.023 -8.898 -8.25 1 83.19 61 ASP B N 1
ATOM 2782 C CA . ASP B 1 61 ? -8.031 -9.867 -8.719 1 83.19 61 ASP B CA 1
ATOM 2783 C C . ASP B 1 61 ? -8.562 -11.297 -8.602 1 83.19 61 ASP B C 1
ATOM 2785 O O . ASP B 1 61 ? -8.898 -11.742 -7.504 1 83.19 61 ASP B O 1
ATOM 2789 N N . CYS B 1 62 ? -8.625 -11.984 -9.727 1 80.12 62 CYS B N 1
ATOM 2790 C CA . CYS B 1 62 ? -9.133 -13.344 -9.805 1 80.12 62 CYS B CA 1
ATOM 2791 C C . CYS B 1 62 ? -10.578 -13.422 -9.336 1 80.12 62 CYS B C 1
ATOM 2793 O O . CYS B 1 62 ? -10.953 -14.359 -8.625 1 80.12 62 CYS B O 1
ATOM 2795 N N . TYR B 1 63 ? -11.297 -12.359 -9.617 1 73.81 63 TYR B N 1
ATOM 2796 C CA . TYR B 1 63 ? -12.703 -12.25 -9.234 1 73.81 63 TYR B CA 1
ATOM 2797 C C . TYR B 1 63 ? -13.617 -12.641 -10.391 1 73.81 63 TYR B C 1
ATOM 2799 O O . TYR B 1 63 ? -13.469 -12.133 -11.508 1 73.81 63 TYR B O 1
ATOM 2807 N N . LEU B 1 64 ? -14.461 -13.602 -10.094 1 67.75 64 LEU B N 1
ATOM 2808 C CA . LEU B 1 64 ? -15.461 -13.953 -11.086 1 67.75 64 LEU B CA 1
ATOM 2809 C C . LEU B 1 64 ? -16.75 -13.172 -10.867 1 67.75 64 LEU B C 1
ATOM 2811 O O . LEU B 1 64 ? -17.375 -13.297 -9.812 1 67.75 64 LEU B O 1
ATOM 2815 N N . SER B 1 65 ? -17.094 -12.461 -11.844 1 66.5 65 SER B N 1
ATOM 2816 C CA . SER B 1 65 ? -18.266 -11.609 -11.711 1 66.5 65 SER B CA 1
ATOM 2817 C C . SER B 1 65 ? -19.547 -12.445 -11.656 1 66.5 65 SER B C 1
ATOM 2819 O O . SER B 1 65 ? -19.578 -13.578 -12.133 1 66.5 65 SER B O 1
ATOM 2821 N N . HIS B 1 66 ? -20.484 -11.852 -11.07 1 62.47 66 HIS B N 1
ATOM 2822 C CA . HIS B 1 66 ? -21.797 -12.477 -10.992 1 62.47 66 HIS B CA 1
ATOM 2823 C C . HIS B 1 66 ? -22.359 -12.734 -12.383 1 62.47 66 HIS B C 1
ATOM 2825 O O . HIS B 1 66 ? -23.047 -13.742 -12.602 1 62.47 66 HIS B O 1
ATOM 2831 N N . GLU B 1 67 ? -22.047 -11.828 -13.195 1 61.91 67 GLU B N 1
ATOM 2832 C CA . GLU B 1 67 ? -22.562 -12 -14.555 1 61.91 67 GLU B CA 1
ATOM 2833 C C . GLU B 1 67 ? -22.016 -13.266 -15.195 1 61.91 67 GLU B C 1
ATOM 2835 O O . GLU B 1 67 ? -22.734 -13.984 -15.891 1 61.91 67 GLU B O 1
ATOM 2840 N N . CYS B 1 68 ? -20.781 -13.375 -14.961 1 60.72 68 CYS B N 1
ATOM 2841 C CA . CYS B 1 68 ? -20.203 -14.609 -15.461 1 60.72 68 CYS B CA 1
ATOM 2842 C C . CYS B 1 68 ? -20.875 -15.828 -14.836 1 60.72 68 CYS B C 1
ATOM 2844 O O . CYS B 1 68 ? -21.141 -16.812 -15.531 1 60.72 68 CYS B O 1
ATOM 2846 N N . GLN B 1 69 ? -21.281 -15.523 -13.648 1 60.97 69 GLN B N 1
ATOM 2847 C CA . GLN B 1 69 ? -21.969 -16.609 -12.938 1 60.97 69 GLN B CA 1
ATOM 2848 C C . GLN B 1 69 ? -23.375 -16.812 -13.484 1 60.97 69 GLN B C 1
ATOM 2850 O O . GLN B 1 69 ? -23.844 -17.953 -13.562 1 60.97 69 GLN B O 1
ATOM 2855 N N . GLY B 1 70 ? -23.906 -15.664 -13.789 1 61.09 70 GLY B N 1
ATOM 2856 C CA . GLY B 1 70 ? -25.266 -15.727 -14.328 1 61.09 70 GLY B CA 1
ATOM 2857 C C . GLY B 1 70 ? -25.344 -16.391 -15.688 1 61.09 70 GLY B C 1
ATOM 2858 O O . GLY B 1 70 ? -26.359 -17 -16.031 1 61.09 70 GLY B O 1
ATOM 2859 N N . LYS B 1 71 ? -24.281 -16.188 -16.422 1 63.84 71 LYS B N 1
ATOM 2860 C CA . LYS B 1 71 ? -24.25 -16.797 -17.75 1 63.84 71 LYS B CA 1
ATOM 2861 C C . LYS B 1 71 ? -24.281 -18.328 -17.641 1 63.84 71 LYS B C 1
ATOM 2863 O O . LYS B 1 71 ? -24.703 -19 -18.578 1 63.84 71 LYS B O 1
ATOM 2868 N N . TYR B 1 72 ? -23.828 -18.688 -16.531 1 57.41 72 TYR B N 1
ATOM 2869 C CA . TYR B 1 72 ? -23.812 -20.125 -16.312 1 57.41 72 TYR B CA 1
ATOM 2870 C C . TYR B 1 72 ? -24.594 -20.484 -15.055 1 57.41 72 TYR B C 1
ATOM 2872 O O . TYR B 1 72 ? -24.016 -20.844 -14.031 1 57.41 72 TYR B O 1
ATOM 2880 N N . PRO B 1 73 ? -25.922 -20.219 -15.188 1 56.03 73 PRO B N 1
ATOM 2881 C CA . PRO B 1 73 ? -26.781 -20.406 -14.023 1 56.03 73 PRO B CA 1
ATOM 2882 C C . PRO B 1 73 ? -26.547 -21.719 -13.305 1 56.03 73 PRO B C 1
ATOM 2884 O O . PRO B 1 73 ? -26.766 -21.828 -12.102 1 56.03 73 PRO B O 1
ATOM 2887 N N . GLU B 1 74 ? -26.219 -22.688 -14.109 1 52.88 74 GLU B N 1
ATOM 2888 C CA . GLU B 1 74 ? -25.984 -24 -13.508 1 52.88 74 GLU B CA 1
ATOM 2889 C C . GLU B 1 74 ? -24.844 -23.953 -12.492 1 52.88 74 GLU B C 1
ATOM 2891 O O . GLU B 1 74 ? -24.797 -24.766 -11.57 1 52.88 74 GLU B O 1
ATOM 2896 N N . PHE B 1 75 ? -24.031 -22.953 -12.797 1 51.56 75 PHE B N 1
ATOM 2897 C CA . PHE B 1 75 ? -22.922 -22.812 -11.875 1 51.56 75 PHE B CA 1
ATOM 2898 C C . PHE B 1 75 ? -23.25 -21.766 -10.805 1 51.56 75 PHE B C 1
ATOM 2900 O O . PHE B 1 75 ? -22.547 -21.672 -9.797 1 51.56 75 PHE B O 1
ATOM 2907 N N . SER B 1 76 ? -24.172 -20.828 -11.094 1 49.5 76 SER B N 1
ATOM 2908 C CA . SER B 1 76 ? -24.5 -19.688 -10.234 1 49.5 76 SER B CA 1
ATOM 2909 C C . SER B 1 76 ? -24.984 -20.156 -8.867 1 49.5 76 SER B C 1
ATOM 2911 O O . SER B 1 76 ? -24.781 -19.469 -7.863 1 49.5 76 SER B O 1
ATOM 2913 N N . VAL B 1 77 ? -25.891 -21.125 -8.969 1 44.09 77 VAL B N 1
ATOM 2914 C CA . VAL B 1 77 ? -26.609 -21.438 -7.738 1 44.09 77 VAL B CA 1
ATOM 2915 C C . VAL B 1 77 ? -25.625 -21.734 -6.617 1 44.09 77 VAL B C 1
ATOM 2917 O O . VAL B 1 77 ? -25.797 -21.281 -5.484 1 44.09 77 VAL B O 1
ATOM 2920 N N . SER B 1 78 ? -24.812 -22.844 -6.727 1 43.72 78 SER B N 1
ATOM 2921 C CA . SER B 1 78 ? -24.234 -23.516 -5.57 1 43.72 78 SER B CA 1
ATOM 2922 C C . SER B 1 78 ? -22.797 -23.078 -5.348 1 43.72 78 SER B C 1
ATOM 2924 O O . SER B 1 78 ? -22.188 -23.422 -4.332 1 43.72 78 SER B O 1
ATOM 2926 N N . PHE B 1 79 ? -22.156 -22.406 -6.285 1 44.72 79 PHE B N 1
ATOM 2927 C CA . PHE B 1 79 ? -20.719 -22.344 -6.098 1 44.72 79 PHE B CA 1
ATOM 2928 C C . PHE B 1 79 ? -20.234 -20.891 -6.066 1 44.72 79 PHE B C 1
ATOM 2930 O O . PHE B 1 79 ? -20.547 -20.109 -6.98 1 44.72 79 PHE B O 1
ATOM 2937 N N . ASP B 1 80 ? -20.047 -20.406 -4.98 1 51.22 80 ASP B N 1
ATOM 2938 C CA . ASP B 1 80 ? -19.266 -19.172 -4.891 1 51.22 80 ASP B CA 1
ATOM 2939 C C . ASP B 1 80 ? -17.969 -19.281 -5.68 1 51.22 80 ASP B C 1
ATOM 2941 O O . ASP B 1 80 ? -17.047 -20 -5.277 1 51.22 80 ASP B O 1
ATOM 2945 N N . LEU B 1 81 ? -18.047 -19.203 -6.984 1 53.28 81 LEU B N 1
ATOM 2946 C CA . LEU B 1 81 ? -16.906 -19.266 -7.891 1 53.28 81 LEU B CA 1
ATOM 2947 C C . LEU B 1 81 ? -15.648 -18.719 -7.219 1 53.28 81 LEU B C 1
ATOM 2949 O O . LEU B 1 81 ? -14.539 -19.141 -7.535 1 53.28 81 LEU B O 1
ATOM 2953 N N . ASN B 1 82 ? -15.891 -17.844 -6.281 1 59.5 82 ASN B N 1
ATOM 2954 C CA . ASN B 1 82 ? -14.727 -17.359 -5.535 1 59.5 82 ASN B CA 1
ATOM 2955 C C . ASN B 1 82 ? -14.086 -18.469 -4.711 1 59.5 82 ASN B C 1
ATOM 2957 O O . ASN B 1 82 ? -12.906 -18.391 -4.375 1 59.5 82 ASN B O 1
ATOM 2961 N N . GLU B 1 83 ? -14.82 -19.5 -4.637 1 60.78 83 GLU B N 1
ATOM 2962 C CA . GLU B 1 83 ? -14.25 -20.688 -3.992 1 60.78 83 GLU B CA 1
ATOM 2963 C C . GLU B 1 83 ? -13.195 -21.344 -4.875 1 60.78 83 GLU B C 1
ATOM 2965 O O . GLU B 1 83 ? -12.25 -21.953 -4.375 1 60.78 83 GLU B O 1
ATOM 2970 N N . LEU B 1 84 ? -13.445 -21.203 -6.227 1 59.88 84 LEU B N 1
ATOM 2971 C CA . LEU B 1 84 ? -12.484 -21.75 -7.176 1 59.88 84 LEU B CA 1
ATOM 2972 C C . LEU B 1 84 ? -11.094 -21.156 -6.953 1 59.88 84 LEU B C 1
ATOM 2974 O O . LEU B 1 84 ? -10.094 -21.859 -7.047 1 59.88 84 LEU B O 1
ATOM 2978 N N . THR B 1 85 ? -11.164 -19.969 -6.66 1 62.72 85 THR B N 1
ATOM 2979 C CA . THR B 1 85 ? -9.891 -19.25 -6.582 1 62.72 85 THR B CA 1
ATOM 2980 C C . THR B 1 85 ? -9.086 -19.719 -5.379 1 62.72 85 THR B C 1
ATOM 2982 O O . THR B 1 85 ? -7.855 -19.609 -5.363 1 62.72 85 THR B O 1
ATOM 2985 N N . LYS B 1 86 ? -9.781 -20.438 -4.543 1 65.75 86 LYS B N 1
ATOM 2986 C CA . LYS B 1 86 ? -9.102 -20.906 -3.342 1 65.75 86 LYS B CA 1
ATOM 2987 C C . LYS B 1 86 ? -8.188 -22.094 -3.658 1 65.75 86 LYS B C 1
ATOM 2989 O O . LYS B 1 86 ? -7.332 -22.453 -2.854 1 65.75 86 LYS B O 1
ATOM 2994 N N . TYR B 1 87 ? -8.258 -22.578 -4.844 1 70.56 87 TYR B N 1
ATOM 2995 C CA . TYR B 1 87 ? -7.477 -23.75 -5.23 1 70.56 87 TYR B CA 1
ATOM 2996 C C . TYR B 1 87 ? -6.227 -23.328 -6.004 1 70.56 87 TYR B C 1
ATOM 2998 O O . TYR B 1 87 ? -5.469 -24.188 -6.469 1 70.56 87 TYR B O 1
ATOM 3006 N N . PHE B 1 88 ? -6.125 -22.172 -6.152 1 79.62 88 PHE B N 1
ATOM 3007 C CA . PHE B 1 88 ? -4.941 -21.672 -6.848 1 79.62 88 PHE B CA 1
ATOM 3008 C C . PHE B 1 88 ? -4.105 -20.797 -5.93 1 79.62 88 PHE B C 1
ATOM 3010 O O . PHE B 1 88 ? -4.645 -20.016 -5.145 1 79.62 88 PHE B O 1
ATOM 3017 N N . GLY B 1 89 ? -2.863 -21.047 -5.977 1 86.5 89 GLY B N 1
ATOM 3018 C CA . GLY B 1 89 ? -1.893 -20.188 -5.324 1 86.5 89 GLY B CA 1
ATOM 3019 C C . GLY B 1 89 ? -1.08 -19.359 -6.297 1 86.5 89 GLY B C 1
ATOM 3020 O O . GLY B 1 89 ? -0.694 -19.844 -7.363 1 86.5 89 GLY B O 1
ATOM 3021 N N . ILE B 1 90 ? -0.932 -18.172 -5.941 1 91.31 90 ILE B N 1
ATOM 3022 C CA . ILE B 1 90 ? -0.238 -17.234 -6.832 1 91.31 90 ILE B CA 1
ATOM 3023 C C . ILE B 1 90 ? 1.041 -16.75 -6.164 1 91.31 90 ILE B C 1
ATOM 3025 O O . ILE B 1 90 ? 1.031 -16.375 -4.988 1 91.31 90 ILE B O 1
ATOM 3029 N N . CYS B 1 91 ? 2.135 -16.875 -6.863 1 92.56 91 CYS B N 1
ATOM 3030 C CA . CYS B 1 91 ? 3.361 -16.156 -6.543 1 92.56 91 CYS B CA 1
ATOM 3031 C C . CYS B 1 91 ? 3.594 -15.008 -7.527 1 92.56 91 CYS B C 1
ATOM 3033 O O . CYS B 1 91 ? 3.895 -15.25 -8.695 1 92.56 91 CYS B O 1
ATOM 3035 N N . SER B 1 92 ? 3.463 -13.828 -7.027 1 94.94 92 SER B N 1
ATOM 3036 C CA . SER B 1 92 ? 3.564 -12.641 -7.871 1 94.94 92 SER B CA 1
ATOM 3037 C C . SER B 1 92 ? 5 -12.141 -7.953 1 94.94 92 SER B C 1
ATOM 3039 O O . SER B 1 92 ? 5.664 -11.977 -6.926 1 94.94 92 SER B O 1
ATOM 3041 N N . LEU B 1 93 ? 5.441 -11.914 -9.18 1 95.44 93 LEU B N 1
ATOM 3042 C CA . LEU B 1 93 ? 6.762 -11.367 -9.469 1 95.44 93 LEU B CA 1
ATOM 3043 C C . LEU B 1 93 ? 6.656 -10.133 -10.367 1 95.44 93 LEU B C 1
ATOM 3045 O O . LEU B 1 93 ? 5.645 -9.945 -11.047 1 95.44 93 LEU B O 1
ATOM 3049 N N . SER B 1 94 ? 7.668 -9.344 -10.305 1 96.69 94 SER B N 1
ATOM 3050 C CA . SER B 1 94 ? 7.684 -8.141 -11.125 1 96.69 94 SER B CA 1
ATOM 3051 C C . SER B 1 94 ? 8.906 -8.094 -12.031 1 96.69 94 SER B C 1
ATOM 3053 O O . SER B 1 94 ? 9.953 -8.648 -11.695 1 96.69 94 SER B O 1
ATOM 3055 N N . GLU B 1 95 ? 8.805 -7.375 -13.188 1 94.62 95 GLU B N 1
ATOM 3056 C CA . GLU B 1 95 ? 9.906 -7.18 -14.117 1 94.62 95 GLU B CA 1
ATOM 3057 C C . GLU B 1 95 ? 10.938 -6.207 -13.555 1 94.62 95 GLU B C 1
ATOM 3059 O O . GLU B 1 95 ? 12.086 -6.172 -14.016 1 94.62 95 GLU B O 1
ATOM 3064 N N . THR B 1 96 ? 10.508 -5.434 -12.547 1 91.81 96 THR B N 1
ATOM 3065 C CA . THR B 1 96 ? 11.406 -4.383 -12.086 1 91.81 96 THR B CA 1
ATOM 3066 C C . THR B 1 96 ? 11.5 -4.371 -10.562 1 91.81 96 THR B C 1
ATOM 3068 O O . THR B 1 96 ? 10.555 -4.773 -9.875 1 91.81 96 THR B O 1
ATOM 3071 N N . ALA B 1 97 ? 12.672 -3.926 -10.07 1 92 97 ALA B N 1
ATOM 3072 C CA . ALA B 1 97 ? 12.898 -3.764 -8.633 1 92 97 ALA B CA 1
ATOM 3073 C C . ALA B 1 97 ? 12.945 -2.287 -8.25 1 92 97 ALA B C 1
ATOM 3075 O O . ALA B 1 97 ? 13.125 -1.95 -7.078 1 92 97 ALA B O 1
ATOM 3076 N N . THR B 1 98 ? 12.703 -1.42 -9.188 1 84.31 98 THR B N 1
ATOM 3077 C CA . THR B 1 98 ? 13.078 -0.028 -8.961 1 84.31 98 THR B CA 1
ATOM 3078 C C . THR B 1 98 ? 11.836 0.862 -8.898 1 84.31 98 THR B C 1
ATOM 3080 O O . THR B 1 98 ? 11.945 2.074 -8.711 1 84.31 98 THR B O 1
ATOM 3083 N N . THR B 1 99 ? 10.742 0.323 -9.031 1 84.19 99 THR B N 1
ATOM 3084 C CA . THR B 1 99 ? 9.547 1.166 -9.07 1 84.19 99 THR B CA 1
ATOM 3085 C C . THR B 1 99 ? 9.195 1.665 -7.668 1 84.19 99 THR B C 1
ATOM 3087 O O . THR B 1 99 ? 8.938 0.866 -6.766 1 84.19 99 THR B O 1
ATOM 3090 N N . PHE B 1 100 ? 9.156 2.963 -7.551 1 84.25 100 PHE B N 1
ATOM 3091 C CA . PHE B 1 100 ? 8.914 3.596 -6.258 1 84.25 100 PHE B CA 1
ATOM 3092 C C . PHE B 1 100 ? 7.555 3.203 -5.707 1 84.25 100 PHE B C 1
ATOM 3094 O O . PHE B 1 100 ? 7.418 2.922 -4.512 1 84.25 100 PHE B O 1
ATOM 3101 N N . LEU B 1 101 ? 6.602 3.154 -6.551 1 84.75 101 LEU B N 1
ATOM 3102 C CA . LEU B 1 101 ? 5.238 2.85 -6.133 1 84.75 101 LEU B CA 1
ATOM 3103 C C . LEU B 1 101 ? 5.152 1.446 -5.539 1 84.75 101 LEU B C 1
ATOM 3105 O O . LEU B 1 101 ? 4.52 1.246 -4.5 1 84.75 101 LEU B O 1
ATOM 3109 N N . MET B 1 102 ? 5.836 0.53 -6.137 1 90.44 102 MET B N 1
ATOM 3110 C CA . MET B 1 102 ? 5.816 -0.845 -5.645 1 90.44 102 MET B CA 1
ATOM 3111 C C . MET B 1 102 ? 6.449 -0.938 -4.258 1 90.44 102 MET B C 1
ATOM 3113 O O . MET B 1 102 ? 5.914 -1.608 -3.373 1 90.44 102 MET B O 1
ATOM 3117 N N . TRP B 1 103 ? 7.543 -0.244 -4.086 1 91.75 103 TRP B N 1
ATOM 3118 C CA . TRP B 1 103 ? 8.211 -0.237 -2.787 1 91.75 103 TRP B CA 1
ATOM 3119 C C . TRP B 1 103 ? 7.316 0.373 -1.716 1 91.75 103 TRP B C 1
ATOM 3121 O O . TRP B 1 103 ? 7.203 -0.165 -0.612 1 91.75 103 TRP B O 1
ATOM 3131 N N . SER B 1 104 ? 6.695 1.391 -2.053 1 88 104 SER B N 1
ATOM 3132 C CA . SER B 1 104 ? 5.867 2.117 -1.095 1 88 104 SER B CA 1
ATOM 3133 C C . SER B 1 104 ? 4.633 1.311 -0.708 1 88 104 SER B C 1
ATOM 3135 O O . SER B 1 104 ? 4.262 1.257 0.467 1 88 104 SER B O 1
ATOM 3137 N N . TYR B 1 105 ? 4.055 0.646 -1.626 1 85.38 105 TYR B N 1
ATOM 3138 C CA . TYR B 1 105 ? 2.775 -0.022 -1.414 1 85.38 105 TYR B CA 1
ATOM 3139 C C . TYR B 1 105 ? 2.975 -1.404 -0.803 1 85.38 105 TYR B C 1
ATOM 3141 O O . TYR B 1 105 ? 2.16 -1.856 0.004 1 85.38 105 TYR B O 1
ATOM 3149 N N . TYR B 1 106 ? 4.012 -1.995 -1.125 1 87 106 TYR B N 1
ATOM 3150 C CA . TYR B 1 106 ? 4.105 -3.398 -0.735 1 87 106 TYR B CA 1
ATOM 3151 C C . TYR B 1 106 ? 4.902 -3.555 0.555 1 87 106 TYR B C 1
ATOM 3153 O O . TYR B 1 106 ? 4.664 -4.484 1.33 1 87 106 TYR B O 1
ATOM 3161 N N . ASN B 1 107 ? 5.797 -2.623 0.825 1 88.44 107 ASN B N 1
ATOM 3162 C CA . ASN B 1 107 ? 6.539 -2.805 2.068 1 88.44 107 ASN B CA 1
ATOM 3163 C C . ASN B 1 107 ? 7.051 -1.476 2.615 1 88.44 107 ASN B C 1
ATOM 3165 O O . ASN B 1 107 ? 7.941 -1.451 3.465 1 88.44 107 ASN B O 1
ATOM 3169 N N . GLU B 1 108 ? 6.551 -0.351 2.09 1 88.19 108 GLU B N 1
ATOM 3170 C CA . GLU B 1 108 ? 6.875 0.99 2.566 1 88.19 108 GLU B CA 1
ATOM 3171 C C . GLU B 1 108 ? 8.383 1.21 2.609 1 88.19 108 GLU B C 1
ATOM 3173 O O . GLU B 1 108 ? 8.898 1.869 3.518 1 88.19 108 GLU B O 1
ATOM 3178 N N . HIS B 1 109 ? 9.078 0.482 1.821 1 92.25 109 HIS B N 1
ATOM 3179 C CA . HIS B 1 109 ? 10.531 0.552 1.724 1 92.25 109 HIS B CA 1
ATOM 3180 C C . HIS B 1 109 ? 11.195 -0.058 2.953 1 92.25 109 HIS B C 1
ATOM 3182 O O . HIS B 1 109 ? 12.398 0.105 3.158 1 92.25 109 HIS B O 1
ATOM 3188 N N . LYS B 1 110 ? 10.484 -0.758 3.719 1 94.12 110 LYS B N 1
ATOM 3189 C CA . LYS B 1 110 ? 11.031 -1.359 4.934 1 94.12 110 LYS B CA 1
ATOM 3190 C C . LYS B 1 110 ? 11.492 -2.793 4.68 1 94.12 110 LYS B C 1
ATOM 3192 O O . LYS B 1 110 ? 12.203 -3.375 5.5 1 94.12 110 LYS B O 1
ATOM 3197 N N . GLY B 1 111 ? 11.078 -3.305 3.553 1 96.31 111 GLY B N 1
ATOM 3198 C CA . GLY B 1 111 ? 11.344 -4.707 3.279 1 96.31 111 GLY B CA 1
ATOM 3199 C C . GLY B 1 111 ? 12.422 -4.918 2.229 1 96.31 111 GLY B C 1
ATOM 3200 O O . GLY B 1 111 ? 13.43 -4.211 2.215 1 96.31 111 GLY B O 1
ATOM 3201 N N . MET B 1 112 ? 12.141 -6.074 1.438 1 97.12 112 MET B N 1
ATOM 3202 C CA . MET B 1 112 ? 13.125 -6.492 0.447 1 97.12 112 MET B CA 1
ATOM 3203 C C . MET B 1 112 ? 12.469 -6.73 -0.909 1 97.12 112 MET B C 1
ATOM 3205 O O . MET B 1 112 ? 11.25 -6.844 -0.998 1 97.12 112 MET B O 1
ATOM 3209 N N . CYS B 1 113 ? 13.305 -6.691 -1.845 1 97 113 CYS B N 1
ATOM 3210 C CA . CYS B 1 113 ? 12.984 -7.152 -3.189 1 97 113 CYS B CA 1
ATOM 3211 C C . CYS B 1 113 ? 13.992 -8.188 -3.67 1 97 113 CYS B C 1
ATOM 3213 O O . CYS B 1 113 ? 15.18 -7.883 -3.816 1 97 113 CYS B O 1
ATOM 3215 N N . ILE B 1 114 ? 13.516 -9.352 -3.928 1 95.88 114 ILE B N 1
ATOM 3216 C CA . ILE B 1 114 ? 14.406 -10.477 -4.176 1 95.88 114 ILE B CA 1
ATOM 3217 C C . ILE B 1 114 ? 14.344 -10.867 -5.652 1 95.88 114 ILE B C 1
ATOM 3219 O O . ILE B 1 114 ? 13.281 -11.227 -6.168 1 95.88 114 ILE B O 1
ATOM 3223 N N . GLY B 1 115 ? 15.516 -10.75 -6.285 1 94.56 115 GLY B N 1
ATOM 3224 C CA . GLY B 1 115 ? 15.633 -11.195 -7.668 1 94.56 115 GLY B CA 1
ATOM 3225 C C . GLY B 1 115 ? 15.836 -12.695 -7.797 1 94.56 115 GLY B C 1
ATOM 3226 O O . GLY B 1 115 ? 16.766 -13.25 -7.199 1 94.56 115 GLY B O 1
ATOM 3227 N N . VAL B 1 116 ? 14.969 -13.312 -8.594 1 91.81 116 VAL B N 1
ATOM 3228 C CA . VAL B 1 116 ? 15.047 -14.766 -8.758 1 91.81 116 VAL B CA 1
ATOM 3229 C C . VAL B 1 116 ? 15.289 -15.109 -10.227 1 91.81 116 VAL B C 1
ATOM 3231 O O . VAL B 1 116 ? 14.742 -14.461 -11.117 1 91.81 116 VAL B O 1
ATOM 3234 N N . ASN B 1 117 ? 16.125 -16.078 -10.406 1 87.94 117 ASN B N 1
ATOM 3235 C CA . ASN B 1 117 ? 16.328 -16.641 -11.742 1 87.94 117 ASN B CA 1
ATOM 3236 C C . ASN B 1 117 ? 15.203 -17.578 -12.133 1 87.94 117 ASN B C 1
ATOM 3238 O O . ASN B 1 117 ? 15.031 -18.641 -11.531 1 87.94 117 ASN B O 1
ATOM 3242 N N . MET B 1 118 ? 14.531 -17.25 -13.203 1 86.62 118 MET B N 1
ATOM 3243 C CA . MET B 1 118 ? 13.289 -17.953 -13.516 1 86.62 118 MET B CA 1
ATOM 3244 C C . MET B 1 118 ? 13.57 -19.359 -14.023 1 86.62 118 MET B C 1
ATOM 3246 O O . MET B 1 118 ? 12.797 -20.281 -13.773 1 86.62 118 MET B O 1
ATOM 3250 N N . LYS B 1 119 ? 14.578 -19.531 -14.719 1 81.19 119 LYS B N 1
ATOM 3251 C CA . LYS B 1 119 ? 14.938 -20.875 -15.164 1 81.19 119 LYS B CA 1
ATOM 3252 C C . LYS B 1 119 ? 15.18 -21.797 -13.969 1 81.19 119 LYS B C 1
ATOM 3254 O O . LYS B 1 119 ? 14.695 -22.922 -13.938 1 81.19 119 LYS B O 1
ATOM 3259 N N . ASP B 1 120 ? 15.867 -21.25 -13 1 81.25 120 ASP B N 1
ATOM 3260 C CA . ASP B 1 120 ? 16.234 -22.031 -11.828 1 81.25 120 ASP B CA 1
ATOM 3261 C C . ASP B 1 120 ? 15.008 -22.312 -10.953 1 81.25 120 ASP B C 1
ATOM 3263 O O . ASP B 1 120 ? 14.844 -23.406 -10.43 1 81.25 120 ASP B O 1
ATOM 3267 N N . ILE B 1 121 ? 14.195 -21.328 -10.805 1 82.81 121 ILE B N 1
ATOM 3268 C CA . ILE B 1 121 ? 13 -21.484 -9.984 1 82.81 121 ILE B CA 1
ATOM 3269 C C . ILE B 1 121 ? 12.078 -22.516 -10.617 1 82.81 121 ILE B C 1
ATOM 3271 O O . ILE B 1 121 ? 11.531 -23.375 -9.922 1 82.81 121 ILE B O 1
ATOM 3275 N N . TYR B 1 122 ? 11.961 -22.406 -11.844 1 78.19 122 TYR B N 1
ATOM 3276 C CA . TYR B 1 122 ? 11.086 -23.344 -12.555 1 78.19 122 TYR B CA 1
ATOM 3277 C C . TYR B 1 122 ? 11.602 -24.766 -12.438 1 78.19 122 TYR B C 1
ATOM 3279 O O . TYR B 1 122 ? 10.836 -25.688 -12.125 1 78.19 122 TYR B O 1
ATOM 3287 N N . THR B 1 123 ? 12.852 -24.906 -12.664 1 76.56 123 THR B N 1
ATOM 3288 C CA . THR B 1 123 ? 13.469 -26.219 -12.562 1 76.56 123 THR B CA 1
ATOM 3289 C C . THR B 1 123 ? 13.328 -26.781 -11.148 1 76.56 123 THR B C 1
ATOM 3291 O O . THR B 1 123 ? 13.023 -27.953 -10.969 1 76.56 123 THR B O 1
ATOM 3294 N N . SER B 1 124 ? 13.516 -25.953 -10.18 1 80.88 124 SER B N 1
ATOM 3295 C CA . SER B 1 124 ? 13.414 -26.375 -8.789 1 80.88 124 SER B CA 1
ATOM 3296 C C . SER B 1 124 ? 11.992 -26.797 -8.438 1 80.88 124 SER B C 1
ATOM 3298 O O . SER B 1 124 ? 11.789 -27.766 -7.711 1 80.88 124 SER B O 1
ATOM 3300 N N . LEU B 1 125 ? 11.07 -26.078 -8.953 1 80.5 125 LEU B N 1
ATOM 3301 C CA . LEU B 1 125 ? 9.672 -26.406 -8.695 1 80.5 125 LEU B CA 1
ATOM 3302 C C . LEU B 1 125 ? 9.289 -27.719 -9.359 1 80.5 125 LEU B C 1
ATOM 3304 O O . LEU B 1 125 ? 8.586 -28.547 -8.758 1 80.5 125 LEU B O 1
ATOM 3308 N N . ILE B 1 126 ? 9.766 -27.969 -10.523 1 74.31 126 ILE B N 1
ATOM 3309 C CA . ILE B 1 126 ? 9.492 -29.203 -11.234 1 74.31 126 ILE B CA 1
ATOM 3310 C C . ILE B 1 126 ? 10.078 -30.391 -10.461 1 74.31 126 ILE B C 1
ATOM 3312 O O . ILE B 1 126 ? 9.43 -31.422 -10.312 1 74.31 126 ILE B O 1
ATOM 3316 N N . ASN B 1 127 ? 11.258 -30.141 -10.023 1 74.88 127 ASN B N 1
ATOM 3317 C CA . ASN B 1 127 ? 11.93 -31.188 -9.273 1 74.88 127 ASN B CA 1
ATOM 3318 C C . ASN B 1 127 ? 11.227 -31.469 -7.949 1 74.88 127 ASN B C 1
ATOM 3320 O O . ASN B 1 127 ? 11.141 -32.625 -7.523 1 74.88 127 ASN B O 1
ATOM 3324 N N . HIS B 1 128 ? 10.805 -30.438 -7.324 1 76.38 128 HIS B N 1
ATOM 3325 C CA . HIS B 1 128 ? 10.125 -30.562 -6.039 1 76.38 128 HIS B CA 1
ATOM 3326 C C . HIS B 1 128 ? 8.836 -31.375 -6.176 1 76.38 128 HIS B C 1
ATOM 3328 O O . HIS B 1 128 ? 8.539 -32.219 -5.324 1 76.38 128 HIS B O 1
ATOM 3334 N N . PHE B 1 129 ? 8.172 -31.156 -7.227 1 72.94 129 PHE B N 1
ATOM 3335 C CA . PHE B 1 129 ? 6.883 -31.812 -7.375 1 72.94 129 PHE B CA 1
ATOM 3336 C C . PHE B 1 129 ? 7.004 -33.031 -8.273 1 72.94 129 PHE B C 1
ATOM 3338 O O . PHE B 1 129 ? 5.992 -33.625 -8.68 1 72.94 129 PHE B O 1
ATOM 3345 N N . HIS B 1 130 ? 8.211 -33.625 -8.242 1 63.81 130 HIS B N 1
ATOM 3346 C CA . HIS B 1 130 ? 8.555 -34.875 -8.938 1 63.81 130 HIS B CA 1
ATOM 3347 C C . HIS B 1 130 ? 7.773 -35 -10.234 1 63.81 130 HIS B C 1
ATOM 3349 O O . HIS B 1 130 ? 7.145 -36.031 -10.484 1 63.81 130 HIS B O 1
ATOM 3355 N N . ASP B 1 131 ? 7.84 -34.188 -11.133 1 55.06 131 ASP B N 1
ATOM 3356 C CA . ASP B 1 131 ? 7.324 -34.188 -12.5 1 55.06 131 ASP B CA 1
ATOM 3357 C C . ASP B 1 131 ? 5.801 -34.219 -12.516 1 55.06 131 ASP B C 1
ATOM 3359 O O . ASP B 1 131 ? 5.18 -34.25 -13.578 1 55.06 131 ASP B O 1
ATOM 3363 N N . LYS B 1 132 ? 5.309 -34.438 -11.273 1 53.56 132 LYS B N 1
ATOM 3364 C CA . LYS B 1 132 ? 3.848 -34.438 -11.266 1 53.56 132 LYS B CA 1
ATOM 3365 C C . LYS B 1 132 ? 3.289 -33.031 -11.414 1 53.56 132 LYS B C 1
ATOM 3367 O O . LYS B 1 132 ? 2.088 -32.875 -11.625 1 53.56 132 LYS B O 1
ATOM 3372 N N . ILE B 1 133 ? 4.285 -32 -11.391 1 53.47 133 ILE B N 1
ATOM 3373 C CA . ILE B 1 133 ? 3.908 -30.609 -11.266 1 53.47 133 ILE B CA 1
ATOM 3374 C C . ILE B 1 133 ? 3.572 -30.031 -12.641 1 53.47 133 ILE B C 1
ATOM 3376 O O . ILE B 1 133 ? 2.777 -29.094 -12.758 1 53.47 133 ILE B O 1
ATOM 3380 N N . ASN B 1 134 ? 4.281 -30.672 -13.688 1 53.59 134 ASN B N 1
ATOM 3381 C CA . ASN B 1 134 ? 4.082 -29.984 -14.953 1 53.59 134 ASN B CA 1
ATOM 3382 C C . ASN B 1 134 ? 2.611 -29.641 -15.188 1 53.59 134 ASN B C 1
ATOM 3384 O O . ASN B 1 134 ? 2.293 -28.641 -15.828 1 53.59 134 ASN B O 1
ATOM 3388 N N . SER B 1 135 ? 1.764 -30.422 -14.336 1 55.72 135 SER B N 1
ATOM 3389 C CA . SER B 1 135 ? 0.346 -30.219 -14.617 1 55.72 135 SER B CA 1
ATOM 3390 C C . SER B 1 135 ? -0.268 -29.172 -13.703 1 55.72 135 SER B C 1
ATOM 3392 O O . SER B 1 135 ? -1.382 -28.703 -13.938 1 55.72 135 SER B O 1
ATOM 3394 N N . TYR B 1 136 ? 0.655 -28.703 -12.828 1 68.44 136 TYR B N 1
ATOM 3395 C CA . TYR B 1 136 ? -0.047 -27.875 -11.859 1 68.44 136 TYR B CA 1
ATOM 3396 C C . TYR B 1 136 ? 0.612 -26.5 -11.742 1 68.44 136 TYR B C 1
ATOM 3398 O O . TYR B 1 136 ? 0.11 -25.625 -11.039 1 68.44 136 TYR B O 1
ATOM 3406 N N . LEU B 1 137 ? 1.708 -26.297 -12.586 1 78.06 137 LEU B N 1
ATOM 3407 C CA . LEU B 1 137 ? 2.439 -25.031 -12.508 1 78.06 137 LEU B CA 1
ATOM 3408 C C . LEU B 1 137 ? 2.314 -24.25 -13.812 1 78.06 137 LEU B C 1
ATOM 3410 O O . LEU B 1 137 ? 2.451 -24.812 -14.898 1 78.06 137 LEU B O 1
ATOM 3414 N N . SER B 1 138 ? 1.917 -23.047 -13.688 1 81.62 138 SER B N 1
ATOM 3415 C CA . SER B 1 138 ? 1.865 -22.156 -14.836 1 81.62 138 SER B CA 1
ATOM 3416 C C . SER B 1 138 ? 2.623 -20.859 -14.562 1 81.62 138 SER B C 1
ATOM 3418 O O . SER B 1 138 ? 2.74 -20.438 -13.406 1 81.62 138 SER B O 1
ATOM 3420 N N . PHE B 1 139 ? 3.271 -20.406 -15.617 1 87.12 139 PHE B N 1
ATOM 3421 C CA . PHE B 1 139 ? 3.961 -19.109 -15.602 1 87.12 139 PHE B CA 1
ATOM 3422 C C . PHE B 1 139 ? 3.365 -18.172 -16.641 1 87.12 139 PHE B C 1
ATOM 3424 O O . PHE B 1 139 ? 3.301 -18.5 -17.828 1 87.12 139 PHE B O 1
ATOM 3431 N N . ARG B 1 140 ? 2.865 -17.031 -16.172 1 89.56 140 ARG B N 1
ATOM 3432 C CA . ARG B 1 140 ? 2.148 -16.141 -17.078 1 89.56 140 ARG B CA 1
ATOM 3433 C C . ARG B 1 140 ? 2.496 -14.672 -16.797 1 89.56 140 ARG B C 1
ATOM 3435 O O . ARG B 1 140 ? 2.629 -14.273 -15.648 1 89.56 140 ARG B O 1
ATOM 3442 N N . LYS B 1 141 ? 2.646 -13.961 -17.969 1 94 141 LYS B N 1
ATOM 3443 C CA . LYS B 1 141 ? 2.654 -12.5 -17.844 1 94 141 LYS B CA 1
ATOM 3444 C C . LYS B 1 141 ? 1.246 -11.961 -17.609 1 94 141 LYS B C 1
ATOM 3446 O O . LYS B 1 141 ? 0.301 -12.375 -18.281 1 94 141 LYS B O 1
ATOM 3451 N N . VAL B 1 142 ? 1.142 -11.086 -16.641 1 94.62 142 VAL B N 1
ATOM 3452 C CA . VAL B 1 142 ? -0.167 -10.5 -16.359 1 94.62 142 VAL B CA 1
ATOM 3453 C C . VAL B 1 142 ? -0.556 -9.547 -17.484 1 94.62 142 VAL B C 1
ATOM 3455 O O . VAL B 1 142 ? 0.267 -8.75 -17.938 1 94.62 142 VAL B O 1
ATOM 3458 N N . VAL B 1 143 ? -1.771 -9.766 -17.953 1 94.19 143 VAL B N 1
ATOM 3459 C CA . VAL B 1 143 ? -2.348 -8.859 -18.938 1 94.19 143 VAL B CA 1
ATOM 3460 C C . VAL B 1 143 ? -3.266 -7.855 -18.234 1 94.19 143 VAL B C 1
ATOM 3462 O O . VAL B 1 143 ? -4.043 -8.227 -17.359 1 94.19 143 VAL B O 1
ATOM 3465 N N . TYR B 1 144 ? -3.135 -6.578 -18.656 1 93 144 TYR B N 1
ATOM 3466 C CA . TYR B 1 144 ? -3.928 -5.52 -18.047 1 93 144 TYR B CA 1
ATOM 3467 C C . TYR B 1 144 ? -5.031 -5.047 -18.984 1 93 144 TYR B C 1
ATOM 3469 O O . TYR B 1 144 ? -4.758 -4.68 -20.141 1 93 144 TYR B O 1
ATOM 3477 N N . LYS B 1 145 ? -6.246 -5.121 -18.453 1 90.62 145 LYS B N 1
ATOM 3478 C CA . LYS B 1 145 ? -7.402 -4.781 -19.281 1 90.62 145 LYS B CA 1
ATOM 3479 C C . LYS B 1 145 ? -8.352 -3.844 -18.531 1 90.62 145 LYS B C 1
ATOM 3481 O O . LYS B 1 145 ? -8.219 -3.654 -17.328 1 90.62 145 LYS B O 1
ATOM 3486 N N . ASN B 1 146 ? -9.258 -3.217 -19.297 1 86.56 146 ASN B N 1
ATOM 3487 C CA . ASN B 1 146 ? -10.289 -2.367 -18.719 1 86.56 146 ASN B CA 1
ATOM 3488 C C . ASN B 1 146 ? -11.531 -3.166 -18.359 1 86.56 146 ASN B C 1
ATOM 3490 O O . ASN B 1 146 ? -12.305 -2.764 -17.484 1 86.56 146 ASN B O 1
ATOM 3494 N N . LYS B 1 147 ? -11.672 -4.289 -19.016 1 83 147 LYS B N 1
ATOM 3495 C CA . LYS B 1 147 ? -12.844 -5.133 -18.797 1 83 147 LYS B CA 1
ATOM 3496 C C . LYS B 1 147 ? -12.461 -6.426 -18.078 1 83 147 LYS B C 1
ATOM 3498 O O . LYS B 1 147 ? -11.367 -6.953 -18.281 1 83 147 LYS B O 1
ATOM 3503 N N . LEU B 1 148 ? -13.484 -6.84 -17.234 1 78.94 148 LEU B N 1
ATOM 3504 C CA . LEU B 1 148 ? -13.273 -8.102 -16.547 1 78.94 148 LEU B CA 1
ATOM 3505 C C . LEU B 1 148 ? -13.148 -9.25 -17.531 1 78.94 148 LEU B C 1
ATOM 3507 O O . LEU B 1 148 ? -13.867 -9.281 -18.547 1 78.94 148 LEU B O 1
ATOM 3511 N N . PRO B 1 149 ? -12.172 -10.141 -17.234 1 73.75 149 PRO B N 1
ATOM 3512 C CA . PRO B 1 149 ? -12.078 -11.312 -18.109 1 73.75 149 PRO B CA 1
ATOM 3513 C C . PRO B 1 149 ? -13.305 -12.211 -18.031 1 73.75 149 PRO B C 1
ATOM 3515 O O . PRO B 1 149 ? -13.961 -12.273 -16.984 1 73.75 149 PRO B O 1
ATOM 3518 N N . ASP B 1 150 ? -13.648 -12.648 -19.172 1 68 150 ASP B N 1
ATOM 3519 C CA . ASP B 1 150 ? -14.75 -13.617 -19.234 1 68 150 ASP B CA 1
ATOM 3520 C C . ASP B 1 150 ? -14.234 -15.039 -19.078 1 68 150 ASP B C 1
ATOM 3522 O O . ASP B 1 150 ? -13.133 -15.367 -19.547 1 68 150 ASP B O 1
ATOM 3526 N N . LEU B 1 151 ? -14.773 -15.672 -18.078 1 67.19 151 LEU B N 1
ATOM 3527 C CA . LEU B 1 151 ? -14.453 -17.094 -17.953 1 67.19 151 LEU B CA 1
ATOM 3528 C C . LEU B 1 151 ? -15.547 -17.953 -18.578 1 67.19 151 LEU B C 1
ATOM 3530 O O . LEU B 1 151 ? -16.719 -17.859 -18.203 1 67.19 151 LEU B O 1
ATOM 3534 N N . ASN B 1 152 ? -15.125 -18.5 -19.719 1 62.56 152 ASN B N 1
ATOM 3535 C CA . ASN B 1 152 ? -16.062 -19.469 -20.266 1 62.56 152 ASN B CA 1
ATOM 3536 C C . ASN B 1 152 ? -16.062 -20.766 -19.438 1 62.56 152 ASN B C 1
ATOM 3538 O O . ASN B 1 152 ? -15.258 -21.656 -19.688 1 62.56 152 ASN B O 1
ATOM 3542 N N . LEU B 1 153 ? -16.953 -20.75 -18.484 1 61.31 153 LEU B N 1
ATOM 3543 C CA . LEU B 1 153 ? -17 -21.844 -17.516 1 61.31 153 LEU B CA 1
ATOM 3544 C C . LEU B 1 153 ? -17.328 -23.172 -18.219 1 61.31 153 LEU B C 1
ATOM 3546 O O . LEU B 1 153 ? -17 -24.234 -17.703 1 61.31 153 LEU B O 1
ATOM 3550 N N . ILE B 1 154 ? -17.969 -23.016 -19.375 1 58.47 154 ILE B N 1
ATOM 3551 C CA . ILE B 1 154 ? -18.344 -24.219 -20.109 1 58.47 154 ILE B CA 1
ATOM 3552 C C . ILE B 1 154 ? -17.094 -25 -20.484 1 58.47 154 ILE B C 1
ATOM 3554 O O . ILE B 1 154 ? -17.094 -26.234 -20.469 1 58.47 154 ILE B O 1
ATOM 3558 N N . ASN B 1 155 ? -16.125 -24.172 -20.828 1 58.72 155 ASN B N 1
ATOM 3559 C CA . ASN B 1 155 ? -14.883 -24.812 -21.234 1 58.72 155 ASN B CA 1
ATOM 3560 C C . ASN B 1 155 ? -14.156 -25.422 -20.031 1 58.72 155 ASN B C 1
ATOM 3562 O O . ASN B 1 155 ? -13.305 -26.297 -20.188 1 58.72 155 ASN B O 1
ATOM 3566 N N . ILE B 1 156 ? -14.531 -24.891 -19.016 1 57.31 156 ILE B N 1
ATOM 3567 C CA . ILE B 1 156 ? -13.812 -25.281 -17.812 1 57.31 156 ILE B CA 1
ATOM 3568 C C . ILE B 1 156 ? -14.562 -26.406 -17.109 1 57.31 156 ILE B C 1
ATOM 3570 O O . ILE B 1 156 ? -13.945 -27.359 -16.609 1 57.31 156 ILE B O 1
ATOM 3574 N N . VAL B 1 157 ? -16.078 -26.219 -17.078 1 50.47 157 VAL B N 1
ATOM 3575 C CA . VAL B 1 157 ? -16.875 -27.172 -16.328 1 50.47 157 VAL B CA 1
ATOM 3576 C C . VAL B 1 157 ? -17.516 -28.172 -17.281 1 50.47 157 VAL B C 1
ATOM 3578 O O . VAL B 1 157 ? -18.156 -27.766 -18.266 1 50.47 157 VAL B O 1
ATOM 3581 N N . PRO B 1 158 ? -17 -29.281 -17.594 1 44.28 158 PRO B N 1
ATOM 3582 C CA . PRO B 1 158 ? -17.812 -30.141 -18.469 1 44.28 158 PRO B CA 1
ATOM 3583 C C . PRO B 1 158 ? -19.25 -30.281 -17.984 1 44.28 158 PRO B C 1
ATOM 3585 O O . PRO B 1 158 ? -19.5 -30.25 -16.781 1 44.28 158 PRO B O 1
ATOM 3588 N N . PHE B 1 159 ? -20.234 -29.828 -18.609 1 38.41 159 PHE B N 1
ATOM 3589 C CA . PHE B 1 159 ? -21.656 -29.984 -18.312 1 38.41 159 PHE B CA 1
ATOM 3590 C C . PHE B 1 159 ? -21.953 -31.375 -17.781 1 38.41 159 PHE B C 1
ATOM 3592 O O . PHE B 1 159 ? -23 -31.609 -17.172 1 38.41 159 PHE B O 1
ATOM 3599 N N . ASP B 1 160 ? -21.578 -32.5 -18.406 1 37.59 160 ASP B N 1
ATOM 3600 C CA . ASP B 1 160 ? -22.203 -33.719 -17.891 1 37.59 160 ASP B CA 1
ATOM 3601 C C . ASP B 1 160 ? -21.828 -33.938 -16.422 1 37.59 160 ASP B C 1
ATOM 3603 O O . ASP B 1 160 ? -20.844 -34.594 -16.109 1 37.59 160 ASP B O 1
ATOM 3607 N N . TYR B 1 161 ? -22.047 -33.031 -15.594 1 40.16 161 TYR B N 1
ATOM 3608 C CA . TYR B 1 161 ? -21.922 -33.125 -14.148 1 40.16 161 TYR B CA 1
ATOM 3609 C C . TYR B 1 161 ? -22.25 -34.531 -13.648 1 40.16 161 TYR B C 1
ATOM 3611 O O . TYR B 1 161 ? -21.828 -34.906 -12.562 1 40.16 161 TYR B O 1
ATOM 3619 N N . GLN B 1 162 ? -23.219 -35.156 -14.141 1 37.72 162 GLN B N 1
ATOM 3620 C CA . GLN B 1 162 ? -23.672 -36.5 -13.766 1 37.72 162 GLN B CA 1
ATOM 3621 C C . GLN B 1 162 ? -22.656 -37.562 -14.195 1 37.72 162 GLN B C 1
ATOM 3623 O O . GLN B 1 162 ? -22.656 -38.656 -13.664 1 37.72 162 GLN B O 1
ATOM 3628 N N . THR B 1 163 ? -22.109 -37.5 -15.383 1 35.16 163 THR B N 1
ATOM 3629 C CA . THR B 1 163 ? -21.203 -38.531 -15.805 1 35.16 163 THR B CA 1
ATOM 3630 C C . THR B 1 163 ? -19.75 -38.031 -15.836 1 35.16 163 THR B C 1
ATOM 3632 O O . THR B 1 163 ? -19.391 -37.25 -16.703 1 35.16 163 THR B O 1
ATOM 3635 N N . PRO B 1 164 ? -19.141 -38.031 -14.664 1 38.19 164 PRO B N 1
ATOM 3636 C CA . PRO B 1 164 ? -17.719 -37.719 -14.602 1 38.19 164 PRO B CA 1
ATOM 3637 C C . PRO B 1 164 ? -16.922 -38.312 -15.773 1 38.19 164 PRO B C 1
ATOM 3639 O O . PRO B 1 164 ? -16.984 -39.531 -16 1 38.19 164 PRO B O 1
ATOM 3642 N N . ARG B 1 165 ? -17.078 -37.844 -16.984 1 39.62 165 ARG B N 1
ATOM 3643 C CA . ARG B 1 165 ? -16.203 -38.531 -17.922 1 39.62 165 ARG B CA 1
ATOM 3644 C C . ARG B 1 165 ? -14.797 -38.688 -17.344 1 39.62 165 ARG B C 1
ATOM 3646 O O . ARG B 1 165 ? -14.336 -37.812 -16.578 1 39.62 165 ARG B O 1
ATOM 3653 N N . ILE B 1 166 ? -14.297 -39.812 -17.203 1 36.72 166 ILE B N 1
ATOM 3654 C CA . ILE B 1 166 ? -13.008 -40.344 -16.734 1 36.72 166 ILE B CA 1
ATOM 3655 C C . ILE B 1 166 ? -11.875 -39.5 -17.328 1 36.72 166 ILE B C 1
ATOM 3657 O O . ILE B 1 166 ? -10.805 -39.375 -16.734 1 36.72 166 ILE B O 1
ATOM 3661 N N . ASP B 1 167 ? -11.836 -39.25 -18.609 1 38.59 167 ASP B N 1
ATOM 3662 C CA . ASP B 1 167 ? -10.617 -38.688 -19.172 1 38.59 167 ASP B CA 1
ATOM 3663 C C . ASP B 1 167 ? -10.43 -37.25 -18.719 1 38.59 167 ASP B C 1
ATOM 3665 O O . ASP B 1 167 ? -11.141 -36.344 -19.172 1 38.59 167 ASP B O 1
ATOM 3669 N N . ASN B 1 168 ? -10.125 -36.875 -17.359 1 43.12 168 ASN B N 1
ATOM 3670 C CA . ASN B 1 168 ? -10.039 -35.844 -16.312 1 43.12 168 ASN B CA 1
ATOM 3671 C C . ASN B 1 168 ? -9.133 -34.688 -16.734 1 43.12 168 ASN B C 1
ATOM 3673 O O . ASN B 1 168 ? -8.672 -33.938 -15.883 1 43.12 168 ASN B O 1
ATOM 3677 N N . THR B 1 169 ? -8.375 -34.75 -17.875 1 46.5 169 THR B N 1
ATOM 3678 C CA . THR B 1 169 ? -7.402 -33.719 -18.188 1 46.5 169 THR B CA 1
ATOM 3679 C C . THR B 1 169 ? -8.102 -32.469 -18.734 1 46.5 169 THR B C 1
ATOM 3681 O O . THR B 1 169 ? -8.859 -32.562 -19.703 1 46.5 169 THR B O 1
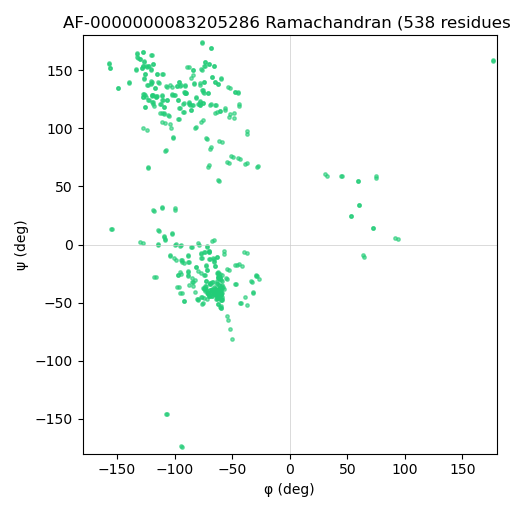ATOM 3684 N N . PRO B 1 170 ? -8.18 -31.406 -17.891 1 52.09 170 PRO B N 1
ATOM 3685 C CA . PRO B 1 170 ? -8.711 -30.234 -18.594 1 52.09 170 PRO B CA 1
ATOM 3686 C C . PRO B 1 170 ? -8.07 -30.016 -19.969 1 52.09 170 PRO B C 1
ATOM 3688 O O . PRO B 1 170 ? -6.887 -30.312 -20.156 1 52.09 170 PRO B O 1
ATOM 3691 N N . SER B 1 171 ? -8.875 -29.828 -20.969 1 60.22 171 SER B N 1
ATOM 3692 C CA . SER B 1 171 ? -8.367 -29.484 -22.281 1 60.22 171 SER B CA 1
ATOM 3693 C C . SER B 1 171 ? -7.418 -28.297 -22.219 1 60.22 171 SER B C 1
ATOM 3695 O O . SER B 1 171 ? -7.461 -27.516 -21.266 1 60.22 171 SER B O 1
ATOM 3697 N N . LYS B 1 172 ? -6.238 -28.406 -22.938 1 65.94 172 LYS B N 1
ATOM 3698 C CA . LYS B 1 172 ? -5.34 -27.266 -23.094 1 65.94 172 LYS B CA 1
ATOM 3699 C C . LYS B 1 172 ? -6.121 -25.969 -23.172 1 65.94 172 LYS B C 1
ATOM 3701 O O . LYS B 1 172 ? -5.684 -24.938 -22.641 1 65.94 172 LYS B O 1
ATOM 3706 N N . LYS B 1 173 ? -7.266 -26.062 -23.703 1 68.06 173 LYS B N 1
ATOM 3707 C CA . LYS B 1 173 ? -8.102 -24.875 -23.844 1 68.06 173 LYS B CA 1
ATOM 3708 C C . LYS B 1 173 ? -8.633 -24.391 -22.5 1 68.06 173 LYS B C 1
ATOM 3710 O O . LYS B 1 173 ? -8.633 -23.188 -22.219 1 68.06 173 LYS B O 1
ATOM 3715 N N . ALA B 1 174 ? -9.062 -25.297 -21.641 1 67.88 174 ALA B N 1
ATOM 3716 C CA . ALA B 1 174 ? -9.57 -24.953 -20.312 1 67.88 174 ALA B CA 1
ATOM 3717 C C . ALA B 1 174 ? -8.477 -24.344 -19.438 1 67.88 174 ALA B C 1
ATOM 3719 O O . ALA B 1 174 ? -8.703 -23.359 -18.734 1 67.88 174 ALA B O 1
ATOM 3720 N N . GLN B 1 175 ? -7.309 -24.859 -19.594 1 70.06 175 GLN B N 1
ATOM 3721 C CA . GLN B 1 175 ? -6.176 -24.359 -18.828 1 70.06 175 GLN B CA 1
ATOM 3722 C C . GLN B 1 175 ? -5.812 -22.938 -19.25 1 70.06 175 GLN B C 1
ATOM 3724 O O . GLN B 1 175 ? -5.566 -22.078 -18.391 1 70.06 175 GLN B O 1
ATOM 3729 N N . ASN B 1 176 ? -5.816 -22.812 -20.516 1 74.88 176 ASN B N 1
ATOM 3730 C CA . ASN B 1 176 ? -5.496 -21.484 -21.031 1 74.88 176 ASN B CA 1
ATOM 3731 C C . ASN B 1 176 ? -6.531 -20.453 -20.594 1 74.88 176 ASN B C 1
ATOM 3733 O O . ASN B 1 176 ? -6.188 -19.297 -20.312 1 74.88 176 ASN B O 1
ATOM 3737 N N . GLU B 1 177 ? -7.68 -20.906 -20.5 1 74.69 177 GLU B N 1
ATOM 3738 C CA . GLU B 1 177 ? -8.75 -20.016 -20.078 1 74.69 177 GLU B CA 1
ATOM 3739 C C . GLU B 1 177 ? -8.609 -19.641 -18.609 1 74.69 177 GLU B C 1
ATOM 3741 O O . GLU B 1 177 ? -8.711 -18.469 -18.25 1 74.69 177 GLU B O 1
ATOM 3746 N N . ILE B 1 178 ? -8.336 -20.594 -17.828 1 76.31 178 ILE B N 1
ATOM 3747 C CA . ILE B 1 178 ? -8.227 -20.344 -16.391 1 76.31 178 ILE B CA 1
ATOM 3748 C C . ILE B 1 178 ? -6.984 -19.5 -16.109 1 76.31 178 ILE B C 1
ATOM 3750 O O . ILE B 1 178 ? -7.039 -18.547 -15.344 1 76.31 178 ILE B O 1
ATOM 3754 N N . ASN B 1 179 ? -5.906 -19.859 -16.781 1 79.31 179 ASN B N 1
ATOM 3755 C CA . ASN B 1 179 ? -4.672 -19.109 -16.594 1 79.31 179 ASN B CA 1
ATOM 3756 C C . ASN B 1 179 ? -4.816 -17.672 -17.078 1 79.31 179 ASN B C 1
ATOM 3758 O O . ASN B 1 179 ? -4.258 -16.75 -16.469 1 79.31 179 ASN B O 1
ATOM 3762 N N . GLY B 1 180 ? -5.512 -17.578 -18.141 1 80.75 180 GLY B N 1
ATOM 3763 C CA . GLY B 1 180 ? -5.797 -16.234 -18.625 1 80.75 180 GLY B CA 1
ATOM 3764 C C . GLY B 1 180 ? -6.609 -15.406 -17.641 1 80.75 180 GLY B C 1
ATOM 3765 O O . GLY B 1 180 ? -6.305 -14.234 -17.391 1 80.75 180 GLY B O 1
ATOM 3766 N N . PHE B 1 181 ? -7.531 -16.125 -17.047 1 81.38 181 PHE B N 1
ATOM 3767 C CA . PHE B 1 181 ? -8.359 -15.492 -16.031 1 81.38 181 PHE B CA 1
ATOM 3768 C C . PHE B 1 181 ? -7.527 -15.109 -14.82 1 81.38 181 PHE B C 1
ATOM 3770 O O . PHE B 1 181 ? -7.621 -13.977 -14.328 1 81.38 181 PHE B O 1
ATOM 3777 N N . LEU B 1 182 ? -6.652 -15.969 -14.422 1 85.31 182 LEU B N 1
ATOM 3778 C CA . LEU B 1 182 ? -5.859 -15.773 -13.219 1 85.31 182 LEU B CA 1
ATOM 3779 C C . LEU B 1 182 ? -4.742 -14.766 -13.461 1 85.31 182 LEU B C 1
ATOM 3781 O O . LEU B 1 182 ? -4.121 -14.266 -12.516 1 85.31 182 LEU B O 1
ATOM 3785 N N . SER B 1 183 ? -4.496 -14.414 -14.75 1 90.88 183 SER B N 1
ATOM 3786 C CA . SER B 1 183 ? -3.404 -13.516 -15.102 1 90.88 183 SER B CA 1
ATOM 3787 C C . SER B 1 183 ? -3.926 -12.25 -15.766 1 90.88 183 SER B C 1
ATOM 3789 O O . SER B 1 183 ? -3.293 -11.719 -16.688 1 90.88 183 SER B O 1
ATOM 3791 N N . THR B 1 184 ? -5.062 -11.867 -15.438 1 89.94 184 THR B N 1
ATOM 3792 C CA . THR B 1 184 ? -5.633 -10.625 -15.93 1 89.94 184 THR B CA 1
ATOM 3793 C C . THR B 1 184 ? -5.949 -9.68 -14.773 1 89.94 184 THR B C 1
ATOM 3795 O O . THR B 1 184 ? -6.551 -10.086 -13.781 1 89.94 184 THR B O 1
ATOM 3798 N N . LYS B 1 185 ? -5.48 -8.508 -14.875 1 91.25 185 LYS B N 1
ATOM 3799 C CA . LYS B 1 185 ? -5.75 -7.473 -13.891 1 91.25 185 LYS B CA 1
ATOM 3800 C C . LYS B 1 185 ? -6.289 -6.207 -14.547 1 91.25 185 LYS B C 1
ATOM 3802 O O . LYS B 1 185 ? -6.223 -6.062 -15.773 1 91.25 185 LYS B O 1
ATOM 3807 N N . ALA B 1 186 ? -6.816 -5.375 -13.727 1 90.12 186 ALA B N 1
ATOM 3808 C CA . ALA B 1 186 ? -7.262 -4.07 -14.211 1 90.12 186 ALA B CA 1
ATOM 3809 C C . ALA B 1 186 ? -6.082 -3.229 -14.68 1 90.12 186 ALA B C 1
ATOM 3811 O O . ALA B 1 186 ? -4.984 -3.322 -14.125 1 90.12 186 ALA B O 1
ATOM 3812 N N . LYS B 1 187 ? -6.328 -2.309 -15.602 1 90.81 187 LYS B N 1
ATOM 3813 C CA . LYS B 1 187 ? -5.309 -1.469 -16.234 1 90.81 187 LYS B CA 1
ATOM 3814 C C . LYS B 1 187 ? -4.609 -0.591 -15.195 1 90.81 187 LYS B C 1
ATOM 3816 O O . LYS B 1 187 ? -3.428 -0.279 -15.336 1 90.81 187 LYS B O 1
ATOM 3821 N N . TRP B 1 188 ? -5.25 -0.264 -14.156 1 85.06 188 TRP B N 1
ATOM 3822 C CA . TRP B 1 188 ? -4.656 0.638 -13.18 1 85.06 188 TRP B CA 1
ATOM 3823 C C . TRP B 1 188 ? -3.518 -0.045 -12.43 1 85.06 188 TRP B C 1
ATOM 3825 O O . TRP B 1 188 ? -2.777 0.604 -11.688 1 85.06 188 TRP B O 1
ATOM 3835 N N . TRP B 1 189 ? -3.314 -1.319 -12.672 1 90.31 189 TRP B N 1
ATOM 3836 C CA . TRP B 1 189 ? -2.227 -2.057 -12.039 1 90.31 189 TRP B CA 1
ATOM 3837 C C . TRP B 1 189 ? -1.061 -2.244 -13 1 90.31 189 TRP B C 1
ATOM 3839 O O . TRP B 1 189 ? -0.1 -2.953 -12.695 1 90.31 189 TRP B O 1
ATOM 3849 N N . GLU B 1 190 ? -1.087 -1.634 -14.07 1 92.12 190 GLU B N 1
ATOM 3850 C CA . GLU B 1 190 ? -0.11 -1.866 -15.133 1 92.12 190 GLU B CA 1
ATOM 3851 C C . GLU B 1 190 ? 1.305 -1.55 -14.656 1 92.12 190 GLU B C 1
ATOM 3853 O O . GLU B 1 190 ? 2.271 -2.164 -15.117 1 92.12 190 GLU B O 1
ATOM 3858 N N . HIS B 1 191 ? 1.47 -0.683 -13.742 1 87.88 191 HIS B N 1
ATOM 3859 C CA . HIS B 1 191 ? 2.787 -0.285 -13.258 1 87.88 191 HIS B CA 1
ATOM 3860 C C . HIS B 1 191 ? 3.486 -1.439 -12.547 1 87.88 191 HIS B C 1
ATOM 3862 O O . HIS B 1 191 ? 4.699 -1.395 -12.328 1 87.88 191 HIS B O 1
ATOM 3868 N N . GLU B 1 192 ? 2.779 -2.482 -12.195 1 91.62 192 GLU B N 1
ATOM 3869 C CA . GLU B 1 192 ? 3.359 -3.607 -11.469 1 91.62 192 GLU B CA 1
ATOM 3870 C C . GLU B 1 192 ? 4.234 -4.461 -12.375 1 91.62 192 GLU B C 1
ATOM 3872 O O . GLU B 1 192 ? 5.164 -5.125 -11.914 1 91.62 192 GLU B O 1
ATOM 3877 N N . LYS B 1 193 ? 3.939 -4.441 -13.695 1 95.06 193 LYS B N 1
ATOM 3878 C CA . LYS B 1 193 ? 4.645 -5.293 -14.648 1 95.06 193 LYS B CA 1
ATOM 3879 C C . LYS B 1 193 ? 4.781 -6.715 -14.109 1 95.06 193 LYS B C 1
ATOM 3881 O O . LYS B 1 193 ? 5.887 -7.262 -14.062 1 95.06 193 LYS B O 1
ATOM 3886 N N . GLU B 1 194 ? 3.689 -7.273 -13.859 1 95.31 194 GLU B N 1
ATOM 3887 C CA . GLU B 1 194 ? 3.598 -8.461 -13.016 1 95.31 194 GLU B CA 1
ATOM 3888 C C . GLU B 1 194 ? 3.688 -9.734 -13.844 1 95.31 194 GLU B C 1
ATOM 3890 O O . GLU B 1 194 ? 3.131 -9.812 -14.938 1 95.31 194 GLU B O 1
ATOM 3895 N N . TYR B 1 195 ? 4.434 -10.672 -13.352 1 94.44 195 TYR B N 1
ATOM 3896 C CA . TYR B 1 195 ? 4.414 -12.078 -13.758 1 94.44 195 TYR B CA 1
ATOM 3897 C C . TYR B 1 195 ? 3.945 -12.969 -12.609 1 94.44 195 TYR B C 1
ATOM 3899 O O . TYR B 1 195 ? 4.234 -12.688 -11.445 1 94.44 195 TYR B O 1
ATOM 3907 N N . ARG B 1 196 ? 3.227 -14.07 -13.008 1 93.06 196 ARG B N 1
ATOM 3908 C CA . ARG B 1 196 ? 2.697 -14.953 -11.969 1 93.06 196 ARG B CA 1
ATOM 3909 C C . ARG B 1 196 ? 3.148 -16.391 -12.188 1 93.06 196 ARG B C 1
ATOM 3911 O O . ARG B 1 196 ? 3.09 -16.906 -13.312 1 93.06 196 ARG B O 1
ATOM 3918 N N . LEU B 1 197 ? 3.732 -16.969 -11.125 1 90.19 197 LEU B N 1
ATOM 3919 C CA . LEU B 1 197 ? 3.736 -18.422 -10.992 1 90.19 197 LEU B CA 1
ATOM 3920 C C . LEU B 1 197 ? 2.438 -18.922 -10.359 1 90.19 197 LEU B C 1
ATOM 3922 O O . LEU B 1 197 ? 2.057 -18.469 -9.281 1 90.19 197 LEU B O 1
ATOM 3926 N N . ILE B 1 198 ? 1.738 -19.734 -11.07 1 87.44 198 ILE B N 1
ATOM 3927 C CA . ILE B 1 198 ? 0.435 -20.219 -10.617 1 87.44 198 ILE B CA 1
ATOM 3928 C C . ILE B 1 198 ? 0.51 -21.719 -10.312 1 87.44 198 ILE B C 1
ATOM 3930 O O . ILE B 1 198 ? 0.918 -22.5 -11.164 1 87.44 198 ILE B O 1
ATOM 3934 N N . LEU B 1 199 ? 0.179 -21.953 -9.023 1 83.56 199 LEU B N 1
ATOM 3935 C CA . LEU B 1 199 ? 0.162 -23.344 -8.57 1 83.56 199 LEU B CA 1
ATOM 3936 C C . LEU B 1 199 ? -1.264 -23.812 -8.289 1 83.56 199 LEU B C 1
ATOM 3938 O O . LEU B 1 199 ? -2.008 -23.141 -7.57 1 83.56 199 LEU B O 1
ATOM 3942 N N . ARG B 1 200 ? -1.625 -24.797 -8.875 1 76.75 200 ARG B N 1
ATOM 3943 C CA . ARG B 1 200 ? -2.947 -25.375 -8.633 1 76.75 200 ARG B CA 1
ATOM 3944 C C . ARG B 1 200 ? -2.898 -26.422 -7.527 1 76.75 200 ARG B C 1
ATOM 3946 O O . ARG B 1 200 ? -1.98 -27.25 -7.488 1 76.75 200 ARG B O 1
ATOM 3953 N N . GLN B 1 201 ? -3.9 -26.203 -6.555 1 64.62 201 GLN B N 1
ATOM 3954 C CA . GLN B 1 201 ? -4.008 -27.203 -5.5 1 64.62 201 GLN B CA 1
ATOM 3955 C C . GLN B 1 201 ? -4.426 -28.547 -6.07 1 64.62 201 GLN B C 1
ATOM 3957 O O . GLN B 1 201 ? -5.273 -28.625 -6.961 1 64.62 201 GLN B O 1
ATOM 3962 N N . THR B 1 202 ? -3.568 -29.531 -5.859 1 54.31 202 THR B N 1
ATOM 3963 C CA . THR B 1 202 ? -3.941 -30.891 -6.262 1 54.31 202 THR B CA 1
ATOM 3964 C C . THR B 1 202 ? -4.367 -31.719 -5.051 1 54.31 202 THR B C 1
ATOM 3966 O O . THR B 1 202 ? -4.035 -31.359 -3.912 1 54.31 202 THR B O 1
ATOM 3969 N N . PRO B 1 203 ? -5.465 -32.469 -5.176 1 48.16 203 PRO B N 1
ATOM 3970 C CA . PRO B 1 203 ? -5.711 -33.438 -4.09 1 48.16 203 PRO B CA 1
ATOM 3971 C C . PRO B 1 203 ? -4.426 -34.062 -3.562 1 48.16 203 PRO B C 1
ATOM 3973 O O . PRO B 1 203 ? -4.469 -34.844 -2.613 1 48.16 203 PRO B O 1
ATOM 3976 N N . ASN B 1 204 ? -3.443 -33.75 -4.238 1 48.06 204 ASN B N 1
ATOM 3977 C CA . ASN B 1 204 ? -2.201 -34.344 -3.742 1 48.06 204 ASN B CA 1
ATOM 3978 C C . ASN B 1 204 ? -1.855 -33.812 -2.35 1 48.06 204 ASN B C 1
ATOM 3980 O O . ASN B 1 204 ? -1.776 -32.594 -2.139 1 48.06 204 ASN B O 1
ATOM 3984 N N . PRO B 1 205 ? -1.912 -34.688 -1.412 1 50.28 205 PRO B N 1
ATOM 3985 C CA . PRO B 1 205 ? -1.6 -34.406 -0.014 1 50.28 205 PRO B CA 1
ATOM 3986 C C . PRO B 1 205 ? -0.362 -33.5 0.138 1 50.28 205 PRO B C 1
ATOM 3988 O O . PRO B 1 205 ? -0.174 -32.875 1.18 1 50.28 205 PRO B O 1
ATOM 3991 N N . TYR B 1 206 ? 0.342 -33.5 -0.955 1 52.56 206 TYR B N 1
ATOM 3992 C CA . TYR B 1 206 ? 1.639 -32.844 -0.744 1 52.56 206 TYR B CA 1
ATOM 3993 C C . TYR B 1 206 ? 1.58 -31.375 -1.079 1 52.56 206 TYR B C 1
ATOM 3995 O O . TYR B 1 206 ? 2.512 -30.625 -0.773 1 52.56 206 TYR B O 1
ATOM 4003 N N . LEU B 1 207 ? 0.494 -31.016 -1.809 1 59.88 207 LEU B N 1
ATOM 4004 C CA . LEU B 1 207 ? 0.427 -29.594 -2.076 1 59.88 207 LEU B CA 1
ATOM 4005 C C . LEU B 1 207 ? -0.602 -28.906 -1.175 1 59.88 207 LEU B C 1
ATOM 4007 O O . LEU B 1 207 ? -1.781 -29.266 -1.194 1 59.88 207 LEU B O 1
ATOM 4011 N N . ASN B 1 208 ? -0.062 -28.297 -0.171 1 70.94 208 ASN B N 1
ATOM 4012 C CA . ASN B 1 208 ? -0.86 -27.453 0.711 1 70.94 208 ASN B CA 1
ATOM 4013 C C . ASN B 1 208 ? -0.544 -25.969 0.506 1 70.94 208 ASN B C 1
ATOM 4015 O O . ASN B 1 208 ? 0.541 -25.5 0.864 1 70.94 208 ASN B O 1
ATOM 4019 N N . LEU B 1 209 ? -1.487 -25.312 -0.169 1 75.81 209 LEU B N 1
ATOM 4020 C CA . LEU B 1 209 ? -1.276 -23.906 -0.487 1 75.81 209 LEU B CA 1
ATOM 4021 C C . LEU B 1 209 ? -1.177 -23.078 0.785 1 75.81 209 LEU B C 1
ATOM 4023 O O . LEU B 1 209 ? -0.769 -21.906 0.74 1 75.81 209 LEU B O 1
ATOM 4027 N N . ASP B 1 210 ? -1.496 -23.688 1.865 1 78.06 210 ASP B N 1
ATOM 4028 C CA . ASP B 1 210 ? -1.392 -22.984 3.137 1 78.06 210 ASP B CA 1
ATOM 4029 C C . ASP B 1 210 ? 0.028 -23.062 3.693 1 78.06 210 ASP B C 1
ATOM 4031 O O . ASP B 1 210 ? 0.324 -22.469 4.738 1 78.06 210 ASP B O 1
ATOM 4035 N N . GLU B 1 211 ? 0.862 -23.766 2.953 1 83.25 211 GLU B N 1
ATOM 4036 C CA . GLU B 1 211 ? 2.27 -23.891 3.32 1 83.25 211 GLU B CA 1
ATOM 4037 C C . GLU B 1 211 ? 3.178 -23.453 2.174 1 83.25 211 GLU B C 1
ATOM 4039 O O . GLU B 1 211 ? 2.816 -23.594 1.003 1 83.25 211 GLU B O 1
ATOM 4044 N N . PRO B 1 212 ? 4.355 -23.016 2.598 1 86.81 212 PRO B N 1
ATOM 4045 C CA . PRO B 1 212 ? 5.305 -22.641 1.542 1 86.81 212 PRO B CA 1
ATOM 4046 C C . PRO B 1 212 ? 5.898 -23.859 0.838 1 86.81 212 PRO B C 1
ATOM 4048 O O . PRO B 1 212 ? 5.902 -24.969 1.398 1 86.81 212 PRO B O 1
ATOM 4051 N N . VAL B 1 213 ? 6.266 -23.656 -0.336 1 83.06 213 VAL B N 1
ATOM 4052 C CA . VAL B 1 213 ? 6.98 -24.703 -1.077 1 83.06 213 VAL B CA 1
ATOM 4053 C C . VAL B 1 213 ? 8.477 -24.609 -0.785 1 83.06 213 VAL B C 1
ATOM 4055 O O . VAL B 1 213 ? 9.094 -23.562 -0.98 1 83.06 213 VAL B O 1
ATOM 4058 N N . LYS B 1 214 ? 8.953 -25.656 -0.269 1 83 214 LYS B N 1
ATOM 4059 C CA . LYS B 1 214 ? 10.383 -25.703 -0.007 1 83 214 LYS B CA 1
ATOM 4060 C C . LYS B 1 214 ? 11.172 -25.969 -1.288 1 83 214 LYS B C 1
ATOM 4062 O O . LYS B 1 214 ? 10.852 -26.891 -2.037 1 83 214 LYS B O 1
ATOM 4067 N N . LEU B 1 215 ? 12.008 -25.047 -1.476 1 78.94 215 LEU B N 1
ATOM 4068 C CA . LEU B 1 215 ? 12.836 -25.188 -2.666 1 78.94 215 LEU B CA 1
ATOM 4069 C C . LEU B 1 215 ? 14.312 -25.25 -2.295 1 78.94 215 LEU B C 1
ATOM 4071 O O . LEU B 1 215 ? 14.703 -24.828 -1.21 1 78.94 215 LEU B O 1
ATOM 4075 N N . GLN B 1 216 ? 15.047 -26.094 -2.936 1 65.69 216 GLN B N 1
ATOM 4076 C CA . GLN B 1 216 ? 16.5 -25.969 -2.789 1 65.69 216 GLN B CA 1
ATOM 4077 C C . GLN B 1 216 ? 17 -24.703 -3.471 1 65.69 216 GLN B C 1
ATOM 4079 O O . GLN B 1 216 ? 17.281 -24.703 -4.676 1 65.69 216 GLN B O 1
ATOM 4084 N N . MET B 1 217 ? 16.844 -23.703 -2.707 1 58.78 217 MET B N 1
ATOM 4085 C CA . MET B 1 217 ? 17.016 -22.344 -3.238 1 58.78 217 MET B CA 1
ATOM 4086 C C . MET B 1 217 ? 18.5 -22.062 -3.51 1 58.78 217 MET B C 1
ATOM 4088 O O . MET B 1 217 ? 18.844 -21 -4.016 1 58.78 217 MET B O 1
ATOM 4092 N N . ARG B 1 218 ? 19.312 -23.031 -3.199 1 59.62 218 ARG B N 1
ATOM 4093 C CA . ARG B 1 218 ? 20.688 -22.703 -3.535 1 59.62 218 ARG B CA 1
ATOM 4094 C C . ARG B 1 218 ? 20.812 -22.25 -4.988 1 59.62 218 ARG B C 1
ATOM 4096 O O . ARG B 1 218 ? 20.297 -22.906 -5.891 1 59.62 218 ARG B O 1
ATOM 4103 N N . ASN B 1 219 ? 21.125 -21 -5.242 1 65.06 219 ASN B N 1
ATOM 4104 C CA . ASN B 1 219 ? 21.422 -20.406 -6.543 1 65.06 219 ASN B CA 1
ATOM 4105 C C . ASN B 1 219 ? 20.172 -19.844 -7.199 1 65.06 219 ASN B C 1
ATOM 4107 O O . ASN B 1 219 ? 20.156 -19.562 -8.406 1 65.06 219 ASN B O 1
ATOM 4111 N N . LEU B 1 220 ? 19.047 -19.875 -6.445 1 80 220 LEU B N 1
ATOM 4112 C CA . LEU B 1 220 ? 17.828 -19.375 -7.102 1 80 220 LEU B CA 1
ATOM 4113 C C . LEU B 1 220 ? 17.766 -17.859 -7.055 1 80 220 LEU B C 1
ATOM 4115 O O . LEU B 1 220 ? 17.141 -17.234 -7.918 1 80 220 LEU B O 1
ATOM 4119 N N . ILE B 1 221 ? 18.594 -17.344 -6.074 1 85.69 221 ILE B N 1
ATOM 4120 C CA . ILE B 1 221 ? 18.531 -15.906 -5.859 1 85.69 221 ILE B CA 1
ATOM 4121 C C . ILE B 1 221 ? 19.703 -15.219 -6.547 1 85.69 221 ILE B C 1
ATOM 4123 O O . ILE B 1 221 ? 20.859 -15.648 -6.391 1 85.69 221 ILE B O 1
ATOM 4127 N N . ASN B 1 222 ? 19.422 -14.305 -7.27 1 84.69 222 ASN B N 1
ATOM 4128 C CA . ASN B 1 222 ? 20.438 -13.547 -7.992 1 84.69 222 ASN B CA 1
ATOM 4129 C C . ASN B 1 222 ? 20.891 -12.328 -7.195 1 84.69 222 ASN B C 1
ATOM 4131 O O . ASN B 1 222 ? 22.094 -12.117 -7.012 1 84.69 222 ASN B O 1
ATOM 4135 N N . ARG B 1 223 ? 20 -11.641 -6.746 1 93.69 223 ARG B N 1
ATOM 4136 C CA . ARG B 1 223 ? 20.297 -10.422 -6 1 93.69 223 ARG B CA 1
ATOM 4137 C C . ARG B 1 223 ? 19.141 -10.055 -5.082 1 93.69 223 ARG B C 1
ATOM 4139 O O . ARG B 1 223 ? 17.984 -10.438 -5.332 1 93.69 223 ARG B O 1
ATOM 4146 N N . VAL B 1 224 ? 19.531 -9.297 -4.047 1 96.56 224 VAL B N 1
ATOM 4147 C CA . VAL B 1 224 ? 18.547 -8.805 -3.092 1 96.56 224 VAL B CA 1
ATOM 4148 C C . VAL B 1 224 ? 18.688 -7.293 -2.928 1 96.56 224 VAL B C 1
ATOM 4150 O O . VAL B 1 224 ? 19.797 -6.785 -2.758 1 96.56 224 VAL B O 1
ATOM 4153 N N . TYR B 1 225 ? 17.594 -6.637 -3.098 1 97.44 225 TYR B N 1
ATOM 4154 C CA . TYR B 1 225 ? 17.531 -5.203 -2.82 1 97.44 225 TYR B CA 1
ATOM 4155 C C . TYR B 1 225 ? 16.859 -4.938 -1.482 1 97.44 225 TYR B C 1
ATOM 4157 O O . TYR B 1 225 ? 15.789 -5.48 -1.201 1 97.44 225 TYR B O 1
ATOM 4165 N N . LEU B 1 226 ? 17.562 -4.125 -0.695 1 97.94 226 LEU B N 1
ATOM 4166 C CA . LEU B 1 226 ? 16.953 -3.621 0.535 1 97.94 226 LEU B CA 1
ATOM 4167 C C . LEU B 1 226 ? 16.359 -2.232 0.322 1 97.94 226 LEU B C 1
ATOM 4169 O O . LEU B 1 226 ? 16.953 -1.405 -0.383 1 97.94 226 LEU B O 1
ATOM 4173 N N . GLY B 1 227 ? 15.172 -2.008 0.921 1 95.12 227 GLY B N 1
ATOM 4174 C CA . GLY B 1 227 ? 14.539 -0.707 0.787 1 95.12 227 GLY B CA 1
ATOM 4175 C C . GLY B 1 227 ? 15.281 0.401 1.504 1 95.12 227 GLY B C 1
ATOM 4176 O O . GLY B 1 227 ? 16.172 0.133 2.324 1 95.12 227 GLY B O 1
ATOM 4177 N N . CYS B 1 228 ? 14.906 1.64 1.262 1 90.12 228 CYS B N 1
ATOM 4178 C CA . CYS B 1 228 ? 15.523 2.818 1.852 1 90.12 228 CYS B CA 1
ATOM 4179 C C . CYS B 1 228 ? 15.391 2.809 3.369 1 90.12 228 CYS B C 1
ATOM 4181 O O . CYS B 1 228 ? 16.297 3.229 4.082 1 90.12 228 CYS B O 1
ATOM 4183 N N . LYS B 1 229 ? 14.312 2.307 3.855 1 88.56 229 LYS B N 1
ATOM 4184 C CA . LYS B 1 229 ? 14.008 2.281 5.285 1 88.56 229 LYS B CA 1
ATOM 4185 C C . LYS B 1 229 ? 14.055 0.856 5.828 1 88.56 229 LYS B C 1
ATOM 4187 O O . LYS B 1 229 ? 13.32 0.52 6.762 1 88.56 229 LYS B O 1
ATOM 4192 N N . PHE B 1 230 ? 14.914 0.072 5.246 1 95.25 230 PHE B N 1
ATOM 4193 C CA . PHE B 1 230 ? 14.969 -1.33 5.641 1 95.25 230 PHE B CA 1
ATOM 4194 C C . PHE B 1 230 ? 15.008 -1.463 7.16 1 95.25 230 PHE B C 1
ATOM 4196 O O . PHE B 1 230 ? 15.844 -0.834 7.82 1 95.25 230 PHE B O 1
ATOM 4203 N N . ASP B 1 231 ? 14.156 -2.322 7.66 1 93.38 231 ASP B N 1
ATOM 4204 C CA . ASP B 1 231 ? 14.016 -2.398 9.109 1 93.38 231 ASP B CA 1
ATOM 4205 C C . ASP B 1 231 ? 14.609 -3.699 9.648 1 93.38 231 ASP B C 1
ATOM 4207 O O . ASP B 1 231 ? 14.43 -4.027 10.828 1 93.38 231 ASP B O 1
ATOM 4211 N N . GLY B 1 232 ? 15.242 -4.473 8.875 1 94.88 232 GLY B N 1
ATOM 4212 C CA . GLY B 1 232 ? 15.922 -5.684 9.32 1 94.88 232 GLY B CA 1
ATOM 4213 C C . GLY B 1 232 ? 17.391 -5.465 9.625 1 94.88 232 GLY B C 1
ATOM 4214 O O . GLY B 1 232 ? 17.844 -4.32 9.719 1 94.88 232 GLY B O 1
ATOM 4215 N N . ASN B 1 233 ? 18.031 -6.582 9.898 1 96.38 233 ASN B N 1
ATOM 4216 C CA . ASN B 1 233 ? 19.469 -6.566 10.148 1 96.38 233 ASN B CA 1
ATOM 4217 C C . ASN B 1 233 ? 20.25 -6.824 8.867 1 96.38 233 ASN B C 1
ATOM 4219 O O . ASN B 1 233 ? 20.25 -7.938 8.344 1 96.38 233 ASN B O 1
ATOM 4223 N N . ILE B 1 234 ? 20.953 -5.797 8.477 1 97.06 234 ILE B N 1
ATOM 4224 C CA . ILE B 1 234 ? 21.672 -5.852 7.215 1 97.06 234 ILE B CA 1
ATOM 4225 C C . ILE B 1 234 ? 22.75 -6.938 7.281 1 97.06 234 ILE B C 1
ATOM 4227 O O . ILE B 1 234 ? 22.953 -7.676 6.316 1 97.06 234 ILE B O 1
ATOM 4231 N N . ASP B 1 235 ? 23.391 -7.031 8.391 1 96.94 235 ASP B N 1
ATOM 4232 C CA . ASP B 1 235 ? 24.453 -8.023 8.539 1 96.94 235 ASP B CA 1
ATOM 4233 C C . ASP B 1 235 ? 23.906 -9.438 8.359 1 96.94 235 ASP B C 1
ATOM 4235 O O . ASP B 1 235 ? 24.594 -10.305 7.805 1 96.94 235 ASP B O 1
ATOM 4239 N N . THR B 1 236 ? 22.812 -9.625 8.859 1 96.62 236 THR B N 1
ATOM 4240 C CA . THR B 1 236 ? 22.172 -10.922 8.695 1 96.62 236 THR B CA 1
ATOM 4241 C C . THR B 1 236 ? 21.984 -11.25 7.219 1 96.62 236 THR B C 1
ATOM 4243 O O . THR B 1 236 ? 22.266 -12.359 6.777 1 96.62 236 THR B O 1
ATOM 4246 N N . ILE B 1 237 ? 21.516 -10.305 6.441 1 96.5 237 ILE B N 1
ATOM 4247 C CA . ILE B 1 237 ? 21.281 -10.5 5.012 1 96.5 237 ILE B CA 1
ATOM 4248 C C . ILE B 1 237 ? 22.609 -10.773 4.305 1 96.5 237 ILE B C 1
ATOM 4250 O O . ILE B 1 237 ? 22.703 -11.672 3.467 1 96.5 237 ILE B O 1
ATOM 4254 N N . ILE B 1 238 ? 23.594 -10.039 4.668 1 96.69 238 ILE B N 1
ATOM 4255 C CA . ILE B 1 238 ? 24.906 -10.203 4.043 1 96.69 238 ILE B CA 1
ATOM 4256 C C . ILE B 1 238 ? 25.453 -11.586 4.352 1 96.69 238 ILE B C 1
ATOM 4258 O O . ILE B 1 238 ? 26.031 -12.242 3.48 1 96.69 238 ILE B O 1
ATOM 4262 N N . ASN B 1 239 ? 25.297 -12.008 5.574 1 95.62 239 ASN B N 1
ATOM 4263 C CA . ASN B 1 239 ? 25.75 -13.336 5.945 1 95.62 239 ASN B CA 1
ATOM 4264 C C . ASN B 1 239 ? 25.047 -14.422 5.129 1 95.62 239 ASN B C 1
ATOM 4266 O O . ASN B 1 239 ? 25.688 -15.383 4.695 1 95.62 239 ASN B O 1
ATOM 4270 N N . ILE B 1 240 ? 23.844 -14.25 4.969 1 93.25 240 ILE B N 1
ATOM 4271 C CA . ILE B 1 240 ? 23.094 -15.188 4.141 1 93.25 240 ILE B CA 1
ATOM 4272 C C . ILE B 1 240 ? 23.609 -15.133 2.705 1 93.25 240 ILE B C 1
ATOM 4274 O O . ILE B 1 240 ? 23.75 -16.172 2.051 1 93.25 240 ILE B O 1
ATOM 4278 N N . ALA B 1 241 ? 23.844 -13.977 2.244 1 93.75 241 ALA B N 1
ATOM 4279 C CA . ALA B 1 241 ? 24.328 -13.773 0.883 1 93.75 241 ALA B CA 1
ATOM 4280 C C . ALA B 1 241 ? 25.656 -14.469 0.667 1 93.75 241 ALA B C 1
ATOM 4282 O O . ALA B 1 241 ? 25.938 -14.984 -0.418 1 93.75 241 ALA B O 1
ATOM 4283 N N . LYS B 1 242 ? 26.5 -14.438 1.626 1 92 242 LYS B N 1
ATOM 4284 C CA . LYS B 1 242 ? 27.781 -15.125 1.546 1 92 242 LYS B CA 1
ATOM 4285 C C . LYS B 1 242 ? 27.594 -16.625 1.376 1 92 242 LYS B C 1
ATOM 4287 O O . LYS B 1 242 ? 28.312 -17.266 0.605 1 92 242 LYS B O 1
ATOM 4292 N N . GLU B 1 243 ? 26.672 -17.094 2.07 1 88.44 243 GLU B N 1
ATOM 4293 C CA . GLU B 1 243 ? 26.406 -18.531 2.047 1 88.44 243 GLU B CA 1
ATOM 4294 C C . GLU B 1 243 ? 25.719 -18.953 0.75 1 88.44 243 GLU B C 1
ATOM 4296 O O . GLU B 1 243 ? 26.047 -19.984 0.171 1 88.44 243 GLU B O 1
ATOM 4301 N N . LYS B 1 244 ? 24.844 -18.125 0.282 1 88 244 LYS B N 1
ATOM 4302 C CA . LYS B 1 244 ? 23.984 -18.516 -0.838 1 88 244 LYS B CA 1
ATOM 4303 C C . LYS B 1 244 ? 24.453 -17.859 -2.135 1 88 244 LYS B C 1
ATOM 4305 O O . LYS B 1 244 ? 23.859 -18.078 -3.195 1 88 244 LYS B O 1
ATOM 4310 N N . LYS B 1 245 ? 25.328 -16.984 -2.096 1 88 245 LYS B N 1
ATOM 4311 C CA . LYS B 1 245 ? 26.047 -16.453 -3.244 1 88 245 LYS B CA 1
ATOM 4312 C C . LYS B 1 245 ? 25.172 -15.516 -4.066 1 88 245 LYS B C 1
ATOM 4314 O O . LYS B 1 245 ? 25.016 -15.695 -5.273 1 88 245 LYS B O 1
ATOM 4319 N N . PHE B 1 246 ? 24.688 -14.516 -3.518 1 91.94 246 PHE B N 1
ATOM 4320 C CA . PHE B 1 246 ? 23.969 -13.477 -4.25 1 91.94 246 PHE B CA 1
ATOM 4321 C C . PHE B 1 246 ? 24.453 -12.094 -3.84 1 91.94 246 PHE B C 1
ATOM 4323 O O . PHE B 1 246 ? 25.109 -11.938 -2.814 1 91.94 246 PHE B O 1
ATOM 4330 N N . ASP B 1 247 ? 24.172 -11.164 -4.672 1 94.88 247 ASP B N 1
ATOM 4331 C CA . ASP B 1 247 ? 24.547 -9.773 -4.395 1 94.88 247 ASP B CA 1
ATOM 4332 C C . ASP B 1 247 ? 23.484 -9.102 -3.518 1 94.88 247 ASP B C 1
ATOM 4334 O O . ASP B 1 247 ? 22.312 -9.477 -3.543 1 94.88 247 ASP B O 1
ATOM 4338 N N . VAL B 1 248 ? 23.969 -8.117 -2.699 1 97.25 248 VAL B N 1
ATOM 4339 C CA . VAL B 1 248 ? 23.062 -7.344 -1.854 1 97.25 248 VAL B CA 1
ATOM 4340 C C . VAL B 1 248 ? 23.203 -5.855 -2.168 1 97.25 248 VAL B C 1
ATOM 4342 O O . VAL B 1 248 ? 24.312 -5.328 -2.215 1 97.25 248 VAL B O 1
ATOM 4345 N N . TYR B 1 249 ? 22.078 -5.32 -2.482 1 97.56 249 TYR B N 1
ATOM 4346 C CA . TYR B 1 249 ? 22.016 -3.881 -2.711 1 97.56 249 TYR B CA 1
ATOM 4347 C C . TYR B 1 249 ? 21.062 -3.217 -1.719 1 97.56 249 TYR B C 1
ATOM 4349 O O . TYR B 1 249 ? 20.188 -3.869 -1.159 1 97.56 249 TYR B O 1
ATOM 4357 N N . LYS B 1 250 ? 21.297 -1.938 -1.489 1 96.88 250 LYS B N 1
ATOM 4358 C CA . LYS B 1 250 ? 20.359 -1.114 -0.734 1 96.88 250 LYS B CA 1
ATOM 4359 C C . LYS B 1 250 ? 19.984 0.148 -1.507 1 96.88 250 LYS B C 1
ATOM 4361 O O . LYS B 1 250 ? 20.859 0.839 -2.031 1 96.88 250 LYS B O 1
ATOM 4366 N N . PHE B 1 251 ? 18.719 0.366 -1.603 1 93.62 251 PHE B N 1
ATOM 4367 C CA . PHE B 1 251 ? 18.266 1.58 -2.277 1 93.62 251 PHE B CA 1
ATOM 4368 C C . PHE B 1 251 ? 18.484 2.801 -1.389 1 93.62 251 PHE B C 1
ATOM 4370 O O . PHE B 1 251 ? 18.266 2.736 -0.176 1 93.62 251 PHE B O 1
ATOM 4377 N N . ARG B 1 252 ? 18.906 3.814 -2.035 1 87.94 252 ARG B N 1
ATOM 4378 C CA . ARG B 1 252 ? 19.078 5.121 -1.406 1 87.94 252 ARG B CA 1
ATOM 4379 C C . A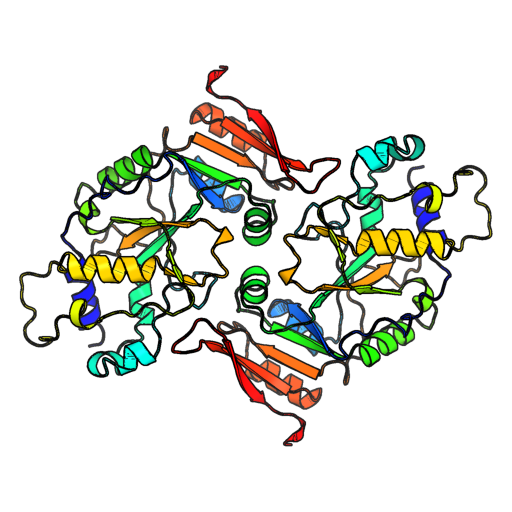RG B 1 252 ? 18.359 6.211 -2.197 1 87.94 252 ARG B C 1
ATOM 4381 O O . ARG B 1 252 ? 18.125 6.062 -3.398 1 87.94 252 ARG B O 1
ATOM 4388 N N . GLN B 1 253 ? 18.016 7.238 -1.449 1 82 253 GLN B N 1
ATOM 4389 C CA . GLN B 1 253 ? 17.344 8.367 -2.086 1 82 253 GLN B CA 1
ATOM 4390 C C . GLN B 1 253 ? 18.344 9.242 -2.842 1 82 253 GLN B C 1
ATOM 4392 O O . GLN B 1 253 ? 19.453 9.477 -2.367 1 82 253 GLN B O 1
ATOM 4397 N N . GLN B 1 254 ? 17.906 9.648 -4.043 1 79 254 GLN B N 1
ATOM 4398 C CA . GLN B 1 254 ? 18.719 10.602 -4.789 1 79 254 GLN B CA 1
ATOM 4399 C C . GLN B 1 254 ? 18.625 12 -4.184 1 79 254 GLN B C 1
ATOM 4401 O O . GLN B 1 254 ? 17.656 12.32 -3.498 1 79 254 GLN B O 1
ATOM 4406 N N . SER B 1 255 ? 19.609 12.805 -4.43 1 72.12 255 SER B N 1
ATOM 4407 C CA . SER B 1 255 ? 19.703 14.094 -3.758 1 72.12 255 SER B CA 1
ATOM 4408 C C . SER B 1 255 ? 18.953 15.18 -4.523 1 72.12 255 SER B C 1
ATOM 4410 O O . SER B 1 255 ? 18.469 16.141 -3.928 1 72.12 255 SER B O 1
ATOM 4412 N N . HIS B 1 256 ? 18.797 15.062 -5.852 1 70.94 256 HIS B N 1
ATOM 4413 C CA . HIS B 1 256 ? 18.266 16.203 -6.598 1 70.94 256 HIS B CA 1
ATOM 4414 C C . HIS B 1 256 ? 16.922 15.867 -7.234 1 70.94 256 HIS B C 1
ATOM 4416 O O . HIS B 1 256 ? 16.125 16.766 -7.508 1 70.94 256 HIS B O 1
ATOM 4422 N N . THR B 1 257 ? 16.688 14.672 -7.523 1 75.19 257 THR B N 1
ATOM 4423 C CA . THR B 1 257 ? 15.461 14.242 -8.188 1 75.19 257 THR B CA 1
ATOM 4424 C C . THR B 1 257 ? 14.805 13.094 -7.422 1 75.19 257 THR B C 1
ATOM 4426 O O . THR B 1 257 ? 15.461 12.422 -6.621 1 75.19 257 THR B O 1
ATOM 4429 N N . TYR B 1 258 ? 13.523 13.164 -7.652 1 80.38 258 TYR B N 1
ATOM 4430 C CA . TYR B 1 258 ? 12.867 11.969 -7.141 1 80.38 258 TYR B CA 1
ATOM 4431 C C . TYR B 1 258 ? 13.398 10.719 -7.832 1 80.38 258 TYR B C 1
ATOM 4433 O O . TYR B 1 258 ? 13.352 10.609 -9.062 1 80.38 258 TYR B O 1
ATOM 4441 N N . GLY B 1 259 ? 14.023 9.93 -7.07 1 77.94 259 GLY B N 1
ATOM 4442 C CA . GLY B 1 259 ? 14.578 8.703 -7.625 1 77.94 259 GLY B CA 1
ATOM 4443 C C . GLY B 1 259 ? 15.375 7.898 -6.617 1 77.94 259 GLY B C 1
ATOM 4444 O O . GLY B 1 259 ? 15.773 8.422 -5.574 1 77.94 259 GLY B O 1
ATOM 4445 N N . LEU B 1 260 ? 15.484 6.641 -6.922 1 82.12 260 LEU B N 1
ATOM 4446 C CA . LEU B 1 260 ? 16.25 5.734 -6.078 1 82.12 260 LEU B CA 1
ATOM 4447 C C . LEU B 1 260 ? 17.5 5.23 -6.812 1 82.12 260 LEU B C 1
ATOM 4449 O O . LEU B 1 260 ? 17.484 5.082 -8.039 1 82.12 260 LEU B O 1
ATOM 4453 N N . TYR B 1 261 ? 18.547 5.168 -6.117 1 87.44 261 TYR B N 1
ATOM 4454 C CA . TYR B 1 261 ? 19.688 4.438 -6.66 1 87.44 261 TYR B CA 1
ATOM 4455 C C . TYR B 1 261 ? 20.078 3.285 -5.742 1 87.44 261 TYR B C 1
ATOM 4457 O O . TYR B 1 261 ? 19.859 3.344 -4.531 1 87.44 261 TYR B O 1
ATOM 4465 N N . ALA B 1 262 ? 20.625 2.262 -6.359 1 93.06 262 ALA B N 1
ATOM 4466 C CA . ALA B 1 262 ? 21.016 1.059 -5.621 1 93.06 262 ALA B CA 1
ATOM 4467 C C . ALA B 1 262 ? 22.484 1.093 -5.238 1 93.06 262 ALA B C 1
ATOM 4469 O O . ALA B 1 262 ? 23.359 1.172 -6.109 1 93.06 262 ALA B O 1
ATOM 4470 N N . GLU B 1 263 ? 22.703 1.101 -3.984 1 94.88 263 GLU B N 1
ATOM 4471 C CA . GLU B 1 263 ? 24.062 0.983 -3.479 1 94.88 263 GLU B CA 1
ATOM 4472 C C . GLU B 1 263 ? 24.438 -0.474 -3.221 1 94.88 263 GLU B C 1
ATOM 4474 O O . GLU B 1 263 ? 23.734 -1.181 -2.496 1 94.88 263 GLU B O 1
ATOM 4479 N N . LYS B 1 264 ? 25.625 -0.888 -3.736 1 95.81 264 LYS B N 1
ATOM 4480 C CA . LYS B 1 264 ? 26.047 -2.266 -3.527 1 95.81 264 LYS B CA 1
ATOM 4481 C C . LYS B 1 264 ? 26.641 -2.453 -2.127 1 95.81 264 LYS B C 1
ATOM 4483 O O . LYS B 1 264 ? 27.578 -1.762 -1.744 1 95.81 264 LYS B O 1
ATOM 4488 N N . LEU B 1 265 ? 26.031 -3.35 -1.372 1 96.94 265 LEU B N 1
ATOM 4489 C CA . LEU B 1 265 ? 26.484 -3.625 -0.017 1 96.94 265 LEU B CA 1
ATOM 4490 C C . LEU B 1 265 ? 27.406 -4.848 0.005 1 96.94 265 LEU B C 1
ATOM 4492 O O . LEU B 1 265 ? 28.297 -4.941 0.843 1 96.94 265 LEU B O 1
ATOM 4496 N N . TYR B 1 266 ? 27.094 -5.801 -0.805 1 95.94 266 TYR B N 1
ATOM 4497 C CA . TYR B 1 266 ? 27.859 -7.043 -0.881 1 95.94 266 TYR B CA 1
ATOM 4498 C C . TYR B 1 266 ? 27.812 -7.621 -2.289 1 95.94 266 TYR B C 1
ATOM 4500 O O . TYR B 1 266 ? 26.766 -7.609 -2.941 1 95.94 266 TYR B O 1
ATOM 4508 N N . SER B 1 267 ? 28.984 -8.047 -2.773 1 93.69 267 SER B N 1
ATOM 4509 C CA . SER B 1 267 ? 29.094 -8.742 -4.051 1 93.69 267 SER B CA 1
ATOM 4510 C C . SER B 1 267 ? 29.672 -10.141 -3.873 1 93.69 267 SER B C 1
ATOM 4512 O O . SER B 1 267 ? 30.734 -10.297 -3.271 1 93.69 267 SER B O 1
ATOM 4514 N N . HIS B 1 268 ? 28.938 -11.086 -4.312 1 85.25 268 HIS B N 1
ATOM 4515 C CA . HIS B 1 268 ? 29.438 -12.453 -4.199 1 85.25 268 HIS B CA 1
ATOM 4516 C C . HIS B 1 268 ? 30.562 -12.711 -5.184 1 85.25 268 HIS B C 1
ATOM 4518 O O . HIS B 1 268 ? 31.484 -13.484 -4.891 1 85.25 268 HIS B O 1
ATOM 4524 N N . ASN B 1 269 ? 30.578 -12.211 -6.469 1 73.75 269 ASN B N 1
ATOM 4525 C CA . ASN B 1 269 ? 31.688 -12.461 -7.387 1 73.75 269 ASN B CA 1
ATOM 4526 C C . ASN B 1 269 ? 33 -11.891 -6.848 1 73.75 269 ASN B C 1
ATOM 4528 O O . ASN B 1 269 ? 34.062 -12.328 -7.242 1 73.75 269 ASN B O 1
ATOM 4532 N N . ASN B 1 270 ? 33.062 -10.812 -6.039 1 53.94 270 ASN B N 1
ATOM 4533 C CA . ASN B 1 270 ? 34.344 -10.273 -5.594 1 53.94 270 ASN B CA 1
ATOM 4534 C C . ASN B 1 270 ? 34.938 -11.094 -4.449 1 53.94 270 ASN B C 1
ATOM 4536 O O . ASN B 1 270 ? 35.906 -10.68 -3.822 1 53.94 270 ASN B O 1
ATOM 4540 N N . GLN B 1 271 ? 34.312 -12.141 -3.955 1 42.72 271 GLN B N 1
ATOM 4541 C CA . GLN B 1 271 ? 35.125 -12.93 -3.031 1 42.72 271 GLN B CA 1
ATOM 4542 C C . GLN B 1 271 ? 35.906 -14.016 -3.771 1 42.72 271 GLN B C 1
ATOM 4544 O O . GLN B 1 271 ? 35.406 -14.578 -4.75 1 42.72 271 GLN B O 1
#

Organism: NCBI:txid214856

Secondary structure (DSSP, 8-state):
-THHHHHHHHHHTTS------TTS---SEEEEEE-HHHHHHHHHH-EE--EEGGG-S-TTTTPPPHHHHHHSHHHHTT--THHHHTTEEEEEEES-S--HHHHHHHHTTSSEEEEEEHHHHHHHHHHHTTTSGGGTEEEEEPEEESBPPP--HHHHS-S-SSS--S-----HHHHHHHHHHHTEEEGGGGGG-EEEEEEEPPS-TT--TTSPEE---TTTEEEEEEPTT--S-HHHHHHHHHHHT-EEEEEEE-SSBS-EEEEEEE-STT-/-THHHHHHHHHHTTS------TTS---SEEEEEE-HHHHHHHHHH-EE--EEGGG-S-TTTTPPPHHHHHHSHHHHTT--THHHHTTEEEEEEES-S--HHHHHHHHTTSSEEEEEEHHHHHHHHHHHTTTSGGGTEEEEEPEEESBPPP--HHHHS-S-SSS--S-----HHHHHHHHHHHTEEEGGGGGG-EEEEEEEPPS-TT--TTSPEE---TTTEEEEEEPTT--S-HHHHHHHHHHHT-EEEEEEE-SSBS-EEEEEEE-STT-

InterPro domains:
  IPR021352 Protein of unknown function DUF2971 [PF11185] (102-197)

Foldseek 3Di:
DLPQQLVLLQLQLFDDQQPPPVPPPDDQKWKADDFAVVVCCCLVQVWAAFAQQLPDPDPLQLDDDLVLCVVVVVNNPRDNCSVVSRQKTKDKIFSDDWDPVCCCPHYNLQGKMFMFGPVQVVVQVCVLVVVSFSSFKDKDFAAADQDQDRQPCCLSRVPVSVDSPPNSHRDPVNVVRSVNNNRYYHNVCVVRRMMIIMGGHHPPPVDDSVDTRHTPCQVGTAEMEGGQNHDDDPVVVQVSCLVRPYWYWYWHADDPDGGIDTHTDDHRVVD/DLPQQLVQLQLALQDDQQPPPVPDPDDQKWKADDFAVVVCCCLVQVWAAFAQQLPDPDPLQLDDDLVLCVVVVVNNPRDPCSVVSRQKTKDKIASDDWDPVCCCPHYNLQGKMFMFGPVQVVVQVCVLVVVSFSSFKDKDFAAADQDQQRQPCCLSRVPVSVDSPPVSHRDPVNVVRSVNNNRYDHNVCVSRRMMIIMGGHHPPPVDDSVDTRHTPCQVRTAEMEGGQNHDDDPVVVQVSCLVRPYWYWYWDADDPDGGIDTHTPDHRVVD